Protein AF-A0A418B924-F1 (afdb_monomer_lite)

Sequence (454 aa):
MGVPVVSPGAVRGGGGTPDKQIGIATLANSTTATPIKPTIAPFTRSPDTPTYPATIPAILEDNITSIVINGPGRVFVSNWTKFLQSGLDEEPSEYQVGSVTISGTSLNDFQLLNDTTTVEAASMALLEMYNMTALDGVLTINFERHNAADVIDGQVLIEIFVKFPIVASIVVSGLAETYVDRGVLGGDDLVLSTGDGNMVAFVNQSAATLIDLQSTGDGSLQVRATTALRTVDTLVSRVEGAGNVVSFVSTLAVRNLTSVSVGPGSIHIYSSKLDLKNITSRVTKSGDVVFASGSGVCKYHAVEISGSGSVEAGRILCFDAVVKVAYTGRGDAIVQASNMIMTDVRGPGNVLYYNTTPKFYPTYKKHFFLTQVLKANVTDSKMNVPSPREALEFHLGKPVGNSWLGMLSALNLDRIILYGCIVFVVIAGVVAGSKWYNIYKAQKSSRGEYQPLQ

pLDDT: mean 80.36, std 20.77, range [25.12, 98.69]

Foldseek 3Di:
DDDDDDDDDDDDDDDDDDDDDDDDDDDDDDDDDDPPPPPPPPPPPDPPDDKDKDWDDQDQDPAAQAEEEAEAKEEEEEEQVVVVVVPDVDDDDPRRFKTKMKIKWFPPVVPVPDDPVSRNVLRVVQVVQWDWDQDPNYTYTHRHDPDLADKTWMWMFMYMYGYFQNHQYYEYAYQYAYEYDPGNHDDQHHYYEYANHEYEHEDEDQHHAEHAAEYQYLYEYEYEYPDANAYYAEYEHEYNYQYEYEYHHAHYAYAEYEYEYNYLYEYEYEYQEYEYEEYEYEYQENYEYAPQDHAAEYAEYEAEFQYAYEYHAQRYEYQEYEYEADQRGAYEYEHEYAAEYHYHHNHNYAYEYEDHDHPYYDPDCPRYYYDPDGDHRPDCPPDDDDDPSTTDIDIRHQPPDPPPVSPQDPVNVVVVVVVVVVVVVVVVVVVVVVVVVVVVVVVVVVVDDPDPDD

Secondary structure (DSSP, 8-state):
---------------------------PPPP-------------PPP-PPPEEEEEEEE-SS---EEEEESSSEEEEEEHHHHTTTT-SSPPPTT--EEEEEEEEE--TTTTTT-HHHHHHHHHHHHTTEEEEEETTEEEEEE--S-TT--EEEEEEEEEEESSS-B-EEEE-SS-EEEE-TTTB-SSEEEEEESSS-EEEEE--SEEEEEEEEE-SSPPEEEEESS-EEEEEEEEEEE-SS--EEEEEEEEEEEEEEEEE-SS--EEEEEEEEEEEEEEEEE-SS--EEE-SSEEEEEEEEEEE-SS--EEEEEEEEEEEEEEE-TT--S-EEEEEEEEEEEEE-SS--EEEESSPPSB--S--TTEEEE--PPP---GGG------S--EEEEES------TTTT--HHHHHHHHHHHHHHHHHHHHHHHHHHHHHHHHHHHHHT-------

Structure (mmCIF, N/CA/C/O backbone):
data_AF-A0A418B924-F1
#
_entry.id   AF-A0A418B924-F1
#
loop_
_atom_site.group_PDB
_atom_site.id
_atom_site.type_symbol
_atom_site.label_atom_id
_atom_site.label_alt_id
_atom_site.label_comp_id
_atom_site.label_asym_id
_atom_site.label_entity_id
_atom_site.label_seq_id
_atom_site.pdbx_PDB_ins_code
_atom_site.Cartn_x
_atom_site.Cartn_y
_atom_site.Cartn_z
_atom_site.occupancy
_atom_site.B_iso_or_equiv
_atom_site.auth_seq_id
_atom_site.auth_comp_id
_atom_site.auth_asym_id
_atom_site.auth_atom_id
_atom_site.pdbx_PDB_model_num
ATOM 1 N N . MET A 1 1 ? 66.851 -26.769 -12.418 1.00 36.78 1 MET A N 1
ATOM 2 C CA . MET A 1 1 ? 67.849 -25.679 -12.507 1.00 36.78 1 MET A CA 1
ATOM 3 C C . MET A 1 1 ? 67.048 -24.407 -12.716 1.00 36.78 1 MET A C 1
ATOM 5 O O . MET A 1 1 ? 66.274 -24.392 -13.653 1.00 36.78 1 MET A O 1
ATOM 9 N N . GLY A 1 2 ? 67.016 -23.375 -11.887 1.00 34.62 2 GLY A N 1
ATOM 10 C CA . GLY A 1 2 ? 67.893 -22.887 -10.831 1.00 34.62 2 GLY A CA 1
ATOM 11 C C . GLY A 1 2 ? 67.717 -21.361 -10.869 1.00 34.62 2 GLY A C 1
ATOM 12 O O . GLY A 1 2 ? 68.055 -20.749 -11.873 1.00 34.62 2 GLY A O 1
ATOM 13 N N . VAL A 1 3 ? 67.085 -20.814 -9.828 1.00 38.75 3 VAL A N 1
ATOM 14 C CA . VAL A 1 3 ? 66.895 -19.386 -9.435 1.00 38.75 3 VAL A CA 1
ATOM 15 C C . VAL A 1 3 ? 68.274 -18.642 -9.398 1.00 38.75 3 VAL A C 1
ATOM 17 O O . VAL A 1 3 ? 69.266 -19.348 -9.586 1.00 38.75 3 VAL A O 1
ATOM 20 N N . PRO A 1 4 ? 68.474 -17.341 -9.021 1.00 57.75 4 PRO A N 1
ATOM 21 C CA . PRO A 1 4 ? 67.560 -16.223 -8.679 1.00 57.75 4 PRO A CA 1
ATOM 22 C C . PRO A 1 4 ? 68.002 -14.751 -9.028 1.00 57.75 4 PRO A C 1
ATOM 24 O O . PRO A 1 4 ? 69.139 -14.504 -9.397 1.00 57.75 4 PRO A O 1
ATOM 27 N N . VAL A 1 5 ? 67.075 -13.794 -8.770 1.00 47.88 5 VAL A N 1
ATOM 28 C CA . VAL A 1 5 ? 67.194 -12.461 -8.079 1.00 47.88 5 VAL A CA 1
ATOM 29 C C . VAL A 1 5 ? 68.053 -11.316 -8.676 1.00 47.88 5 VAL A C 1
ATOM 31 O O . VAL A 1 5 ? 69.154 -11.533 -9.156 1.00 47.88 5 VAL A O 1
ATOM 34 N N . VAL A 1 6 ? 67.542 -10.066 -8.591 1.00 41.12 6 VAL A N 1
ATOM 35 C CA . VAL A 1 6 ? 68.089 -8.891 -7.842 1.00 41.12 6 VAL A CA 1
ATOM 36 C C . VAL A 1 6 ? 67.327 -7.594 -8.223 1.00 41.12 6 VAL A C 1
ATOM 38 O O . VAL A 1 6 ? 67.299 -7.199 -9.384 1.00 41.12 6 VAL A O 1
ATOM 41 N N . SER A 1 7 ? 66.775 -6.902 -7.212 1.00 37.12 7 SER A N 1
ATOM 42 C CA . SER A 1 7 ? 66.529 -5.440 -7.184 1.00 37.12 7 SER A CA 1
ATOM 43 C C . SER A 1 7 ? 67.715 -4.743 -6.499 1.00 37.12 7 SER A C 1
ATOM 45 O O . SER A 1 7 ? 68.305 -5.342 -5.599 1.00 37.12 7 SER A O 1
ATOM 47 N N . PRO A 1 8 ? 68.064 -3.492 -6.849 1.00 51.53 8 PRO A N 1
ATOM 48 C CA . PRO A 1 8 ? 67.907 -2.356 -5.908 1.00 51.53 8 PRO A CA 1
ATOM 49 C C . PRO A 1 8 ? 67.625 -1.034 -6.678 1.00 51.53 8 PRO A C 1
ATOM 51 O O . PRO A 1 8 ? 67.648 -1.022 -7.898 1.00 51.53 8 PRO A O 1
ATOM 54 N N . GLY A 1 9 ? 67.340 0.146 -6.129 1.00 32.16 9 GLY A N 1
ATOM 55 C CA . GLY A 1 9 ? 67.396 0.741 -4.799 1.00 32.16 9 GLY A CA 1
ATOM 56 C C . GLY A 1 9 ? 67.214 2.267 -4.971 1.00 32.16 9 GLY A C 1
ATOM 57 O O . GLY A 1 9 ? 67.408 2.805 -6.059 1.00 32.16 9 GLY A O 1
ATOM 58 N N . ALA A 1 10 ? 66.789 2.946 -3.907 1.00 38.59 10 ALA A N 1
ATOM 59 C CA . ALA A 1 10 ? 66.451 4.370 -3.863 1.00 38.59 10 ALA A CA 1
ATOM 60 C C . ALA A 1 10 ? 67.661 5.324 -3.977 1.00 38.59 10 ALA A C 1
ATOM 62 O O . ALA A 1 10 ? 68.756 4.992 -3.526 1.00 38.59 10 ALA A O 1
ATOM 63 N N . VAL A 1 11 ? 67.423 6.558 -4.450 1.00 37.19 11 VAL A N 1
ATOM 64 C CA . VAL A 1 11 ? 68.309 7.724 -4.254 1.00 37.19 11 VAL A CA 1
ATOM 65 C C . VAL A 1 11 ? 67.492 8.948 -3.821 1.00 37.19 11 VAL A C 1
ATOM 67 O O . VAL A 1 11 ? 66.315 9.097 -4.135 1.00 37.19 11 VAL A O 1
ATOM 70 N N . ARG A 1 12 ? 68.163 9.768 -3.016 1.00 34.34 12 ARG A N 1
ATOM 71 C CA . ARG A 1 12 ? 67.734 10.745 -2.016 1.00 34.34 12 ARG A CA 1
ATOM 72 C C . ARG A 1 12 ? 68.370 12.107 -2.347 1.00 34.34 12 ARG A C 1
ATOM 74 O O . ARG A 1 12 ? 69.454 12.126 -2.919 1.00 34.34 12 ARG A O 1
ATOM 81 N N . GLY A 1 13 ? 67.772 13.200 -1.860 1.00 31.33 13 GLY A N 1
ATOM 82 C CA . GLY A 1 13 ? 68.370 14.550 -1.751 1.00 31.33 13 GLY A CA 1
ATOM 83 C C . GLY A 1 13 ? 67.620 15.572 -2.608 1.00 31.33 13 GLY A C 1
ATOM 84 O O . GLY A 1 13 ? 67.505 15.366 -3.805 1.00 31.33 13 GLY A O 1
ATOM 85 N N . GLY A 1 14 ? 66.983 16.621 -2.079 1.00 30.47 14 GLY A N 1
ATOM 86 C CA . GLY A 1 14 ? 67.443 17.639 -1.112 1.00 30.47 14 GLY A CA 1
ATOM 87 C C . GLY A 1 14 ? 67.439 18.979 -1.876 1.00 30.47 14 GLY A C 1
ATOM 88 O O . GLY A 1 14 ? 67.710 18.970 -3.066 1.00 30.47 14 GLY A O 1
ATOM 89 N N . GLY A 1 15 ? 67.113 20.168 -1.384 1.00 30.41 15 GLY A N 1
ATOM 90 C CA . GLY A 1 15 ? 66.712 20.763 -0.113 1.00 30.41 15 GLY A CA 1
ATOM 91 C C . GLY A 1 15 ? 66.549 22.276 -0.395 1.00 30.41 15 GLY A C 1
ATOM 92 O O . GLY A 1 15 ? 67.040 22.751 -1.419 1.00 30.41 15 GLY A O 1
ATOM 93 N N . GLY A 1 16 ? 65.871 23.040 0.468 1.00 31.67 16 GLY A N 1
ATOM 94 C CA . GLY A 1 16 ? 65.850 24.507 0.348 1.00 31.67 16 GLY A CA 1
ATOM 95 C C . GLY A 1 16 ? 64.648 25.201 0.990 1.00 31.67 16 GLY A C 1
ATOM 96 O O . GLY A 1 16 ? 63.657 25.470 0.324 1.00 31.67 16 GLY A O 1
ATOM 97 N N . THR A 1 17 ? 64.765 25.513 2.280 1.00 36.12 17 THR A N 1
ATOM 98 C CA . THR A 1 17 ? 64.016 26.557 3.015 1.00 36.12 17 THR A CA 1
ATOM 99 C C . THR A 1 17 ? 64.777 27.898 2.915 1.00 36.12 17 THR A C 1
ATOM 101 O O . THR A 1 17 ? 65.983 27.855 2.656 1.00 36.12 17 THR A O 1
ATOM 104 N N . PRO A 1 18 ? 64.139 29.078 3.104 1.00 48.62 18 PRO A N 1
ATOM 105 C CA . PRO A 1 18 ? 63.919 29.589 4.467 1.00 48.62 18 PRO A CA 1
ATOM 106 C C . PRO A 1 18 ? 62.596 30.353 4.724 1.00 48.62 18 PRO A C 1
ATOM 108 O O . PRO A 1 18 ? 62.017 30.992 3.852 1.00 48.62 18 PRO A O 1
ATOM 111 N N . ASP A 1 19 ? 62.201 30.280 5.997 1.00 34.19 19 ASP A N 1
ATOM 112 C CA . ASP A 1 19 ? 61.599 31.304 6.861 1.00 34.19 19 ASP A CA 1
ATOM 113 C C . ASP A 1 19 ? 60.274 32.003 6.513 1.00 34.19 19 ASP A C 1
ATOM 115 O O . ASP A 1 19 ? 60.205 32.981 5.769 1.00 34.19 19 ASP A O 1
ATOM 119 N N . LYS A 1 20 ? 59.250 31.652 7.305 1.00 33.41 20 LYS A N 1
ATOM 120 C CA . LYS A 1 20 ? 58.477 32.647 8.066 1.00 33.41 20 LYS A CA 1
ATOM 121 C C . LYS A 1 20 ? 57.886 32.037 9.341 1.00 33.41 20 LYS A C 1
ATOM 123 O O . LYS A 1 20 ? 57.086 31.108 9.297 1.00 33.41 20 LYS A O 1
ATOM 128 N N . GLN A 1 21 ? 58.319 32.591 10.472 1.00 33.66 21 GLN A N 1
ATOM 129 C CA . GLN A 1 21 ? 57.826 32.352 11.827 1.00 33.66 21 GLN A CA 1
ATOM 130 C C . GLN A 1 21 ? 56.368 32.801 11.978 1.00 33.66 21 GLN A C 1
ATOM 132 O O . GLN A 1 21 ? 56.085 33.956 11.671 1.00 33.66 21 GLN A O 1
ATOM 137 N N . ILE A 1 22 ? 55.501 31.961 12.560 1.00 35.22 22 ILE A N 1
ATOM 138 C CA . ILE A 1 22 ? 54.332 32.397 13.347 1.00 35.22 22 ILE A CA 1
ATOM 139 C C . ILE A 1 22 ? 54.086 31.394 14.494 1.00 35.22 22 ILE A C 1
ATOM 141 O O . ILE A 1 22 ? 53.790 30.230 14.255 1.00 35.22 22 ILE A O 1
ATOM 145 N N . GLY A 1 23 ? 54.226 31.895 15.728 1.00 31.22 23 GLY A N 1
ATOM 146 C CA . GLY A 1 23 ? 53.431 31.596 16.932 1.00 31.22 23 GLY A CA 1
ATOM 147 C C . GLY A 1 23 ? 53.148 30.146 17.345 1.00 31.22 23 GLY A C 1
ATOM 148 O O . GLY A 1 23 ? 52.201 29.530 16.869 1.00 31.22 23 GLY A O 1
ATOM 149 N N . ILE A 1 24 ? 53.861 29.675 18.371 1.00 33.66 24 ILE A N 1
ATOM 150 C CA . ILE A 1 24 ? 53.458 28.531 19.202 1.00 33.66 24 ILE A CA 1
ATOM 151 C C . ILE A 1 24 ? 52.407 29.025 20.206 1.00 33.66 24 ILE A C 1
ATOM 153 O O . ILE A 1 24 ? 52.732 29.801 21.103 1.00 33.66 24 ILE A O 1
ATOM 157 N N . ALA A 1 25 ? 51.161 28.571 20.062 1.00 33.31 25 ALA A N 1
ATOM 158 C CA . ALA A 1 25 ? 50.148 28.651 21.108 1.00 33.31 25 ALA A CA 1
ATOM 159 C C . ALA A 1 25 ? 50.078 27.299 21.831 1.00 33.31 25 ALA A C 1
ATOM 161 O O . ALA A 1 25 ? 49.831 26.251 21.236 1.00 33.31 25 ALA A O 1
ATOM 162 N N . THR A 1 26 ? 50.358 27.350 23.124 1.00 30.48 26 THR A N 1
ATOM 163 C CA . THR A 1 26 ? 50.340 26.263 24.098 1.00 30.48 26 THR A CA 1
ATOM 164 C C . THR A 1 26 ? 48.937 25.666 24.250 1.00 30.48 26 THR A C 1
ATOM 166 O O . THR A 1 26 ? 47.989 26.353 24.620 1.00 30.48 26 THR A O 1
ATOM 169 N N . LEU A 1 27 ? 48.812 24.359 23.998 1.00 32.62 27 LEU A N 1
ATOM 170 C CA . LEU A 1 27 ? 47.630 23.562 24.331 1.00 32.62 27 LEU A CA 1
ATOM 171 C C . LEU A 1 27 ? 47.570 23.365 25.851 1.00 32.62 27 LEU A C 1
ATOM 173 O O . LEU A 1 27 ? 48.358 22.612 26.422 1.00 32.62 27 LEU A O 1
ATOM 177 N N . ALA A 1 28 ? 46.638 24.062 26.499 1.00 33.31 28 ALA A N 1
ATOM 178 C CA . ALA A 1 28 ? 46.253 23.797 27.876 1.00 33.31 28 ALA A CA 1
ATOM 179 C C . ALA A 1 28 ? 45.265 22.620 27.929 1.00 33.31 28 ALA A C 1
ATOM 181 O O . ALA A 1 28 ? 44.345 22.517 27.117 1.00 33.31 28 ALA A O 1
ATOM 182 N N . ASN A 1 29 ? 45.493 21.743 28.905 1.00 36.41 29 ASN A N 1
ATOM 183 C CA . ASN A 1 29 ? 44.725 20.542 29.214 1.00 36.41 29 ASN A CA 1
ATOM 184 C C . ASN A 1 29 ? 43.210 20.790 29.254 1.00 36.41 29 ASN A C 1
ATOM 186 O O . ASN A 1 29 ? 42.720 21.585 30.055 1.00 36.41 29 ASN A O 1
ATOM 190 N N . SER A 1 30 ? 42.474 20.032 28.438 1.00 34.44 30 SER A N 1
ATOM 191 C CA . SER A 1 30 ? 41.025 19.885 28.550 1.00 34.44 30 SER A CA 1
ATOM 192 C C . SER A 1 30 ? 40.707 19.063 29.797 1.00 34.44 30 SER A C 1
ATOM 194 O O . SER A 1 30 ? 41.097 17.905 29.933 1.00 34.44 30 SER A O 1
ATOM 196 N N . THR A 1 31 ? 40.013 19.714 30.721 1.00 35.25 31 THR A N 1
ATOM 197 C CA . THR A 1 31 ? 39.396 19.131 31.901 1.00 35.25 31 THR A CA 1
ATOM 198 C C . THR A 1 31 ? 38.272 18.176 31.513 1.00 35.25 31 THR A C 1
ATOM 200 O O . THR A 1 31 ? 37.484 18.420 30.601 1.00 35.25 31 THR A O 1
ATOM 203 N N . THR A 1 32 ? 38.223 17.077 32.255 1.00 36.94 32 THR A N 1
ATOM 204 C CA . THR A 1 32 ? 37.219 16.019 32.264 1.00 36.94 32 THR A CA 1
ATOM 205 C C . THR A 1 32 ? 35.804 16.600 32.309 1.00 36.94 32 THR A C 1
ATOM 207 O O . THR A 1 32 ? 35.354 17.074 33.351 1.00 36.94 32 THR A O 1
ATOM 210 N N . ALA A 1 33 ? 35.090 16.561 31.183 1.00 33.16 33 ALA A N 1
ATOM 211 C CA . ALA A 1 33 ? 33.660 16.828 31.157 1.00 33.16 33 ALA A CA 1
ATOM 212 C C . ALA A 1 33 ? 32.933 15.626 31.772 1.00 33.16 33 ALA A C 1
ATOM 214 O O . ALA A 1 33 ? 32.905 14.531 31.209 1.00 33.16 33 ALA A O 1
ATOM 215 N N . THR A 1 34 ? 32.369 15.825 32.958 1.00 36.38 34 THR A N 1
ATOM 216 C CA . THR A 1 34 ? 31.395 14.918 33.560 1.00 36.38 34 THR A CA 1
ATOM 217 C C . THR A 1 34 ? 30.192 14.783 32.619 1.00 36.38 34 THR A C 1
ATOM 219 O O . THR A 1 34 ? 29.679 15.800 32.146 1.00 36.38 34 THR A O 1
ATOM 222 N N . PRO A 1 35 ? 29.708 13.561 32.330 1.00 31.55 35 PRO A N 1
ATOM 223 C CA . PRO A 1 35 ? 28.512 13.383 31.522 1.00 31.55 35 PRO A CA 1
ATOM 224 C C . PRO A 1 35 ? 27.319 13.982 32.271 1.00 31.55 35 PRO A C 1
ATOM 226 O O . PRO A 1 35 ? 26.895 13.469 33.308 1.00 31.55 35 PRO A O 1
ATOM 229 N N . ILE A 1 36 ? 26.779 15.082 31.747 1.00 31.12 36 ILE A N 1
ATOM 230 C CA . ILE A 1 36 ? 25.487 15.609 32.178 1.00 31.12 36 ILE A CA 1
ATOM 231 C C . ILE A 1 36 ? 24.452 14.576 31.738 1.00 31.12 36 ILE A C 1
ATOM 233 O O . ILE A 1 36 ? 24.110 14.475 30.561 1.00 31.12 36 ILE A O 1
ATOM 237 N N . LYS A 1 37 ? 23.991 13.766 32.691 1.00 29.17 37 LYS A N 1
ATOM 238 C CA . LYS A 1 37 ? 22.805 12.930 32.530 1.00 29.17 37 LYS A CA 1
ATOM 239 C C . LYS A 1 37 ? 21.644 13.896 32.261 1.00 29.17 37 LYS A C 1
ATOM 241 O O . LYS A 1 37 ? 21.383 14.729 33.129 1.00 29.17 37 LYS A O 1
ATOM 246 N N . PRO A 1 38 ? 20.982 13.859 31.091 1.00 29.05 38 PRO A N 1
ATOM 247 C CA . PRO A 1 38 ? 19.816 14.694 30.871 1.00 29.05 38 PRO A CA 1
ATOM 248 C C . PRO A 1 38 ? 18.762 14.274 31.893 1.00 29.05 38 PRO A C 1
ATOM 250 O O . PRO A 1 38 ? 18.201 13.180 31.819 1.00 29.05 38 PRO A O 1
ATOM 253 N N . THR A 1 39 ? 18.530 15.125 32.889 1.00 27.06 39 THR A N 1
ATOM 254 C CA . THR A 1 39 ? 17.329 15.053 33.711 1.00 27.06 39 THR A CA 1
ATOM 255 C C . THR A 1 39 ? 16.190 15.458 32.791 1.00 27.06 39 THR A C 1
ATOM 257 O O . THR A 1 39 ? 15.913 16.640 32.605 1.00 27.06 39 THR A O 1
ATOM 260 N N . ILE A 1 40 ? 15.592 14.461 32.141 1.00 30.41 40 ILE A N 1
ATOM 261 C CA . ILE A 1 40 ? 14.299 14.597 31.483 1.00 30.41 40 ILE A CA 1
ATOM 262 C C . ILE A 1 40 ? 13.351 15.045 32.592 1.00 30.41 40 ILE A C 1
ATOM 264 O O . ILE A 1 40 ? 13.126 14.301 33.549 1.00 30.41 40 ILE A O 1
ATOM 268 N N . ALA A 1 41 ? 12.879 16.290 32.517 1.00 27.09 41 ALA A N 1
ATOM 269 C CA . ALA A 1 41 ? 11.789 16.733 33.369 1.00 27.09 41 ALA A CA 1
ATOM 270 C C . ALA A 1 41 ? 10.644 15.722 33.192 1.00 27.09 41 ALA A C 1
ATOM 272 O O . ALA A 1 41 ? 10.359 15.360 32.046 1.00 27.09 41 ALA A O 1
ATOM 273 N N . PRO A 1 42 ? 10.035 15.209 34.275 1.00 28.05 42 PRO A N 1
ATOM 274 C CA . PRO A 1 42 ? 8.887 14.331 34.139 1.00 28.05 42 PRO A CA 1
ATOM 275 C C . PRO A 1 42 ? 7.869 15.045 33.256 1.00 28.05 42 PRO A C 1
ATOM 277 O O . PRO A 1 42 ? 7.507 16.190 33.530 1.00 28.05 42 PRO A O 1
ATOM 280 N N . PHE A 1 43 ? 7.475 14.385 32.166 1.00 28.25 43 PHE A N 1
ATOM 281 C CA . PHE A 1 43 ? 6.327 14.799 31.379 1.00 28.25 43 PHE A CA 1
ATOM 282 C C . PHE A 1 43 ? 5.183 15.011 32.370 1.00 28.25 43 PHE A C 1
ATOM 284 O O . PHE A 1 43 ? 4.713 14.063 33.000 1.00 28.25 43 PHE A O 1
ATOM 291 N N . THR A 1 44 ? 4.764 16.259 32.548 1.00 25.12 44 THR A N 1
ATOM 292 C CA . THR A 1 44 ? 3.444 16.550 33.085 1.00 25.12 44 THR A CA 1
ATOM 293 C C . THR A 1 44 ? 2.471 15.964 32.079 1.00 25.12 44 THR A C 1
ATOM 295 O O . THR A 1 44 ? 2.260 16.538 31.011 1.00 25.12 44 THR A O 1
ATOM 298 N N . ARG A 1 45 ? 1.974 14.761 32.383 1.00 27.47 45 ARG A N 1
ATOM 299 C CA . ARG A 1 45 ? 0.843 14.141 31.701 1.00 27.47 45 ARG A CA 1
ATOM 300 C C . ARG A 1 45 ? -0.234 15.221 31.609 1.00 27.47 45 ARG A C 1
ATOM 302 O O . ARG A 1 45 ? -0.589 15.804 32.636 1.00 27.47 45 ARG A O 1
ATOM 309 N N . SER A 1 46 ? -0.674 15.543 30.392 1.00 32.81 46 SER A N 1
ATOM 310 C CA . SER A 1 46 ? -1.927 16.282 30.221 1.00 32.81 46 SER A CA 1
ATOM 311 C C . SER A 1 46 ? -2.973 15.572 31.088 1.00 32.81 46 SER A C 1
ATOM 313 O O . SER A 1 46 ? -2.927 14.339 31.115 1.00 32.81 46 SER A O 1
ATOM 315 N N . PRO A 1 47 ? -3.818 16.281 31.860 1.00 37.56 47 PRO A N 1
ATOM 316 C CA . PRO A 1 47 ? -4.822 15.634 32.697 1.00 37.56 47 PRO A CA 1
ATOM 317 C C . PRO A 1 47 ? -5.558 14.591 31.857 1.00 37.56 47 PRO A C 1
ATOM 319 O O . PRO A 1 47 ? -6.100 14.929 30.803 1.00 37.56 47 PRO A O 1
ATOM 322 N N . ASP A 1 48 ? -5.454 13.327 32.285 1.00 49.00 48 ASP A N 1
ATOM 323 C CA . ASP A 1 48 ? -5.984 12.164 31.579 1.00 49.00 48 ASP A CA 1
ATOM 324 C C . ASP A 1 48 ? -7.451 12.461 31.243 1.00 49.00 48 ASP A C 1
ATOM 326 O O . ASP A 1 48 ? -8.295 12.564 32.134 1.00 49.00 48 ASP A O 1
ATOM 330 N N . THR A 1 49 ? -7.740 12.708 29.963 1.00 50.72 49 THR A N 1
ATOM 331 C CA . THR A 1 49 ? -9.113 12.962 29.528 1.00 50.72 49 THR A CA 1
ATOM 332 C C . THR A 1 49 ? -9.882 11.666 29.770 1.00 50.72 49 THR A C 1
ATOM 334 O O . THR A 1 49 ? -9.404 10.610 29.341 1.00 50.72 49 THR A O 1
ATOM 337 N N . PRO A 1 50 ? -11.007 11.691 30.507 1.00 56.25 50 PRO A N 1
ATOM 338 C CA . PRO A 1 50 ? -11.749 10.475 30.798 1.00 56.25 50 PRO A CA 1
ATOM 339 C C . PRO A 1 50 ? -12.159 9.822 29.476 1.00 56.25 50 PRO A C 1
ATOM 341 O O . PRO A 1 50 ? -12.816 10.442 28.637 1.00 56.25 50 PRO A O 1
ATOM 344 N N . THR A 1 51 ? -11.710 8.585 29.281 1.00 57.75 51 THR A N 1
ATOM 345 C CA . THR A 1 51 ? -12.088 7.742 28.147 1.00 57.75 51 THR A CA 1
ATOM 346 C C . THR A 1 51 ? -13.228 6.851 28.603 1.00 57.75 51 THR A C 1
ATOM 348 O O . THR A 1 51 ? -13.117 6.159 29.615 1.00 57.75 51 THR A O 1
ATOM 351 N N . TYR A 1 52 ? -14.342 6.896 27.879 1.00 66.06 52 TYR A N 1
ATOM 352 C CA . TYR A 1 52 ? -15.515 6.097 28.204 1.00 66.06 52 TYR A CA 1
ATOM 353 C C . TYR A 1 52 ? -15.467 4.815 27.368 1.00 66.06 52 TYR A C 1
ATOM 355 O O . TYR A 1 52 ? -15.372 4.902 26.140 1.00 66.06 52 TYR A O 1
ATOM 363 N N . PRO A 1 53 ? -15.442 3.628 27.994 1.00 67.25 53 PRO A N 1
ATOM 364 C CA . PRO A 1 53 ? -15.437 2.374 27.262 1.00 67.25 53 PRO A CA 1
ATOM 365 C C . PRO A 1 53 ? -16.864 1.976 26.870 1.00 67.25 53 PRO A C 1
ATOM 367 O O . PRO A 1 53 ? -17.766 1.953 27.704 1.00 67.25 53 PRO A O 1
ATOM 370 N N . ALA A 1 54 ? -17.046 1.575 25.617 1.00 60.06 54 ALA A N 1
ATOM 371 C CA . ALA A 1 54 ? -18.128 0.698 25.200 1.00 60.06 54 ALA A CA 1
ATOM 372 C C . ALA A 1 54 ? -17.512 -0.677 24.906 1.00 60.06 54 ALA A C 1
ATOM 374 O O . ALA A 1 54 ? -16.870 -0.897 23.875 1.00 60.06 54 ALA A O 1
ATOM 375 N N . THR A 1 55 ? -17.662 -1.604 25.850 1.00 54.22 55 THR A N 1
ATOM 376 C CA . THR A 1 55 ? -17.232 -2.997 25.683 1.00 54.22 55 THR A CA 1
ATOM 377 C C . THR A 1 55 ? -18.388 -3.791 25.082 1.00 54.22 55 THR A C 1
ATOM 379 O O . THR A 1 55 ? -19.485 -3.787 25.637 1.00 54.22 55 THR A O 1
ATOM 382 N N . ILE A 1 56 ? -18.171 -4.464 23.951 1.00 55.53 56 ILE A N 1
ATOM 383 C CA . ILE A 1 56 ? -19.194 -5.288 23.284 1.00 55.53 56 ILE A CA 1
ATOM 384 C C . ILE A 1 56 ? -18.526 -6.575 22.750 1.00 55.53 56 ILE A C 1
ATOM 386 O O . ILE A 1 56 ? -17.319 -6.590 22.522 1.00 55.53 56 ILE A O 1
ATOM 390 N N . PRO A 1 57 ? -19.289 -7.671 22.603 1.00 59.19 57 PRO A N 1
ATOM 391 C CA . PRO A 1 57 ? -19.125 -8.924 23.332 1.00 59.19 57 PRO A CA 1
ATOM 392 C C . PRO A 1 57 ? -17.922 -9.770 22.872 1.00 59.19 57 PRO A C 1
ATOM 394 O O . PRO A 1 57 ? -17.320 -9.554 21.821 1.00 59.19 57 PRO A O 1
ATOM 397 N N . ALA A 1 58 ? -17.627 -10.820 23.640 1.00 62.16 58 ALA A N 1
ATOM 398 C CA . ALA A 1 58 ? -16.795 -11.926 23.183 1.00 62.16 58 ALA A CA 1
ATOM 399 C C . ALA A 1 58 ? -17.229 -12.401 21.786 1.00 62.16 58 ALA A C 1
ATOM 401 O O . ALA A 1 58 ? -18.389 -12.763 21.580 1.00 62.16 58 ALA A O 1
ATOM 402 N N . ILE A 1 59 ? -16.302 -12.415 20.826 1.00 71.69 59 ILE A N 1
ATOM 403 C CA . ILE A 1 59 ? -16.567 -12.981 19.503 1.00 71.69 59 ILE A CA 1
ATOM 404 C C . ILE A 1 59 ? -16.505 -14.500 19.655 1.00 71.69 59 ILE A C 1
ATOM 406 O O . ILE A 1 59 ? -15.450 -15.045 19.989 1.00 71.69 59 ILE A O 1
ATOM 410 N N . LEU A 1 60 ? -17.651 -15.155 19.458 1.00 70.00 60 LEU A N 1
ATOM 411 C CA . LEU A 1 60 ? -17.843 -16.604 19.610 1.00 70.00 60 LEU A CA 1
ATOM 412 C C . LEU A 1 60 ? -17.854 -17.355 18.268 1.00 70.00 60 LEU A C 1
ATOM 414 O O . LEU A 1 60 ? -18.089 -18.559 18.254 1.00 70.00 60 LEU A O 1
ATOM 418 N N . GLU A 1 61 ? -17.658 -16.660 17.144 1.00 67.00 61 GLU A N 1
ATOM 419 C CA . GLU A 1 61 ? -17.568 -17.308 15.830 1.00 67.00 61 GLU A CA 1
ATOM 420 C C . GLU A 1 61 ? -16.341 -18.217 15.727 1.00 67.00 61 GLU A C 1
ATOM 422 O O . GLU A 1 61 ? -15.354 -18.019 16.424 1.00 67.00 61 GLU A O 1
ATOM 427 N N . ASP A 1 62 ? -16.369 -19.194 14.820 1.00 66.19 62 ASP A N 1
ATOM 428 C CA . ASP A 1 62 ? -15.325 -20.217 14.770 1.00 66.19 62 ASP A CA 1
ATOM 429 C C . ASP A 1 62 ? -13.947 -19.668 14.380 1.00 66.19 62 ASP A C 1
ATOM 431 O O . ASP A 1 62 ? -12.966 -20.303 14.751 1.00 66.19 62 ASP A O 1
ATOM 435 N N . ASN A 1 63 ? -13.853 -18.530 13.663 1.00 82.81 63 ASN A N 1
ATOM 436 C CA . ASN A 1 63 ? -12.596 -17.868 13.272 1.00 82.81 63 ASN A CA 1
ATOM 437 C C . ASN A 1 63 ? -12.820 -16.514 12.560 1.00 82.81 63 ASN A C 1
ATOM 439 O O . ASN A 1 63 ? -13.596 -16.444 11.612 1.00 82.81 63 ASN A O 1
ATOM 443 N N . ILE A 1 64 ? -12.066 -15.464 12.916 1.00 89.06 64 ILE A N 1
ATOM 444 C CA . ILE A 1 64 ? -12.071 -14.174 12.192 1.00 89.06 64 ILE A CA 1
ATOM 445 C C . ILE A 1 64 ? -10.982 -14.197 11.115 1.00 89.06 64 ILE A C 1
ATOM 447 O O . ILE A 1 64 ? -9.792 -14.166 11.426 1.00 89.06 64 ILE A O 1
ATOM 451 N N . THR A 1 65 ? -11.381 -14.225 9.846 1.00 93.00 65 THR A N 1
ATOM 452 C CA . THR A 1 65 ? -10.461 -14.262 8.693 1.00 93.00 65 THR A CA 1
ATOM 453 C C . THR A 1 65 ? -10.370 -12.926 7.960 1.00 93.00 65 THR A C 1
ATOM 455 O O . THR A 1 65 ? -9.372 -12.655 7.290 1.00 93.00 65 THR A O 1
ATOM 458 N N . SER A 1 66 ? -11.375 -12.064 8.118 1.00 95.06 66 SER A N 1
ATOM 459 C CA . SER A 1 66 ? -11.434 -10.748 7.488 1.00 95.06 66 SER A CA 1
ATOM 460 C C .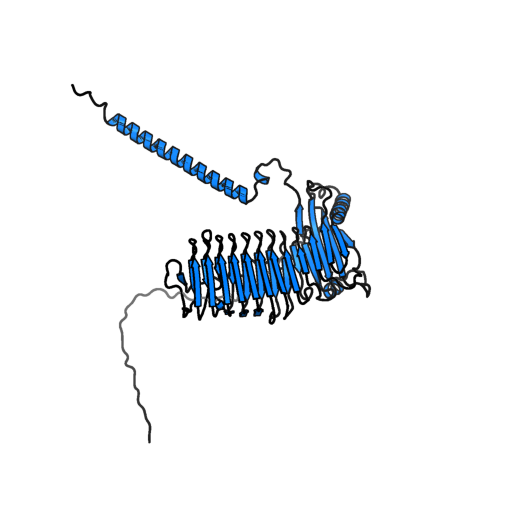 SER A 1 66 ? -11.892 -9.687 8.481 1.00 95.06 66 SER A C 1
ATOM 462 O O . SER A 1 66 ? -12.797 -9.926 9.279 1.00 95.06 66 SER A O 1
ATOM 464 N N . ILE A 1 67 ? -11.285 -8.504 8.420 1.00 96.31 67 ILE A N 1
ATOM 465 C CA . ILE A 1 67 ? -11.661 -7.340 9.223 1.00 96.31 67 ILE A CA 1
ATOM 466 C C . ILE A 1 67 ? -11.956 -6.174 8.280 1.00 96.31 67 ILE A C 1
ATOM 468 O O . ILE A 1 67 ? -11.107 -5.777 7.483 1.00 96.31 67 ILE A O 1
ATOM 472 N N . VAL A 1 68 ? -13.152 -5.605 8.387 1.00 97.38 68 VAL A N 1
ATOM 473 C CA . VAL A 1 68 ? -13.602 -4.451 7.608 1.00 97.38 68 VAL A CA 1
ATOM 474 C C . VAL A 1 68 ? -13.890 -3.300 8.560 1.00 97.38 68 VAL A C 1
ATOM 476 O O . VAL A 1 68 ? -14.684 -3.434 9.487 1.00 97.38 68 VAL A O 1
ATOM 479 N N . ILE A 1 69 ? -13.240 -2.161 8.341 1.00 97.06 69 ILE A N 1
ATOM 480 C CA . ILE A 1 69 ? -13.355 -0.983 9.199 1.00 97.06 69 ILE A CA 1
ATOM 481 C C . ILE A 1 69 ? -13.787 0.199 8.344 1.00 97.06 69 ILE A C 1
ATOM 483 O O . ILE A 1 69 ? -13.064 0.663 7.460 1.00 97.06 69 ILE A O 1
ATOM 487 N N . ASN A 1 70 ? -14.959 0.728 8.654 1.00 95.62 70 ASN A N 1
ATOM 488 C CA . ASN A 1 70 ? -15.513 1.903 8.017 1.00 95.62 70 ASN A CA 1
ATOM 489 C C . ASN A 1 70 ? -15.838 2.955 9.073 1.00 95.62 70 ASN A C 1
ATOM 491 O O . ASN A 1 70 ? -16.980 3.095 9.491 1.00 95.62 70 ASN A O 1
ATOM 495 N N . GLY A 1 71 ? -14.828 3.685 9.533 1.00 92.62 71 GLY A N 1
ATOM 496 C CA . GLY A 1 71 ? -15.018 4.746 10.514 1.00 92.62 71 GLY A CA 1
ATOM 497 C C . GLY A 1 71 ? -13.770 5.599 10.708 1.00 92.62 71 GLY A C 1
ATOM 498 O O . GLY A 1 71 ? -12.736 5.322 10.089 1.00 92.62 71 GLY A O 1
ATOM 499 N N . PRO A 1 72 ? -13.873 6.674 11.501 1.00 93.94 72 PRO A N 1
ATOM 500 C CA . PRO A 1 72 ? -12.728 7.455 11.948 1.00 93.94 72 PRO A CA 1
ATOM 501 C C . PRO A 1 72 ? -12.072 6.835 13.200 1.00 93.94 72 PRO A C 1
ATOM 503 O O . PRO A 1 72 ? -12.467 5.769 13.667 1.00 93.94 72 PRO A O 1
ATOM 506 N N . GLY A 1 73 ? -11.060 7.513 13.745 1.00 92.19 73 GLY A N 1
ATOM 507 C CA . GLY A 1 73 ? -10.373 7.120 14.979 1.00 92.19 73 GLY A CA 1
ATOM 508 C C . GLY A 1 73 ? -9.089 6.327 14.742 1.00 92.19 73 GLY A C 1
ATOM 509 O O . GLY A 1 73 ? -8.516 6.335 13.651 1.00 92.19 73 GLY A O 1
ATOM 510 N N . ARG A 1 74 ? -8.603 5.656 15.787 1.00 93.75 74 ARG A N 1
ATOM 511 C CA . ARG A 1 74 ? -7.410 4.806 15.719 1.00 93.75 74 ARG A CA 1
ATOM 512 C C . ARG A 1 74 ? -7.751 3.364 16.021 1.00 93.75 74 ARG A C 1
ATOM 514 O O . ARG A 1 74 ? -8.438 3.089 16.993 1.00 93.75 74 ARG A O 1
ATOM 521 N N . VAL A 1 75 ? -7.206 2.449 15.233 1.00 95.31 75 VAL A N 1
ATOM 522 C CA . VAL A 1 75 ? -7.446 1.016 15.349 1.00 95.31 75 VAL A CA 1
ATOM 523 C C . VAL A 1 75 ? -6.144 0.278 15.604 1.00 95.31 75 VAL A C 1
ATOM 525 O O . VAL A 1 75 ? -5.173 0.436 14.864 1.00 95.31 75 VAL A O 1
ATOM 528 N N . PHE A 1 76 ? -6.141 -0.595 16.605 1.00 94.56 76 PHE A N 1
ATOM 529 C CA . PHE A 1 76 ? -5.090 -1.582 16.814 1.00 94.56 76 PHE A CA 1
ATOM 530 C C . PHE A 1 76 ? -5.654 -2.981 16.640 1.00 94.56 76 PHE A C 1
ATOM 532 O O . PHE A 1 76 ? -6.473 -3.424 17.436 1.00 94.56 76 PHE A O 1
ATOM 539 N N . VAL A 1 77 ? -5.159 -3.708 15.644 1.00 94.62 77 VAL A N 1
ATOM 540 C CA . VAL A 1 77 ? -5.424 -5.138 15.496 1.00 94.62 77 VAL A CA 1
ATOM 541 C C . VAL A 1 77 ? -4.251 -5.900 16.087 1.00 94.62 77 VAL A C 1
ATOM 543 O O . VAL A 1 77 ? -3.109 -5.754 15.650 1.00 94.62 77 VAL A O 1
ATOM 546 N N . SER A 1 78 ? -4.533 -6.687 17.116 1.00 92.56 78 SER A N 1
ATOM 547 C CA . SER A 1 78 ? -3.552 -7.278 18.019 1.00 92.56 78 SER A CA 1
ATOM 548 C C . SER A 1 78 ? -3.758 -8.780 18.147 1.00 92.56 78 SER A C 1
ATOM 550 O O . SER A 1 78 ? -4.874 -9.287 18.062 1.00 92.56 78 SER A O 1
ATOM 552 N N . ASN A 1 79 ? -2.675 -9.511 18.404 1.00 89.56 79 ASN A N 1
ATOM 553 C CA . ASN A 1 79 ? -2.785 -10.921 18.760 1.00 89.56 79 ASN A CA 1
ATOM 554 C C . ASN A 1 79 ? -3.384 -11.061 20.171 1.00 89.56 79 ASN A C 1
ATOM 556 O O . ASN A 1 79 ? -3.059 -10.283 21.071 1.00 89.56 79 ASN A O 1
ATOM 560 N N . TRP A 1 80 ? -4.198 -12.095 20.366 1.00 86.56 80 TRP A N 1
ATOM 561 C CA . TRP A 1 80 ? -4.797 -12.499 21.637 1.00 86.56 80 TRP A CA 1
ATOM 562 C C . TRP A 1 80 ? -3.840 -12.537 22.833 1.00 86.56 80 TRP A C 1
ATOM 564 O O . TRP A 1 80 ? -4.224 -12.214 23.951 1.00 86.56 80 TRP A O 1
ATOM 574 N N . THR A 1 81 ? -2.567 -12.876 22.631 1.00 83.94 81 THR A N 1
ATOM 575 C CA . THR A 1 81 ? -1.587 -12.885 23.731 1.00 83.94 81 THR A CA 1
ATOM 576 C C . THR A 1 81 ? -1.418 -11.517 24.392 1.00 83.94 81 THR A C 1
ATOM 578 O O . THR A 1 81 ? -1.125 -11.462 25.584 1.00 83.94 81 THR A O 1
ATOM 581 N N . LYS A 1 82 ? -1.645 -10.417 23.660 1.00 80.62 82 LYS A N 1
ATOM 582 C CA . LYS A 1 82 ? -1.649 -9.063 24.230 1.00 80.62 82 LYS A CA 1
ATOM 583 C C . LYS A 1 82 ? -2.901 -8.773 25.055 1.00 80.62 82 LYS A C 1
ATOM 585 O O . LYS A 1 82 ? -2.784 -8.069 26.048 1.00 80.62 82 LYS A O 1
ATOM 590 N N . PHE A 1 83 ? -4.051 -9.336 24.683 1.00 79.56 83 PHE A N 1
ATOM 591 C CA . PHE A 1 83 ? -5.283 -9.242 25.476 1.00 79.56 83 PHE A CA 1
ATOM 592 C C . PHE A 1 83 ? -5.088 -9.875 26.859 1.00 79.56 83 PHE A C 1
ATOM 594 O O . PHE A 1 83 ? -5.382 -9.274 27.882 1.00 79.56 83 PHE A O 1
ATOM 601 N N . LEU A 1 84 ? -4.461 -11.053 26.914 1.00 76.31 84 LEU A N 1
ATOM 602 C CA . LEU A 1 84 ? -4.152 -11.716 28.188 1.00 76.31 84 LEU A CA 1
ATOM 603 C C . LEU A 1 84 ? -3.176 -10.917 29.073 1.00 76.31 84 LEU A C 1
ATOM 605 O O . LEU A 1 84 ? -3.119 -11.128 30.279 1.00 76.31 84 LEU A O 1
ATOM 609 N N . GLN A 1 85 ? -2.389 -10.015 28.483 1.00 76.69 85 GLN A N 1
ATOM 610 C CA . GLN A 1 85 ? -1.440 -9.159 29.199 1.00 76.69 85 GLN A CA 1
ATOM 611 C C . GLN A 1 85 ? -2.034 -7.808 29.600 1.00 76.69 85 GLN A C 1
ATOM 613 O O . GLN A 1 85 ? -1.451 -7.138 30.451 1.00 76.69 85 GLN A O 1
ATOM 618 N N . SER A 1 86 ? -3.153 -7.387 29.001 1.00 67.81 86 SER A N 1
ATOM 619 C CA . SER A 1 86 ? -3.742 -6.071 29.261 1.00 67.81 86 SER A CA 1
ATOM 620 C C . SER A 1 86 ? -4.472 -5.989 30.601 1.00 67.81 86 SER A C 1
ATOM 622 O O . SER A 1 86 ? -4.878 -4.897 30.983 1.00 67.81 86 SER A O 1
ATOM 624 N N . GLY A 1 87 ? -4.607 -7.105 31.329 1.00 61.69 87 GLY A N 1
ATOM 625 C CA . GLY A 1 87 ? -5.184 -7.124 32.675 1.00 61.69 87 GLY A CA 1
ATOM 626 C C . GLY A 1 87 ? -6.644 -6.674 32.712 1.00 61.69 87 GLY A C 1
ATOM 627 O O . GLY A 1 87 ? -7.071 -6.124 33.718 1.00 61.69 87 GLY A O 1
ATOM 628 N N . LEU A 1 88 ? -7.382 -6.856 31.611 1.00 64.75 88 LEU A N 1
ATOM 629 C CA . LEU A 1 88 ? -8.827 -6.641 31.603 1.00 64.75 88 LEU A CA 1
ATOM 630 C C . LEU A 1 88 ? -9.463 -7.667 32.554 1.00 64.75 88 LEU A C 1
ATOM 632 O O . LEU A 1 88 ? -9.132 -8.849 32.484 1.00 64.75 88 LEU A O 1
ATOM 636 N N . ASP A 1 89 ? -10.332 -7.197 33.451 1.00 54.31 89 ASP A N 1
ATOM 637 C CA . ASP A 1 89 ? -10.830 -7.933 34.628 1.00 54.31 89 ASP A CA 1
ATOM 638 C C . ASP A 1 89 ? -11.736 -9.148 34.312 1.00 54.31 89 ASP A C 1
ATOM 640 O O . ASP A 1 89 ? -12.175 -9.848 35.225 1.00 54.31 89 ASP A O 1
ATOM 644 N N . GLU A 1 90 ? -12.013 -9.432 33.038 1.00 61.28 90 GLU A N 1
ATOM 645 C CA . GLU A 1 90 ? -12.793 -10.595 32.606 1.00 61.28 90 GLU A CA 1
ATOM 646 C C . GLU A 1 90 ? -11.878 -11.710 32.088 1.00 61.28 90 GLU A C 1
ATOM 648 O O . GLU A 1 90 ? -11.194 -11.559 31.071 1.00 61.28 90 GLU A O 1
ATOM 653 N N . GLU A 1 91 ? -11.893 -12.865 32.764 1.00 64.31 91 GLU A N 1
ATOM 654 C CA . GLU A 1 91 ? -11.289 -14.076 32.213 1.00 64.31 91 GLU A CA 1
ATOM 655 C C . GLU A 1 91 ? -12.024 -14.460 30.918 1.00 64.31 91 GLU A C 1
ATOM 657 O O . GLU A 1 91 ? -13.240 -14.679 30.940 1.00 64.31 91 GLU A O 1
ATOM 662 N N . PRO A 1 92 ? -11.325 -14.549 29.774 1.00 65.94 92 PRO A N 1
ATOM 663 C CA . PRO A 1 92 ? -11.982 -14.862 28.520 1.00 65.94 92 PRO A CA 1
ATOM 664 C C . PRO A 1 92 ? -12.541 -16.281 28.529 1.00 65.94 92 PRO A C 1
ATOM 666 O O . PRO A 1 92 ? -11.876 -17.227 28.959 1.00 65.94 92 PRO A O 1
ATOM 669 N N . SER A 1 93 ? -13.743 -16.449 27.978 1.00 66.62 93 SER A N 1
ATOM 670 C CA . SER A 1 93 ? -14.311 -17.785 27.789 1.00 66.62 93 SER A CA 1
ATOM 671 C C . SER A 1 93 ? -13.439 -18.623 26.842 1.00 66.62 93 SER A C 1
ATOM 673 O O . SER A 1 93 ? -12.829 -18.100 25.907 1.00 66.62 93 SER A O 1
ATOM 675 N N . GLU A 1 94 ? -13.398 -19.943 27.044 1.00 67.12 94 GLU A N 1
ATOM 676 C CA . GLU A 1 94 ? -12.611 -20.869 26.208 1.00 67.12 94 GLU A CA 1
ATOM 677 C C . GLU A 1 94 ? -12.955 -20.756 24.707 1.00 67.12 94 GLU A C 1
ATOM 679 O O . GLU A 1 94 ? -12.074 -20.862 23.843 1.00 67.12 94 GLU A O 1
ATOM 684 N N . TYR A 1 95 ? -14.224 -20.452 24.418 1.00 68.94 95 TYR A N 1
ATOM 685 C CA . TYR A 1 95 ? -14.804 -20.311 23.080 1.00 68.94 95 TYR A CA 1
ATOM 686 C C . TYR A 1 95 ? -14.613 -18.925 22.458 1.00 68.94 95 TYR A C 1
ATOM 688 O O . TYR A 1 95 ? -14.947 -18.725 21.296 1.00 68.94 95 TYR A O 1
ATOM 696 N N . GLN A 1 96 ? -14.065 -17.962 23.199 1.00 77.88 96 GLN A N 1
ATOM 697 C CA . GLN A 1 96 ? -13.787 -16.644 22.651 1.00 77.88 96 GLN A CA 1
ATOM 698 C C . GLN A 1 96 ? -12.626 -16.736 21.656 1.00 77.88 96 GLN A C 1
ATOM 700 O O . GLN A 1 96 ? -11.523 -17.182 22.000 1.00 77.88 96 GLN A O 1
ATOM 705 N N . VAL A 1 97 ? -12.879 -16.321 20.413 1.00 79.00 97 VAL A N 1
ATOM 706 C CA . VAL A 1 97 ? -11.876 -16.238 19.336 1.00 79.00 97 VAL A CA 1
ATOM 707 C C . VAL A 1 97 ? -11.388 -14.812 19.096 1.00 79.00 97 VAL A C 1
ATOM 709 O O . VAL A 1 97 ? -10.406 -14.595 18.385 1.00 79.00 97 VAL A O 1
ATOM 712 N N . GLY A 1 98 ? -12.057 -13.830 19.694 1.00 84.25 98 GLY A N 1
ATOM 713 C CA . GLY A 1 98 ? -11.679 -12.436 19.588 1.00 84.25 98 GLY A CA 1
ATOM 714 C C . GLY A 1 98 ? -12.424 -11.532 20.560 1.00 84.25 98 GLY A C 1
ATOM 715 O O . GLY A 1 98 ? -13.381 -11.931 21.227 1.00 84.25 98 GLY A O 1
ATOM 716 N N . SER A 1 99 ? -11.941 -10.304 20.665 1.00 87.00 99 SER A N 1
ATOM 717 C CA . SER A 1 99 ? -12.514 -9.256 21.503 1.00 87.00 99 SER A CA 1
ATOM 718 C C . SER A 1 99 ? -12.335 -7.921 20.806 1.00 87.00 99 SER A C 1
ATOM 720 O O . SER A 1 99 ? -11.308 -7.706 20.155 1.00 87.00 99 SER A O 1
ATOM 722 N N . VAL A 1 100 ? -13.318 -7.039 20.933 1.00 89.12 100 VAL A N 1
ATOM 723 C CA . VAL A 1 100 ? -13.233 -5.678 20.418 1.00 89.12 100 VAL A CA 1
ATOM 724 C C . VAL A 1 100 ? -13.623 -4.715 21.523 1.00 89.12 100 VAL A C 1
ATOM 726 O O . VAL A 1 100 ? -14.713 -4.800 22.082 1.00 89.12 100 VAL A O 1
ATOM 729 N N . THR A 1 101 ? -12.741 -3.767 21.801 1.00 88.50 101 THR A N 1
ATOM 730 C CA . THR A 1 101 ? -13.001 -2.672 22.731 1.00 88.50 101 THR A CA 1
ATOM 731 C C . THR A 1 101 ? -13.033 -1.378 21.941 1.00 88.50 101 THR A C 1
ATOM 733 O O . THR A 1 101 ? -12.085 -1.081 21.214 1.00 88.50 101 THR A O 1
ATOM 736 N N . ILE A 1 102 ? -14.108 -0.604 22.079 1.00 89.75 102 ILE A N 1
ATOM 737 C CA . ILE A 1 102 ? -14.192 0.743 21.515 1.00 89.75 102 ILE A CA 1
ATOM 738 C C . ILE A 1 102 ? -14.259 1.714 22.686 1.00 89.75 102 ILE A C 1
ATOM 740 O O . ILE A 1 102 ? -15.115 1.592 23.558 1.00 89.75 102 ILE A O 1
ATOM 744 N N . SER A 1 103 ? -13.348 2.674 22.728 1.00 89.75 103 SER A N 1
ATOM 745 C CA . SER A 1 103 ? -13.370 3.753 23.707 1.00 89.75 103 SER A CA 1
ATOM 746 C C . SER A 1 103 ? -13.250 5.092 23.011 1.00 89.75 103 SER A C 1
ATOM 748 O O . SER A 1 103 ? -12.686 5.210 21.921 1.00 89.75 103 SER A O 1
ATOM 750 N N . GLY A 1 104 ? -13.813 6.121 23.627 1.00 87.19 104 GLY A N 1
ATOM 751 C CA . GLY A 1 104 ? -13.754 7.443 23.044 1.00 87.19 104 GLY A CA 1
ATOM 752 C C . GLY A 1 104 ? -14.329 8.526 23.926 1.00 87.19 104 GLY A C 1
ATOM 753 O O . GLY A 1 104 ? -14.942 8.262 24.963 1.00 87.19 104 GLY A O 1
ATOM 754 N N . THR A 1 105 ? -14.106 9.753 23.480 1.00 86.00 105 THR A N 1
ATOM 755 C CA . THR A 1 105 ? -14.575 10.963 24.144 1.00 86.00 105 THR A CA 1
ATOM 756 C C . THR A 1 105 ? -15.053 11.943 23.081 1.00 86.00 105 THR A C 1
ATOM 758 O O . THR A 1 105 ? -14.361 12.174 22.088 1.00 86.00 105 THR A O 1
ATOM 761 N N . SER A 1 106 ? -16.242 12.512 23.269 1.00 84.06 106 SER A N 1
ATOM 762 C CA . SER A 1 106 ? -16.727 13.608 22.424 1.00 84.06 106 SER A CA 1
ATOM 763 C C . SER A 1 106 ? -15.932 14.885 22.708 1.00 84.06 106 SER A C 1
ATOM 765 O O . SER A 1 106 ? -15.700 15.224 23.869 1.00 84.06 106 SER A O 1
ATOM 767 N N . LEU A 1 107 ? -15.518 15.595 21.657 1.00 73.56 107 LEU A N 1
ATOM 768 C CA . LEU A 1 107 ? -14.689 16.804 21.739 1.00 73.56 107 LEU A CA 1
ATOM 769 C C . LEU A 1 107 ? -15.457 18.093 21.428 1.00 73.56 107 LEU A C 1
ATOM 771 O O . LEU A 1 107 ? -14.867 19.085 21.013 1.00 73.56 107 LEU A O 1
ATOM 775 N N . ASN A 1 108 ? -16.772 18.126 21.638 1.00 67.75 108 ASN A N 1
ATOM 776 C CA . ASN A 1 108 ? -17.517 19.374 21.490 1.00 67.75 108 ASN A CA 1
ATOM 777 C C . ASN A 1 108 ? -16.969 20.445 22.459 1.00 67.75 108 ASN A C 1
ATOM 779 O O . ASN A 1 108 ? -17.293 20.443 23.649 1.00 67.75 108 ASN A O 1
ATOM 783 N N . ASP A 1 109 ? -16.181 21.390 21.927 1.00 54.16 109 ASP A N 1
ATOM 784 C CA . ASP A 1 109 ? -15.479 22.470 22.648 1.00 54.16 109 ASP A CA 1
ATOM 785 C C . ASP A 1 109 ? -16.389 23.266 23.601 1.00 54.16 109 ASP A C 1
ATOM 787 O O . ASP A 1 109 ? -15.944 23.817 24.608 1.00 54.16 109 ASP A O 1
ATOM 791 N N . PHE A 1 110 ? -17.692 23.318 23.312 1.00 48.66 110 PHE A N 1
ATOM 792 C CA . PHE A 1 110 ? -18.670 24.043 24.123 1.00 48.66 110 PHE A CA 1
ATOM 793 C C . PHE A 1 110 ? -19.164 23.263 25.360 1.00 48.66 110 PHE A C 1
ATOM 795 O O . PHE A 1 110 ? -19.714 23.868 26.279 1.00 48.66 110 PHE A O 1
ATOM 802 N N . GLN A 1 111 ? -18.977 21.936 25.406 1.00 50.91 111 GLN A N 1
ATOM 803 C CA . GLN A 1 111 ? -19.450 21.058 26.490 1.00 50.91 111 GLN A CA 1
ATOM 804 C C . GLN A 1 111 ? -18.383 20.792 27.564 1.00 50.91 111 GLN A C 1
ATOM 806 O O . GLN A 1 111 ? -18.725 20.660 28.739 1.00 50.91 111 GLN A O 1
ATOM 811 N N . LEU A 1 112 ? -17.094 20.809 27.201 1.00 52.41 112 LEU A N 1
ATOM 812 C CA . LEU A 1 112 ? -15.972 20.591 28.131 1.00 52.41 112 LEU A CA 1
ATOM 813 C C . LEU A 1 112 ? -15.860 21.651 29.243 1.00 52.41 112 LEU A C 1
ATOM 815 O O . LEU A 1 112 ? -15.199 21.416 30.252 1.00 52.41 112 LEU A O 1
ATOM 819 N N . LEU A 1 113 ? -16.511 22.808 29.088 1.00 53.75 113 LEU A N 1
ATOM 820 C CA . LEU A 1 113 ? -16.399 23.923 30.029 1.00 53.75 113 LEU A CA 1
ATOM 821 C C . LEU A 1 113 ? -17.421 23.903 31.180 1.00 53.75 113 LEU A C 1
ATOM 823 O O . LEU A 1 113 ? -17.207 24.644 32.135 1.00 53.75 113 LEU A O 1
ATOM 827 N N . ASN A 1 114 ? -18.497 23.097 31.133 1.00 53.91 114 ASN A N 1
ATOM 828 C CA . ASN A 1 114 ? -19.639 23.313 32.041 1.00 53.91 114 ASN A CA 1
ATOM 829 C C . ASN A 1 114 ? -20.204 22.100 32.810 1.00 53.91 114 ASN A C 1
ATOM 831 O O . ASN A 1 114 ? -20.832 22.349 33.837 1.00 53.91 114 ASN A O 1
ATOM 835 N N . ASP A 1 115 ? -20.020 20.833 32.402 1.00 65.31 115 ASP A N 1
ATOM 836 C CA . ASP A 1 115 ? -20.605 19.692 33.147 1.00 65.31 115 ASP A CA 1
ATOM 837 C C . ASP A 1 115 ? -20.036 18.315 32.725 1.00 65.31 115 ASP A C 1
ATOM 839 O O . ASP A 1 115 ? -20.175 17.907 31.570 1.00 65.31 115 ASP A O 1
ATOM 843 N N . THR A 1 116 ? -19.456 17.547 33.657 1.00 68.00 116 THR A N 1
ATOM 844 C CA . THR A 1 116 ? -18.907 16.201 33.385 1.00 68.00 116 THR A CA 1
ATOM 845 C C . THR A 1 116 ? -19.973 15.185 32.971 1.00 68.00 116 THR A C 1
ATOM 847 O O . THR A 1 116 ? -19.674 14.274 32.202 1.00 68.00 116 THR A O 1
ATOM 850 N N . THR A 1 117 ? -21.221 15.348 33.421 1.00 68.50 117 THR A N 1
ATOM 851 C CA . THR A 1 117 ? -22.332 14.453 33.044 1.00 68.50 117 THR A CA 1
ATOM 852 C C . THR A 1 117 ? -22.727 14.621 31.575 1.00 68.50 117 THR A C 1
ATOM 854 O O . THR A 1 117 ? -23.141 13.666 30.919 1.00 68.50 117 THR A O 1
ATOM 857 N N . THR A 1 118 ? -22.532 15.822 31.019 1.00 74.06 118 THR A N 1
ATOM 858 C CA . THR A 1 118 ? -22.821 16.103 29.605 1.00 74.06 118 THR A CA 1
ATOM 859 C C . THR A 1 118 ? -21.767 15.518 28.669 1.00 74.06 118 THR A C 1
ATOM 861 O O . THR A 1 118 ? -22.108 15.079 27.572 1.00 74.06 118 THR A O 1
ATOM 864 N N . VAL A 1 119 ? -20.509 15.451 29.119 1.00 75.50 119 VAL A N 1
ATOM 865 C CA . VAL A 1 119 ? -19.399 14.844 28.370 1.00 75.50 119 VAL A CA 1
ATOM 866 C C . VAL A 1 119 ? -19.550 13.325 28.308 1.00 75.50 119 VAL A C 1
ATOM 868 O O . VAL A 1 119 ? -19.363 12.745 27.241 1.00 75.50 119 VAL A O 1
ATOM 871 N N . GLU A 1 120 ? -19.941 12.679 29.409 1.00 81.69 120 GLU A N 1
ATOM 872 C CA . GLU A 1 120 ? -20.220 11.237 29.438 1.00 81.69 120 GLU A CA 1
ATOM 873 C C . GLU A 1 120 ? -21.362 10.869 28.485 1.00 81.69 120 GLU A C 1
ATOM 875 O O . GLU A 1 120 ? -21.183 10.028 27.605 1.00 81.69 120 GLU A O 1
ATOM 880 N N . ALA A 1 121 ? -22.503 11.561 28.579 1.00 82.19 121 ALA A N 1
ATOM 881 C CA . ALA A 1 121 ? -23.642 11.322 27.694 1.00 82.19 121 ALA A CA 1
ATOM 882 C C . ALA A 1 121 ? -23.289 11.545 26.210 1.00 82.19 121 ALA A C 1
ATOM 884 O O . ALA A 1 121 ? -23.670 10.745 25.356 1.00 82.19 121 ALA A O 1
ATOM 885 N N . ALA A 1 122 ? -22.523 12.596 25.893 1.00 82.88 122 ALA A N 1
ATOM 886 C CA . ALA A 1 122 ? -22.072 12.866 24.528 1.00 82.88 122 ALA A CA 1
ATOM 887 C C . ALA A 1 122 ? -21.065 11.821 24.018 1.00 82.88 122 ALA A C 1
ATOM 889 O O . ALA A 1 122 ? -21.087 11.468 22.840 1.00 82.88 122 ALA A O 1
ATOM 890 N N . SER A 1 123 ? -20.193 11.315 24.893 1.00 86.62 123 SER A N 1
ATOM 891 C CA . SER A 1 123 ? -19.229 10.263 24.555 1.00 86.62 123 SER A CA 1
ATOM 892 C C . SER A 1 123 ? -19.931 8.929 24.313 1.00 86.62 123 SER A C 1
ATOM 894 O O . SER A 1 123 ? -19.635 8.266 23.327 1.00 86.62 123 SER A O 1
ATOM 896 N N . MET A 1 124 ? -20.930 8.574 25.125 1.00 86.00 124 MET A N 1
ATOM 897 C CA . MET A 1 124 ? -21.765 7.393 24.882 1.00 86.00 124 MET A CA 1
ATOM 898 C C . MET A 1 124 ? -22.544 7.506 23.568 1.00 86.00 124 MET A C 1
ATOM 900 O O . MET A 1 124 ? -22.517 6.572 22.775 1.00 86.00 124 MET A O 1
ATOM 904 N N . ALA A 1 125 ? -23.138 8.668 23.275 1.00 87.50 125 ALA A N 1
ATOM 905 C CA . ALA A 1 125 ? -23.816 8.905 21.998 1.00 87.50 125 ALA A CA 1
ATOM 906 C C . ALA A 1 125 ? -22.868 8.783 20.790 1.00 87.50 125 ALA A C 1
ATOM 908 O O . ALA A 1 125 ? -23.272 8.302 19.735 1.00 87.50 125 ALA A O 1
ATOM 909 N N . LEU A 1 126 ? -21.600 9.191 20.931 1.00 88.50 126 LEU A N 1
ATOM 910 C CA . LEU A 1 126 ? -20.578 8.977 19.904 1.00 88.50 126 LEU A CA 1
ATOM 911 C C . LEU A 1 126 ? -20.283 7.482 19.702 1.00 88.50 126 LEU A C 1
ATOM 913 O O . LEU A 1 126 ? -20.151 7.029 18.566 1.00 88.50 126 LEU A O 1
ATOM 917 N N . LEU A 1 127 ? -20.170 6.718 20.789 1.00 90.25 127 LEU A N 1
ATOM 918 C CA . LEU A 1 127 ? -19.892 5.282 20.733 1.00 90.25 127 LEU A CA 1
ATOM 919 C C . LEU A 1 127 ? -21.073 4.489 20.159 1.00 90.25 127 LEU A C 1
ATOM 921 O O . LEU A 1 127 ? -20.849 3.537 19.419 1.00 90.25 127 LEU A O 1
ATOM 925 N N . GLU A 1 128 ? -22.312 4.922 20.402 1.00 90.81 128 GLU A N 1
ATOM 926 C CA . GLU A 1 128 ? -23.528 4.343 19.806 1.00 90.81 128 GLU A CA 1
ATOM 927 C C . GLU A 1 128 ? -23.584 4.480 18.275 1.00 90.81 128 GLU A C 1
ATOM 929 O O . GLU A 1 128 ? -24.306 3.736 17.613 1.00 90.81 128 GLU A O 1
ATOM 934 N N . MET A 1 129 ? -22.798 5.388 17.683 1.00 92.06 129 MET A N 1
ATOM 935 C CA . MET A 1 129 ? -22.666 5.488 16.224 1.00 92.06 129 MET A CA 1
ATOM 936 C C . MET A 1 129 ? -21.789 4.381 15.628 1.00 92.06 129 MET A C 1
ATOM 938 O O . MET A 1 129 ? -21.774 4.214 14.409 1.00 92.0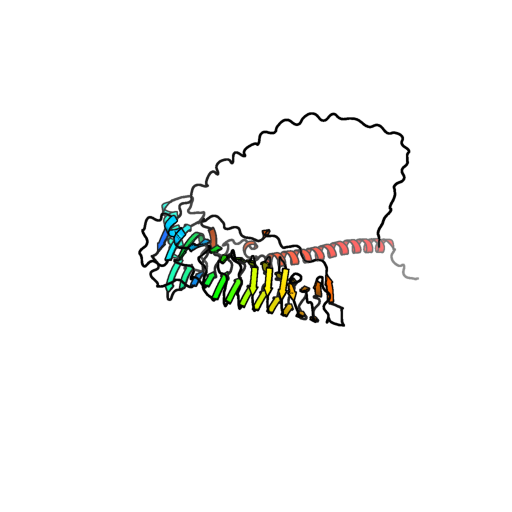6 129 MET A O 1
ATOM 942 N N . TYR A 1 130 ? -21.050 3.626 16.446 1.00 92.88 130 TYR A N 1
ATOM 943 C CA . TYR A 1 130 ? -20.312 2.455 15.989 1.00 92.88 130 TYR A CA 1
ATOM 944 C C . TYR A 1 130 ? -21.185 1.207 16.082 1.00 92.88 130 TYR A C 1
ATOM 946 O O . TYR A 1 130 ? -21.559 0.755 17.160 1.00 92.88 130 TYR A O 1
ATOM 954 N N . ASN A 1 131 ? -21.451 0.606 14.929 1.00 92.00 131 ASN A N 1
ATOM 955 C CA . ASN A 1 131 ? -22.068 -0.703 14.815 1.00 92.00 131 ASN A CA 1
ATOM 956 C C . ASN A 1 131 ? -20.995 -1.754 14.514 1.00 92.00 131 ASN A C 1
ATOM 958 O O . ASN A 1 131 ? -20.099 -1.538 13.694 1.00 92.00 131 ASN A O 1
ATOM 962 N N . MET A 1 132 ? -21.102 -2.907 15.162 1.00 89.88 132 MET A N 1
ATOM 963 C CA . MET A 1 132 ? -20.188 -4.024 15.000 1.00 89.88 132 MET A CA 1
ATOM 964 C C . MET A 1 132 ? -20.966 -5.291 14.682 1.00 89.88 132 MET A C 1
ATOM 966 O O . MET A 1 132 ? -21.931 -5.631 15.362 1.00 89.88 132 MET A O 1
ATOM 970 N N . THR A 1 133 ? -20.507 -6.021 13.673 1.00 91.44 133 THR A N 1
ATOM 971 C CA . THR A 1 133 ? -21.053 -7.331 13.319 1.00 91.44 133 THR A CA 1
ATOM 972 C C . THR A 1 133 ? -19.907 -8.304 13.074 1.00 91.44 133 THR A C 1
ATOM 974 O O . THR A 1 133 ? -18.909 -7.944 12.455 1.00 91.44 133 THR A O 1
ATOM 977 N N . ALA A 1 134 ? -20.032 -9.524 13.585 1.00 89.88 134 ALA A N 1
ATOM 978 C CA . ALA A 1 134 ? -19.174 -10.648 13.230 1.00 89.88 134 ALA A CA 1
ATOM 979 C C . ALA A 1 134 ? -20.094 -11.695 12.608 1.00 89.88 134 ALA A C 1
ATOM 981 O O . ALA A 1 134 ? -20.989 -12.190 13.294 1.00 89.88 134 ALA A O 1
ATOM 982 N N . LEU A 1 135 ? -19.953 -11.900 11.299 1.00 89.06 135 LEU A N 1
ATOM 983 C CA . LEU A 1 135 ? -20.737 -12.871 10.546 1.00 89.06 135 LEU A CA 1
ATOM 984 C C . LEU A 1 135 ? -19.836 -13.577 9.535 1.00 89.06 135 LEU A C 1
ATOM 986 O O . LEU A 1 135 ? -19.104 -12.916 8.794 1.00 89.06 135 LEU A O 1
ATOM 990 N N . ASP A 1 136 ? -19.917 -14.906 9.485 1.00 88.25 136 ASP A N 1
ATOM 991 C CA . ASP A 1 136 ? -19.203 -15.750 8.519 1.00 88.25 136 ASP A CA 1
ATOM 992 C C . ASP A 1 136 ? -17.677 -15.509 8.528 1.00 88.25 136 ASP A C 1
ATOM 994 O O . ASP A 1 136 ? -17.003 -15.552 7.495 1.00 88.25 136 ASP A O 1
ATOM 998 N N . GLY A 1 137 ? -17.110 -15.222 9.707 1.00 89.31 137 GLY A N 1
ATOM 999 C CA . GLY A 1 137 ? -15.682 -14.958 9.880 1.00 89.31 137 GLY A CA 1
ATOM 1000 C C . GLY A 1 137 ? -15.222 -13.584 9.386 1.00 89.31 137 GLY A C 1
ATOM 1001 O O . GLY A 1 137 ? -14.012 -13.354 9.253 1.00 89.31 137 GLY A O 1
ATOM 1002 N N . VAL A 1 138 ? -16.159 -12.668 9.127 1.00 92.81 138 VAL A N 1
ATOM 1003 C CA . VAL A 1 138 ? -15.898 -11.265 8.795 1.00 92.81 138 VAL A CA 1
ATOM 1004 C C . VAL A 1 138 ? -16.312 -10.377 9.965 1.00 92.81 138 VAL A C 1
ATOM 1006 O O . VAL A 1 138 ? -17.495 -10.231 10.262 1.00 92.81 138 VAL A O 1
ATOM 1009 N N . LEU A 1 139 ? -15.336 -9.726 10.598 1.00 93.62 139 LEU A N 1
ATOM 1010 C CA . LEU A 1 139 ? -15.581 -8.674 11.580 1.00 93.62 139 LEU A CA 1
ATOM 1011 C C . LEU A 1 139 ? -15.746 -7.336 10.858 1.00 93.62 139 LEU A C 1
ATOM 1013 O O . LEU A 1 139 ? -14.790 -6.820 10.285 1.00 93.62 139 LEU A O 1
ATOM 1017 N N . THR A 1 140 ? -16.936 -6.751 10.913 1.00 94.94 140 THR A N 1
ATOM 1018 C CA . THR A 1 140 ? -17.228 -5.427 10.359 1.00 94.94 140 THR A CA 1
ATOM 1019 C C . THR A 1 140 ? -17.465 -4.429 11.481 1.00 94.94 140 THR A C 1
ATOM 1021 O O . THR A 1 140 ? -18.333 -4.643 12.324 1.00 94.94 140 THR A O 1
ATOM 1024 N N . ILE A 1 141 ? -16.729 -3.319 11.462 1.00 94.94 141 ILE A N 1
ATOM 1025 C CA . ILE A 1 141 ? -16.926 -2.162 12.338 1.00 94.94 141 ILE A CA 1
ATOM 1026 C C . ILE A 1 141 ? -17.303 -0.978 11.453 1.00 94.94 141 ILE A C 1
ATOM 1028 O O . ILE A 1 141 ? -16.509 -0.545 10.619 1.00 94.94 141 ILE A O 1
ATOM 1032 N N . ASN A 1 142 ? -18.513 -0.461 11.620 1.00 95.38 142 ASN A N 1
ATOM 1033 C CA . ASN A 1 142 ? -19.066 0.614 10.809 1.00 95.38 142 ASN A CA 1
ATOM 1034 C C . ASN A 1 142 ? -19.452 1.802 11.688 1.00 95.38 142 ASN A C 1
ATOM 1036 O O . ASN A 1 142 ? -20.123 1.630 12.697 1.00 95.38 142 ASN A O 1
ATOM 1040 N N . PHE A 1 143 ? -19.065 3.002 11.280 1.00 94.00 143 PHE A N 1
ATOM 1041 C CA . PHE A 1 143 ? -19.468 4.254 11.898 1.00 94.00 143 PHE A CA 1
ATOM 1042 C C . PHE A 1 143 ? -20.617 4.865 11.096 1.00 94.00 143 PHE A C 1
ATOM 1044 O O . PHE A 1 143 ? -20.432 5.319 9.962 1.00 94.00 143 PHE A O 1
ATOM 1051 N N . GLU A 1 144 ? -21.809 4.875 11.679 1.00 92.00 144 GLU A N 1
ATOM 1052 C CA . GLU A 1 144 ? -23.025 5.354 11.040 1.00 92.00 144 GLU A CA 1
ATOM 1053 C C . GLU A 1 144 ? -23.496 6.662 11.673 1.00 92.00 144 GLU A C 1
ATOM 1055 O O . GLU A 1 144 ? -23.969 6.727 12.809 1.00 92.00 144 GLU A O 1
ATOM 1060 N N . ARG A 1 145 ? -23.381 7.742 10.898 1.00 87.88 145 ARG A N 1
ATOM 1061 C CA . ARG A 1 145 ? -23.939 9.035 11.290 1.00 87.88 145 ARG A CA 1
ATOM 1062 C C . ARG A 1 145 ? -25.438 9.031 11.047 1.00 87.88 145 ARG A C 1
ATOM 1064 O O . ARG A 1 145 ? -25.882 8.680 9.958 1.00 87.88 145 ARG A O 1
ATOM 1071 N N . HIS A 1 146 ? -26.194 9.525 12.022 1.00 83.69 146 HIS A N 1
ATOM 1072 C CA . HIS A 1 146 ? -27.643 9.681 11.896 1.00 83.69 146 HIS A CA 1
ATOM 1073 C C . HIS A 1 146 ? -27.999 10.677 10.780 1.00 83.69 146 HIS A C 1
ATOM 1075 O O . HIS A 1 146 ? -28.965 10.480 10.043 1.00 83.69 146 HIS A O 1
ATOM 1081 N N . ASN A 1 147 ? -27.187 11.727 10.613 1.00 81.94 147 ASN A N 1
ATOM 1082 C CA . ASN A 1 147 ? -27.289 12.669 9.508 1.00 81.94 147 ASN A CA 1
ATOM 1083 C C . ASN A 1 147 ? -25.893 13.043 8.980 1.00 81.94 147 ASN A C 1
ATOM 1085 O O . ASN A 1 147 ? -24.982 13.400 9.723 1.00 81.94 147 ASN A O 1
ATOM 1089 N N . ALA A 1 148 ? -25.714 12.991 7.658 1.00 80.12 148 ALA A N 1
ATOM 1090 C CA . ALA A 1 148 ? -24.436 13.291 7.011 1.00 80.12 148 ALA A CA 1
ATOM 1091 C C . ALA A 1 148 ? -23.992 14.762 7.160 1.00 80.12 148 ALA A C 1
ATOM 1093 O O . ALA A 1 148 ? -22.812 15.066 6.947 1.00 80.12 148 ALA A O 1
ATOM 1094 N N . ALA A 1 149 ? -24.923 15.664 7.485 1.00 79.69 149 ALA A N 1
ATOM 1095 C CA . ALA A 1 149 ? -24.651 17.078 7.731 1.00 79.69 149 ALA A CA 1
ATOM 1096 C C . ALA A 1 149 ? -24.114 17.365 9.142 1.00 79.69 149 ALA A C 1
ATOM 1098 O O . ALA A 1 149 ? -23.570 18.449 9.351 1.00 79.69 149 ALA A O 1
ATOM 1099 N N . ASP A 1 150 ? -24.250 16.421 10.075 1.00 82.69 150 ASP A N 1
ATOM 1100 C CA . ASP A 1 150 ? -23.836 16.626 11.458 1.00 82.69 150 ASP A CA 1
ATOM 1101 C C . ASP A 1 150 ? -22.315 16.761 11.542 1.00 82.69 150 ASP A C 1
ATOM 1103 O O . ASP A 1 150 ? -21.567 16.000 10.909 1.00 82.69 150 ASP A O 1
ATOM 1107 N N . VAL A 1 151 ? -21.889 17.757 12.321 1.00 84.19 151 VAL A N 1
ATOM 1108 C CA . VAL A 1 151 ? -20.498 17.931 12.724 1.00 84.19 151 VAL A CA 1
ATOM 1109 C C . VAL A 1 151 ? -20.262 17.084 13.960 1.00 84.19 151 VAL A C 1
ATOM 1111 O O . VAL A 1 151 ? -20.993 17.206 14.941 1.00 84.19 151 VAL A O 1
ATOM 1114 N N . ILE A 1 152 ? -19.263 16.217 13.891 1.00 86.56 152 ILE A N 1
ATOM 1115 C CA . ILE A 1 152 ? -18.903 15.303 14.963 1.00 86.56 152 ILE A CA 1
ATOM 1116 C C . ILE A 1 152 ? -17.416 15.457 15.216 1.00 86.56 152 ILE A C 1
ATOM 1118 O O . ILE A 1 152 ? -16.598 15.154 14.344 1.00 86.56 152 ILE A O 1
ATOM 1122 N N . ASP A 1 153 ? -17.111 15.896 16.427 1.00 87.50 153 ASP A N 1
ATOM 1123 C CA . ASP A 1 153 ? -15.768 16.000 16.965 1.00 87.50 153 ASP A CA 1
ATOM 1124 C C . ASP A 1 153 ? -15.596 14.972 18.071 1.00 87.50 153 ASP A C 1
ATOM 1126 O O . ASP A 1 153 ? -16.424 14.857 18.980 1.00 87.50 153 ASP A O 1
ATOM 1130 N N . GLY A 1 154 ? -14.518 14.205 18.004 1.00 87.88 154 GLY A N 1
ATOM 1131 C CA . GLY A 1 154 ? -14.260 13.195 19.011 1.00 87.88 154 GLY A CA 1
ATOM 1132 C C . GLY A 1 154 ? -12.892 12.563 18.889 1.00 87.88 154 GLY A C 1
ATOM 1133 O O . GLY A 1 154 ? -12.184 12.721 17.899 1.00 87.88 154 GLY A O 1
ATOM 1134 N N . GLN A 1 155 ? -12.539 11.815 19.922 1.00 90.38 155 GLN A N 1
ATOM 1135 C CA . GLN A 1 155 ? -11.400 10.915 19.942 1.00 90.38 155 GLN A CA 1
ATOM 1136 C C . GLN A 1 155 ? -11.918 9.497 20.077 1.00 90.38 155 GLN A C 1
ATOM 1138 O O . GLN A 1 155 ? -12.718 9.235 20.971 1.00 90.38 155 GLN A O 1
ATOM 1143 N N . VAL A 1 156 ? -11.469 8.584 19.217 1.00 91.56 156 VAL A N 1
ATOM 1144 C CA . VAL A 1 156 ? -11.846 7.165 19.311 1.00 91.56 156 VAL A CA 1
ATOM 1145 C C . VAL A 1 156 ? -10.618 6.268 19.196 1.00 91.56 156 VAL A C 1
ATOM 1147 O O . VAL A 1 156 ? -9.738 6.488 18.355 1.00 91.56 156 VAL A O 1
ATOM 1150 N N . LEU A 1 157 ? -10.585 5.246 20.047 1.00 92.62 157 LEU A N 1
ATOM 1151 C CA . LEU A 1 157 ? -9.666 4.120 20.032 1.00 92.62 157 LEU A CA 1
ATOM 1152 C C . LEU A 1 157 ? -10.472 2.823 19.876 1.00 92.62 157 LEU A C 1
ATOM 1154 O O . LEU A 1 157 ? -11.411 2.566 20.622 1.00 92.62 157 LEU A O 1
ATOM 1158 N N . ILE A 1 158 ? -10.077 1.998 18.916 1.00 93.12 158 ILE A N 1
ATOM 1159 C CA . ILE A 1 158 ? -10.644 0.679 18.645 1.00 93.12 158 ILE A CA 1
ATOM 1160 C C . ILE A 1 158 ? -9.521 -0.337 18.829 1.00 93.12 158 ILE A C 1
ATOM 1162 O O . ILE A 1 158 ? -8.514 -0.310 18.121 1.00 93.12 158 ILE A O 1
ATOM 1166 N N . GLU A 1 159 ? -9.685 -1.261 19.760 1.00 92.38 159 GLU A N 1
ATOM 1167 C CA . GLU A 1 159 ? -8.739 -2.345 19.994 1.00 92.38 159 GLU A CA 1
ATOM 1168 C C . GLU A 1 159 ? -9.387 -3.676 19.644 1.00 92.38 159 GLU A C 1
ATOM 1170 O O . GLU A 1 159 ? -10.338 -4.106 20.284 1.00 92.38 159 GLU A O 1
ATOM 1175 N N . ILE A 1 160 ? -8.861 -4.326 18.610 1.00 92.75 160 ILE A N 1
ATOM 1176 C CA . ILE A 1 160 ? -9.310 -5.626 18.123 1.00 92.75 160 ILE A CA 1
ATOM 1177 C C . ILE A 1 160 ? -8.260 -6.655 18.521 1.00 92.75 160 ILE A C 1
ATOM 1179 O O . ILE A 1 160 ? -7.086 -6.535 18.162 1.00 92.75 160 ILE A O 1
ATOM 1183 N N . PHE A 1 161 ? -8.678 -7.700 19.219 1.00 90.94 161 PHE A N 1
ATOM 1184 C CA . PHE A 1 161 ? -7.841 -8.830 19.591 1.00 90.94 161 PHE A CA 1
ATOM 1185 C C . PHE A 1 161 ? -8.344 -10.080 18.886 1.00 90.94 161 PHE A C 1
ATOM 1187 O O . PHE A 1 161 ? -9.518 -10.419 19.003 1.00 90.94 161 PHE A O 1
ATOM 1194 N N . VAL A 1 162 ? -7.457 -10.776 18.176 1.00 90.31 162 VAL A N 1
ATOM 1195 C CA . VAL A 1 162 ? -7.794 -12.002 17.436 1.00 90.31 162 VAL A CA 1
ATOM 1196 C C . VAL A 1 162 ? -6.949 -13.183 17.896 1.00 90.31 162 VAL A C 1
ATOM 1198 O O . VAL A 1 162 ? -5.743 -13.056 18.149 1.00 90.31 162 VAL A O 1
ATOM 1201 N N . LYS A 1 163 ? -7.585 -14.348 18.017 1.00 82.00 163 LYS A N 1
ATOM 1202 C CA . LYS A 1 163 ? -6.956 -15.617 18.383 1.00 82.00 163 LYS A CA 1
ATOM 1203 C C . LYS A 1 163 ? -6.374 -16.260 17.120 1.00 82.00 163 LYS A C 1
ATOM 1205 O O . LYS A 1 163 ? -7.109 -16.634 16.219 1.00 82.00 163 LYS A O 1
ATOM 1210 N N . PHE A 1 164 ? -5.042 -16.393 17.100 1.00 74.00 164 PHE A N 1
ATOM 1211 C CA . PHE A 1 164 ? -4.209 -16.944 16.011 1.00 74.00 164 PHE A CA 1
ATOM 1212 C C . PHE A 1 164 ? -4.043 -16.060 14.752 1.00 74.00 164 PHE A C 1
ATOM 1214 O O . PHE A 1 164 ? -4.904 -15.239 14.443 1.00 74.00 164 PHE A O 1
ATOM 1221 N N . PRO A 1 165 ? -2.920 -16.207 14.010 1.00 68.62 165 PRO A N 1
ATOM 1222 C CA . PRO A 1 165 ? -2.696 -15.498 12.753 1.00 68.62 165 PRO A CA 1
ATOM 1223 C C . PRO A 1 165 ? -3.487 -16.140 11.606 1.00 68.62 165 PRO A C 1
ATOM 1225 O O . PRO A 1 165 ? -2.937 -16.908 10.818 1.00 68.62 165 PRO A O 1
ATOM 1228 N N . ILE A 1 166 ? -4.782 -15.858 11.532 1.00 81.56 166 ILE A N 1
ATOM 1229 C CA . ILE A 1 166 ? -5.663 -16.327 10.448 1.00 81.56 166 ILE A CA 1
ATOM 1230 C C . ILE A 1 166 ? -6.321 -15.177 9.682 1.00 81.56 166 ILE A C 1
ATOM 1232 O O . ILE A 1 166 ? -7.085 -15.421 8.750 1.00 81.56 166 ILE A O 1
ATOM 1236 N N . VAL A 1 167 ? -6.032 -13.927 10.063 1.00 91.31 167 VAL A N 1
ATOM 1237 C CA . VAL A 1 167 ? -6.591 -12.764 9.377 1.00 91.31 167 VAL A CA 1
ATOM 1238 C C . VAL A 1 167 ? -5.882 -12.615 8.035 1.00 91.31 167 VAL A C 1
ATOM 1240 O O . VAL A 1 167 ? -4.732 -12.176 7.957 1.00 91.31 167 VAL A O 1
ATOM 1243 N N . ALA A 1 168 ? -6.598 -13.002 6.991 1.00 94.81 168 ALA A N 1
ATOM 1244 C CA . ALA A 1 168 ? -6.187 -12.952 5.602 1.00 94.81 168 ALA A CA 1
ATOM 1245 C C . ALA A 1 168 ? -6.527 -11.599 4.966 1.00 94.81 168 ALA A C 1
ATOM 1247 O O . ALA A 1 168 ? -5.867 -11.176 4.022 1.00 94.81 168 ALA A O 1
ATOM 1248 N N . SER A 1 169 ? -7.529 -10.880 5.483 1.00 96.69 169 SER A N 1
ATOM 1249 C CA . SER A 1 169 ? -7.949 -9.598 4.917 1.00 96.69 169 SER A CA 1
ATOM 1250 C C . SER A 1 169 ? -8.163 -8.518 5.972 1.00 96.69 169 SER A C 1
ATOM 1252 O O . SER A 1 169 ? -8.811 -8.752 6.989 1.00 96.69 169 SER A O 1
ATOM 1254 N N . ILE A 1 170 ? -7.626 -7.320 5.724 1.00 97.69 170 ILE A N 1
ATOM 1255 C CA . ILE A 1 170 ? -7.954 -6.107 6.479 1.00 97.69 170 ILE A CA 1
ATOM 1256 C C . ILE A 1 170 ? -8.237 -4.983 5.487 1.00 97.69 170 ILE A C 1
ATOM 1258 O O . ILE A 1 170 ? -7.354 -4.560 4.736 1.00 97.69 170 ILE A O 1
ATOM 1262 N N . VAL A 1 171 ? -9.470 -4.487 5.501 1.00 98.00 171 VAL A N 1
ATOM 1263 C CA . VAL A 1 171 ? -9.943 -3.424 4.614 1.00 98.00 171 VAL A CA 1
ATOM 1264 C C . VAL A 1 171 ? -10.425 -2.253 5.453 1.00 98.00 171 VAL A C 1
ATOM 1266 O O . VAL A 1 171 ? -11.359 -2.382 6.237 1.00 98.00 171 VAL A O 1
ATOM 1269 N N . VAL A 1 172 ? -9.802 -1.096 5.267 1.00 97.06 172 VAL A N 1
ATOM 1270 C CA . VAL A 1 172 ? -10.174 0.155 5.930 1.00 97.06 172 VAL A CA 1
ATOM 1271 C C . VAL A 1 172 ? -10.666 1.121 4.862 1.00 97.06 172 VAL A C 1
ATOM 1273 O O . VAL A 1 172 ? -9.886 1.524 4.008 1.00 97.06 172 VAL A O 1
ATOM 1276 N N . SER A 1 173 ? -11.944 1.491 4.877 1.00 91.94 173 SER A N 1
ATOM 1277 C CA . SER A 1 173 ? -12.522 2.442 3.910 1.00 91.94 173 SER A CA 1
ATOM 1278 C C . SER A 1 173 ? -12.681 3.859 4.466 1.00 91.94 173 SER A C 1
ATOM 1280 O O . SER A 1 173 ? -12.941 4.782 3.699 1.00 91.94 173 SER A O 1
ATOM 1282 N N . GLY A 1 174 ? -12.534 4.034 5.782 1.00 85.62 174 GLY A N 1
ATOM 1283 C CA . GLY A 1 174 ? -12.700 5.315 6.472 1.00 85.62 174 GLY A CA 1
ATOM 1284 C C . GLY A 1 174 ? -11.405 6.110 6.674 1.00 85.62 174 GLY A C 1
ATOM 1285 O O . GLY A 1 174 ? -10.384 5.881 6.023 1.00 85.62 174 GLY A O 1
ATOM 1286 N N . LEU A 1 175 ? -11.464 7.039 7.631 1.00 90.44 175 LEU A N 1
ATOM 1287 C CA . LEU A 1 175 ? -10.350 7.897 8.060 1.00 90.44 175 LEU A CA 1
ATOM 1288 C C . LEU A 1 175 ? -9.470 7.243 9.137 1.00 90.44 175 LEU A C 1
ATOM 1290 O O . LEU A 1 175 ? -8.542 7.872 9.638 1.00 90.44 175 LEU A O 1
ATOM 1294 N N . ALA A 1 176 ? -9.779 6.005 9.525 1.00 93.19 176 ALA A N 1
ATOM 1295 C CA . ALA A 1 176 ? -9.126 5.342 10.639 1.00 93.19 176 ALA A CA 1
ATOM 1296 C C . ALA A 1 176 ? -7.621 5.123 10.420 1.00 93.19 176 ALA A C 1
ATOM 1298 O O . ALA A 1 176 ? -7.199 4.500 9.443 1.00 93.19 176 ALA A O 1
ATOM 1299 N N . GLU A 1 177 ? -6.807 5.538 11.390 1.00 94.00 177 GLU A N 1
ATOM 1300 C CA . GLU A 1 177 ? -5.409 5.116 11.463 1.00 94.00 177 GLU A CA 1
ATOM 1301 C C . GLU A 1 177 ? -5.325 3.696 12.013 1.00 94.00 177 GLU A C 1
ATOM 1303 O O . GLU A 1 177 ? -5.686 3.454 13.160 1.00 94.00 177 GLU A O 1
ATOM 1308 N N . THR A 1 178 ? -4.823 2.755 11.223 1.00 95.44 178 THR A N 1
ATOM 1309 C CA . THR A 1 178 ? -4.846 1.332 11.569 1.00 95.44 178 THR A CA 1
ATOM 1310 C C . THR A 1 178 ? -3.443 0.770 11.762 1.00 95.44 178 THR A C 1
ATOM 1312 O O . THR A 1 178 ? -2.569 0.909 10.909 1.00 95.44 178 THR A O 1
ATOM 1315 N N . TYR A 1 179 ? -3.236 0.066 12.868 1.00 95.19 179 TYR A N 1
ATOM 1316 C CA . TYR A 1 179 ? -1.990 -0.611 13.203 1.00 95.19 179 TYR A CA 1
ATOM 1317 C C . TYR A 1 179 ? -2.254 -2.102 13.381 1.00 95.19 179 TYR A C 1
ATOM 1319 O O . TYR A 1 179 ? -3.019 -2.506 14.252 1.00 95.19 179 TYR A O 1
ATOM 1327 N N . VAL A 1 180 ? -1.607 -2.929 12.565 1.00 94.50 180 VAL A N 1
ATOM 1328 C CA . VAL A 1 180 ? -1.779 -4.386 12.581 1.00 94.50 180 VAL A CA 1
ATOM 1329 C C . VAL A 1 180 ? -0.507 -5.025 13.108 1.00 94.50 180 VAL A C 1
ATOM 1331 O O . VAL A 1 180 ? 0.532 -5.002 12.444 1.00 94.50 180 VAL A O 1
ATOM 1334 N N . ASP A 1 181 ? -0.581 -5.581 14.313 1.00 91.62 181 ASP A N 1
ATOM 1335 C CA . ASP A 1 181 ? 0.552 -6.180 15.007 1.00 91.62 181 ASP A CA 1
ATOM 1336 C C . ASP A 1 181 ? 1.072 -7.461 14.339 1.00 91.62 181 ASP A C 1
ATOM 1338 O O . ASP A 1 181 ? 0.409 -8.145 13.557 1.00 91.62 181 ASP A O 1
ATOM 1342 N N . ARG A 1 182 ? 2.296 -7.837 14.722 1.00 89.25 182 ARG A N 1
ATOM 1343 C CA . ARG A 1 182 ? 2.891 -9.123 14.340 1.00 89.25 182 ARG A CA 1
ATOM 1344 C C . ARG A 1 182 ? 2.037 -10.282 14.849 1.00 89.25 182 ARG A C 1
ATOM 1346 O O . ARG A 1 182 ? 1.588 -10.273 15.991 1.00 89.25 182 ARG A O 1
ATOM 1353 N N . GLY A 1 183 ? 1.917 -11.322 14.028 1.00 88.56 183 GLY A N 1
ATOM 1354 C CA . GLY A 1 183 ? 1.201 -12.543 14.404 1.00 88.56 183 GLY A CA 1
ATOM 1355 C C . GLY A 1 183 ? -0.322 -12.398 14.405 1.00 88.56 183 GLY A C 1
ATOM 1356 O O . GLY A 1 183 ? -0.986 -13.235 15.007 1.00 88.56 183 GLY A O 1
ATOM 1357 N N . VAL A 1 184 ? -0.849 -11.350 13.767 1.00 92.56 184 VAL A N 1
ATOM 1358 C CA . VAL A 1 184 ? -2.274 -11.193 13.426 1.00 92.56 184 VAL A CA 1
ATOM 1359 C C . VAL A 1 184 ? -2.550 -11.708 12.016 1.00 92.56 184 VAL A C 1
ATOM 1361 O O . VAL A 1 184 ? -3.496 -12.456 11.797 1.00 92.56 184 VAL A O 1
ATOM 1364 N N . LEU A 1 185 ? -1.710 -11.305 11.061 1.00 93.94 185 LEU A N 1
ATOM 1365 C CA . LEU A 1 185 ? -1.874 -11.662 9.657 1.00 93.94 185 LEU A CA 1
ATOM 1366 C C . LEU A 1 185 ? -1.381 -13.082 9.384 1.00 93.94 185 LEU A C 1
ATOM 1368 O O . LEU A 1 185 ? -0.298 -13.460 9.847 1.00 93.94 185 LEU A O 1
ATOM 1372 N N . GLY A 1 186 ? -2.152 -13.822 8.594 1.00 89.50 186 GLY A N 1
ATOM 1373 C CA . GLY A 1 186 ? -1.802 -15.148 8.097 1.00 89.50 186 GLY A CA 1
ATOM 1374 C C . GLY A 1 186 ? -2.785 -15.633 7.032 1.00 89.50 186 GLY A C 1
ATOM 1375 O O . GLY A 1 186 ? -3.771 -14.965 6.740 1.00 89.50 186 GLY A O 1
ATOM 1376 N N . GLY A 1 187 ? -2.496 -16.794 6.448 1.00 89.06 187 GLY A N 1
ATOM 1377 C CA . GLY A 1 187 ? -3.235 -17.341 5.307 1.00 89.06 187 GLY A CA 1
ATOM 1378 C C . GLY A 1 187 ? -2.452 -17.254 3.995 1.00 89.06 187 GLY A C 1
ATOM 1379 O O . GLY A 1 187 ? -1.411 -16.599 3.910 1.00 89.06 187 GLY A O 1
ATOM 1380 N N . ASP A 1 188 ? -2.949 -17.958 2.979 1.00 91.75 188 ASP A N 1
ATOM 1381 C CA . ASP A 1 188 ? -2.299 -18.027 1.666 1.00 91.75 188 ASP A CA 1
ATOM 1382 C C . ASP A 1 188 ? -2.534 -16.759 0.836 1.00 91.75 188 ASP A C 1
ATOM 1384 O O . ASP A 1 188 ? -1.635 -16.331 0.110 1.00 91.75 188 ASP A O 1
ATOM 1388 N N . ASP A 1 189 ? -3.707 -16.141 0.973 1.00 95.31 189 ASP A N 1
ATOM 1389 C CA . ASP A 1 189 ? -4.096 -14.934 0.248 1.00 95.31 189 ASP A CA 1
ATOM 1390 C C . ASP A 1 189 ? -4.239 -13.767 1.226 1.00 95.31 189 ASP A C 1
ATOM 1392 O O . ASP A 1 189 ? -5.187 -13.707 2.001 1.00 95.31 189 ASP A O 1
ATOM 1396 N N . LEU A 1 190 ? -3.286 -12.838 1.199 1.00 96.25 190 LEU A N 1
ATOM 1397 C CA . LEU A 1 190 ? -3.266 -11.665 2.066 1.00 96.25 190 LEU A CA 1
ATOM 1398 C C . LEU A 1 190 ? -3.782 -10.435 1.315 1.00 96.25 190 LEU A C 1
ATOM 1400 O O . LEU A 1 190 ? -3.200 -10.051 0.304 1.00 96.25 190 LEU A O 1
ATOM 1404 N N . VAL A 1 191 ? -4.805 -9.767 1.840 1.00 97.75 191 VAL A N 1
ATOM 1405 C CA . VAL A 1 191 ? -5.374 -8.540 1.267 1.00 97.75 191 VAL A CA 1
ATOM 1406 C C . VAL A 1 191 ? -5.347 -7.422 2.303 1.00 97.75 191 VAL A C 1
ATOM 1408 O O . VAL A 1 191 ? -6.006 -7.506 3.333 1.00 97.75 191 VAL A O 1
ATOM 1411 N N . LEU A 1 192 ? -4.607 -6.351 2.026 1.00 98.19 192 LEU A N 1
ATOM 1412 C CA . LEU A 1 192 ? -4.545 -5.160 2.870 1.00 98.19 192 LEU A CA 1
ATOM 1413 C C . LEU A 1 192 ? -4.952 -3.944 2.046 1.00 98.19 192 LEU A C 1
ATOM 1415 O O . LEU A 1 192 ? -4.304 -3.631 1.048 1.00 98.19 192 LEU A O 1
ATOM 1419 N N . SER A 1 193 ? -6.000 -3.248 2.472 1.00 97.94 193 SER A N 1
ATOM 1420 C CA . SER A 1 193 ? -6.508 -2.066 1.777 1.00 97.94 193 SER A CA 1
ATOM 1421 C C . SER A 1 193 ? -6.773 -0.929 2.749 1.00 97.94 193 SER A C 1
ATOM 1423 O O . SER A 1 193 ? -7.361 -1.147 3.806 1.00 97.94 193 SER A O 1
ATOM 1425 N N . THR A 1 194 ? -6.381 0.288 2.374 1.00 96.88 194 THR A N 1
ATOM 1426 C CA . THR A 1 194 ? -6.675 1.503 3.140 1.00 96.88 194 THR A CA 1
ATOM 1427 C C . THR A 1 194 ? -7.258 2.605 2.256 1.00 96.88 194 THR A C 1
ATOM 1429 O O . THR A 1 194 ? -6.851 2.769 1.104 1.00 96.88 194 THR A O 1
ATOM 1432 N N . GLY A 1 195 ? -8.225 3.341 2.796 1.00 95.00 195 GLY A N 1
ATOM 1433 C CA . GLY A 1 195 ? -8.887 4.481 2.173 1.00 95.00 195 GLY A CA 1
ATOM 1434 C C . GLY A 1 195 ? -8.135 5.772 2.464 1.00 95.00 195 GLY A C 1
ATOM 1435 O O . GLY A 1 195 ? -7.017 5.961 1.987 1.00 95.00 195 GLY A O 1
ATOM 1436 N N . ASP A 1 196 ? -8.751 6.654 3.247 1.00 92.50 196 ASP A N 1
ATOM 1437 C CA . ASP A 1 196 ? -8.188 7.963 3.604 1.00 92.50 196 ASP A CA 1
ATOM 1438 C C . ASP A 1 196 ? -7.336 7.917 4.884 1.00 92.50 196 ASP A C 1
ATOM 1440 O O . ASP A 1 196 ? -6.464 8.760 5.089 1.00 92.50 196 ASP A O 1
ATOM 1444 N N . GLY A 1 197 ? -7.541 6.904 5.728 1.00 91.56 197 GLY A N 1
ATOM 1445 C CA . GLY A 1 197 ? -6.700 6.624 6.889 1.00 91.56 197 GLY A CA 1
ATOM 1446 C C . GLY A 1 197 ? -5.376 5.935 6.538 1.00 91.56 197 GLY A C 1
ATOM 1447 O O . GLY A 1 197 ? -5.256 5.219 5.540 1.00 91.56 197 GLY A O 1
ATOM 1448 N N . ASN A 1 198 ? -4.354 6.127 7.373 1.00 93.75 198 ASN A N 1
ATOM 1449 C CA . ASN A 1 198 ? -3.075 5.428 7.223 1.00 93.75 198 ASN A CA 1
ATOM 1450 C C . ASN A 1 198 ? -3.142 4.021 7.825 1.00 93.75 198 ASN A C 1
ATOM 1452 O O . ASN A 1 198 ? -3.713 3.834 8.894 1.00 93.75 198 ASN A O 1
ATOM 1456 N N . MET A 1 199 ? -2.469 3.049 7.210 1.00 95.44 199 MET A N 1
ATOM 1457 C CA . MET A 1 199 ? -2.325 1.702 7.758 1.00 95.44 199 MET A CA 1
ATOM 1458 C C . MET A 1 199 ? -0.851 1.322 7.889 1.00 95.44 199 MET A C 1
ATOM 1460 O O . MET A 1 199 ? -0.089 1.450 6.935 1.00 95.44 199 MET A O 1
ATOM 1464 N N . VAL A 1 200 ? -0.449 0.788 9.043 1.00 94.81 200 VAL A N 1
ATOM 1465 C CA . VAL A 1 200 ? 0.851 0.134 9.240 1.00 94.81 200 VAL A CA 1
ATOM 1466 C C . VAL A 1 200 ? 0.619 -1.319 9.628 1.00 94.81 200 VAL A C 1
ATOM 1468 O O . VAL A 1 200 ? 0.060 -1.600 10.684 1.00 94.81 200 VAL A O 1
ATOM 1471 N N . ALA A 1 201 ? 1.086 -2.251 8.803 1.00 94.69 201 ALA A N 1
ATOM 1472 C CA . ALA A 1 201 ? 0.885 -3.677 9.011 1.00 94.69 201 ALA A CA 1
ATOM 1473 C C . ALA A 1 201 ? 2.201 -4.452 9.095 1.00 94.69 201 ALA A C 1
ATOM 1475 O O . ALA A 1 201 ? 3.109 -4.271 8.277 1.00 94.69 201 ALA A O 1
ATOM 1476 N N . PHE A 1 202 ? 2.295 -5.355 10.071 1.00 92.81 202 PHE A N 1
ATOM 1477 C CA . PHE A 1 202 ? 3.421 -6.271 10.207 1.00 92.81 202 PHE A CA 1
ATOM 1478 C C . PHE A 1 202 ? 3.068 -7.661 9.675 1.00 92.81 202 PHE A C 1
ATOM 1480 O O . PHE A 1 202 ? 2.237 -8.369 10.237 1.00 92.81 202 PHE A O 1
ATOM 1487 N N . VAL A 1 203 ? 3.767 -8.084 8.625 1.00 92.12 203 VAL A N 1
ATOM 1488 C CA . VAL A 1 203 ? 3.586 -9.397 7.997 1.00 92.12 203 VAL A CA 1
ATOM 1489 C C . VAL A 1 203 ? 4.673 -10.345 8.498 1.00 92.12 203 VAL A C 1
ATOM 1491 O O . VAL A 1 203 ? 5.863 -10.034 8.441 1.00 92.12 203 VAL A O 1
ATOM 1494 N N . ASN A 1 204 ? 4.272 -11.512 9.001 1.00 88.56 204 ASN A N 1
ATOM 1495 C CA . ASN A 1 204 ? 5.189 -12.511 9.555 1.00 88.56 204 ASN A CA 1
ATOM 1496 C C . ASN A 1 204 ? 4.984 -13.889 8.914 1.00 88.56 204 ASN A C 1
ATOM 1498 O O . ASN A 1 204 ? 4.870 -14.898 9.605 1.00 88.56 204 ASN A O 1
ATOM 1502 N N . GLN A 1 205 ? 4.916 -13.916 7.585 1.00 87.69 205 GLN A N 1
ATOM 1503 C CA . GLN A 1 205 ? 4.852 -15.146 6.800 1.00 87.69 205 GLN A CA 1
ATOM 1504 C C . GLN A 1 205 ? 6.062 -15.261 5.874 1.00 87.69 205 GLN A C 1
ATOM 1506 O O . GLN A 1 205 ? 6.774 -14.284 5.627 1.00 87.69 205 GLN A O 1
ATOM 1511 N N . SER A 1 206 ? 6.334 -16.479 5.409 1.00 90.88 206 SER A N 1
ATOM 1512 C CA . SER A 1 206 ? 7.425 -16.761 4.463 1.00 90.88 206 SER A CA 1
ATOM 1513 C C . SER A 1 206 ? 6.929 -17.155 3.073 1.00 90.88 206 SER A C 1
ATOM 1515 O O . SER A 1 206 ? 7.692 -17.068 2.109 1.00 90.88 206 SER A O 1
ATOM 1517 N N . ALA A 1 207 ? 5.652 -17.524 2.975 1.00 93.00 207 ALA A N 1
ATOM 1518 C CA . ALA A 1 207 ? 4.976 -17.962 1.769 1.00 93.00 207 ALA A CA 1
ATOM 1519 C C . ALA A 1 207 ? 3.595 -17.305 1.670 1.00 93.00 207 ALA A C 1
ATOM 1521 O O . ALA A 1 207 ? 3.012 -16.977 2.702 1.00 93.00 207 ALA A O 1
ATOM 1522 N N . ALA A 1 208 ? 3.120 -17.102 0.443 1.00 94.69 208 ALA A N 1
ATOM 1523 C CA . ALA A 1 208 ? 1.760 -16.678 0.124 1.00 94.69 208 ALA A CA 1
ATOM 1524 C C . ALA A 1 208 ? 1.448 -17.016 -1.341 1.00 94.69 208 ALA A C 1
ATOM 1526 O O . ALA A 1 208 ? 2.326 -16.935 -2.204 1.00 94.69 208 ALA A O 1
ATOM 1527 N N . THR A 1 209 ? 0.203 -17.340 -1.651 1.00 97.44 209 THR A N 1
ATOM 1528 C CA . THR A 1 209 ? -0.269 -17.428 -3.035 1.00 97.44 209 THR A CA 1
ATOM 1529 C C . THR A 1 209 ? -0.484 -16.023 -3.596 1.00 97.44 209 THR A C 1
ATOM 1531 O O . THR A 1 209 ? 0.067 -15.675 -4.647 1.00 97.44 209 THR A O 1
ATOM 1534 N N . LEU A 1 210 ? -1.200 -15.179 -2.853 1.00 97.38 210 LEU A N 1
ATOM 1535 C CA . LEU A 1 210 ? -1.468 -13.792 -3.206 1.00 97.38 210 LEU A CA 1
ATOM 1536 C C . LEU A 1 210 ? -1.113 -12.859 -2.048 1.00 97.38 210 LEU A C 1
ATOM 1538 O O . LEU A 1 210 ? -1.417 -13.121 -0.891 1.00 97.38 210 LEU A O 1
ATOM 1542 N N . ILE A 1 211 ? -0.496 -11.730 -2.371 1.00 97.81 211 ILE A N 1
ATOM 1543 C CA . ILE A 1 211 ? -0.453 -10.559 -1.502 1.00 97.81 211 ILE A CA 1
ATOM 1544 C C . ILE A 1 211 ? -0.989 -9.391 -2.323 1.00 97.81 211 ILE A C 1
ATOM 1546 O O . ILE A 1 211 ? -0.410 -9.053 -3.353 1.00 97.81 211 ILE A O 1
ATOM 1550 N N . ASP A 1 212 ? -2.080 -8.779 -1.888 1.00 98.25 212 ASP A N 1
ATOM 1551 C CA . ASP A 1 212 ? -2.702 -7.627 -2.530 1.00 98.25 212 ASP A CA 1
ATOM 1552 C C . ASP A 1 212 ? -2.695 -6.433 -1.574 1.00 98.25 212 ASP A C 1
ATOM 1554 O O . ASP A 1 212 ? -3.264 -6.479 -0.485 1.00 98.25 212 ASP A O 1
ATOM 1558 N N . LEU A 1 213 ? -1.986 -5.379 -1.970 1.00 98.38 213 LEU A N 1
ATOM 1559 C CA . LEU A 1 213 ? -1.764 -4.172 -1.183 1.00 98.38 213 LEU A CA 1
ATOM 1560 C C . LEU A 1 213 ? -2.389 -2.984 -1.905 1.00 98.38 213 LEU A C 1
ATOM 1562 O O . LEU A 1 213 ? -1.957 -2.639 -3.008 1.00 98.38 213 LEU A O 1
ATOM 1566 N N . GLN A 1 214 ? -3.357 -2.325 -1.277 1.00 97.69 214 GLN A N 1
ATOM 1567 C CA . GLN A 1 214 ? -4.130 -1.265 -1.912 1.00 97.69 214 GLN A CA 1
ATOM 1568 C C . GLN A 1 214 ? -4.204 0.002 -1.051 1.00 97.69 214 GLN A C 1
ATOM 1570 O O . GLN A 1 214 ? -4.406 -0.040 0.161 1.00 97.69 214 GLN A O 1
ATOM 1575 N N . SER A 1 215 ? -4.050 1.149 -1.705 1.00 96.56 215 SER A N 1
ATOM 1576 C CA . SER A 1 215 ? -4.393 2.469 -1.173 1.00 96.56 215 SER A CA 1
ATOM 1577 C C . SER A 1 215 ? -5.370 3.120 -2.151 1.00 96.56 215 SER A C 1
ATOM 1579 O O . SER A 1 215 ? -5.013 3.414 -3.297 1.00 96.56 215 SER A O 1
ATOM 1581 N N . THR A 1 216 ? -6.630 3.265 -1.742 1.00 96.12 216 THR A N 1
ATOM 1582 C CA . THR A 1 216 ? -7.720 3.736 -2.612 1.00 96.12 216 THR A CA 1
ATOM 1583 C C . THR A 1 216 ? -8.043 5.216 -2.420 1.00 96.12 216 THR A C 1
ATOM 1585 O O . THR A 1 216 ? -8.592 5.832 -3.331 1.00 96.12 216 THR A O 1
ATOM 1588 N N . GLY A 1 217 ? -7.683 5.790 -1.270 1.00 93.50 217 GLY A N 1
ATOM 1589 C CA . GLY A 1 217 ? -7.893 7.197 -0.930 1.00 93.50 217 GLY A CA 1
ATOM 1590 C C . GLY A 1 217 ? -6.586 7.961 -0.718 1.00 93.50 217 GLY A C 1
ATOM 1591 O O . GLY A 1 217 ? -5.567 7.697 -1.367 1.00 93.50 217 GLY A O 1
ATOM 1592 N N . ASP A 1 218 ? -6.614 8.925 0.194 1.00 92.19 218 ASP A N 1
ATOM 1593 C CA . ASP A 1 218 ? -5.448 9.756 0.526 1.00 92.19 218 ASP A CA 1
ATOM 1594 C C . ASP A 1 218 ? -4.518 9.110 1.575 1.00 92.19 218 ASP A C 1
ATOM 1596 O O . ASP A 1 218 ? -3.383 9.551 1.784 1.00 92.19 218 ASP A O 1
ATOM 1600 N N . GLY A 1 219 ? -4.966 8.018 2.191 1.00 91.81 219 GLY A N 1
ATOM 1601 C CA . GLY A 1 219 ? -4.263 7.290 3.234 1.00 91.81 219 GLY A CA 1
ATOM 1602 C C . GLY A 1 219 ? -3.156 6.387 2.702 1.00 91.81 219 GLY A C 1
ATOM 1603 O O . GLY A 1 219 ? -3.275 5.756 1.651 1.00 91.81 219 GLY A O 1
ATOM 1604 N N . SER A 1 220 ? -2.043 6.299 3.430 1.00 93.81 220 SER A N 1
ATOM 1605 C CA . SER A 1 220 ? -0.894 5.477 3.039 1.00 93.81 220 SER A CA 1
ATOM 1606 C C . SER A 1 220 ? -0.888 4.116 3.735 1.00 93.81 220 SER A C 1
ATOM 1608 O O . SER A 1 220 ? -1.053 4.024 4.949 1.00 93.81 220 SER A O 1
ATOM 1610 N N . LEU A 1 221 ? -0.630 3.058 2.967 1.00 96.00 221 LEU A N 1
ATOM 1611 C CA . LEU A 1 221 ? -0.417 1.697 3.444 1.00 96.00 221 LEU A CA 1
ATOM 1612 C C . LEU A 1 221 ? 1.082 1.410 3.548 1.00 96.00 221 LEU A C 1
ATOM 1614 O O . LEU A 1 221 ? 1.808 1.412 2.555 1.00 96.00 221 LEU A O 1
ATOM 1618 N N . GLN A 1 222 ? 1.542 1.091 4.748 1.00 95.19 222 GLN A N 1
ATOM 1619 C CA . GLN A 1 222 ? 2.895 0.652 5.028 1.00 95.19 222 GLN A CA 1
ATOM 1620 C C . GLN A 1 222 ? 2.900 -0.804 5.493 1.00 95.19 222 GLN A C 1
ATOM 1622 O O . GLN A 1 222 ? 2.339 -1.143 6.530 1.00 95.19 222 GLN A O 1
ATOM 1627 N N . VAL A 1 223 ? 3.622 -1.660 4.779 1.00 94.62 223 VAL A N 1
ATOM 1628 C CA . VAL A 1 223 ? 3.801 -3.071 5.127 1.00 94.62 223 VAL A CA 1
ATOM 1629 C C . VAL A 1 223 ? 5.239 -3.323 5.550 1.00 94.62 223 VAL A C 1
ATOM 1631 O O . VAL A 1 223 ? 6.184 -2.926 4.868 1.00 94.62 223 VAL A O 1
ATOM 1634 N N . ARG A 1 224 ? 5.420 -4.009 6.678 1.00 92.50 224 ARG A N 1
ATOM 1635 C CA . ARG A 1 224 ? 6.724 -4.426 7.199 1.00 92.50 224 ARG A CA 1
ATOM 1636 C C . ARG A 1 224 ? 6.758 -5.937 7.359 1.00 92.50 224 ARG A C 1
ATOM 1638 O O . ARG A 1 224 ? 6.160 -6.480 8.283 1.00 92.50 224 ARG A O 1
ATOM 1645 N N . ALA A 1 225 ? 7.502 -6.607 6.491 1.00 91.00 225 ALA A N 1
ATOM 1646 C CA . ALA A 1 225 ? 7.762 -8.031 6.608 1.00 91.00 225 ALA A CA 1
ATOM 1647 C C . ALA A 1 225 ? 9.049 -8.266 7.406 1.00 91.00 225 ALA A C 1
ATOM 1649 O O . ALA A 1 225 ? 10.155 -7.970 6.945 1.00 91.00 225 ALA A O 1
ATOM 1650 N N . THR A 1 226 ? 8.906 -8.781 8.629 1.00 78.75 226 THR A N 1
ATOM 1651 C CA . THR A 1 226 ? 10.054 -9.104 9.495 1.00 78.75 226 THR A CA 1
ATOM 1652 C C . THR A 1 226 ? 10.783 -10.358 9.032 1.00 78.75 226 THR A C 1
ATOM 1654 O O . THR A 1 226 ? 12.003 -10.454 9.159 1.00 78.75 226 THR A O 1
ATOM 1657 N N . THR A 1 227 ? 10.044 -11.307 8.466 1.00 84.12 227 THR A N 1
ATOM 1658 C CA . THR A 1 227 ? 10.570 -12.521 7.844 1.00 84.12 227 THR A CA 1
ATOM 1659 C C . THR A 1 227 ? 10.798 -12.320 6.352 1.00 84.12 227 THR A C 1
ATOM 1661 O O . THR A 1 227 ? 10.194 -11.463 5.710 1.00 84.12 227 THR A O 1
ATOM 1664 N N . ALA A 1 228 ? 11.692 -13.126 5.781 1.00 84.38 228 ALA A N 1
ATOM 1665 C CA . ALA A 1 228 ? 11.856 -13.184 4.334 1.00 84.38 228 ALA A CA 1
ATOM 1666 C C . ALA A 1 228 ? 10.592 -13.776 3.685 1.00 84.38 228 ALA A C 1
ATOM 1668 O O . ALA A 1 228 ? 10.202 -14.891 4.032 1.00 84.38 228 ALA A O 1
ATOM 1669 N N . LEU A 1 229 ? 10.014 -13.065 2.715 1.00 90.50 229 LEU A N 1
ATOM 1670 C CA . LEU A 1 229 ? 8.932 -13.547 1.855 1.00 90.50 229 LEU A CA 1
ATOM 1671 C C . LEU A 1 229 ? 9.564 -14.324 0.695 1.00 90.50 229 LEU A C 1
ATOM 1673 O O . LEU A 1 229 ? 9.961 -13.741 -0.311 1.00 90.50 229 LEU A O 1
ATOM 1677 N N . ARG A 1 230 ? 9.765 -15.632 0.878 1.00 91.19 230 ARG A N 1
ATOM 1678 C CA . ARG A 1 230 ? 10.587 -16.487 0.001 1.00 91.19 230 ARG A CA 1
ATOM 1679 C C . ARG A 1 230 ? 9.811 -17.161 -1.124 1.00 91.19 230 ARG A C 1
ATOM 1681 O O . ARG A 1 230 ? 10.420 -17.554 -2.114 1.00 91.19 230 ARG A O 1
ATOM 1688 N N . THR A 1 231 ? 8.511 -17.349 -0.958 1.00 92.62 231 THR A N 1
ATOM 1689 C CA . THR A 1 231 ? 7.681 -18.045 -1.943 1.00 92.62 231 THR A CA 1
ATOM 1690 C C . THR A 1 231 ? 6.345 -17.336 -2.065 1.00 92.62 231 THR A C 1
ATOM 1692 O O . THR A 1 231 ? 5.371 -17.729 -1.428 1.00 92.62 231 THR A O 1
ATOM 1695 N N . VAL A 1 232 ? 6.326 -16.260 -2.850 1.00 96.88 232 VAL A N 1
ATOM 1696 C CA . VAL A 1 232 ? 5.098 -15.533 -3.177 1.00 96.88 232 VAL A CA 1
ATOM 1697 C C . VAL A 1 232 ? 4.758 -15.748 -4.647 1.00 96.88 232 VAL A C 1
ATOM 1699 O O . VAL A 1 232 ? 5.565 -15.446 -5.529 1.00 96.88 232 VAL A O 1
ATOM 1702 N N . ASP A 1 233 ? 3.573 -16.268 -4.944 1.00 97.94 233 ASP A N 1
ATOM 1703 C CA . ASP A 1 233 ? 3.175 -16.480 -6.337 1.00 97.94 233 ASP A CA 1
ATOM 1704 C C . ASP A 1 233 ? 2.798 -15.155 -7.012 1.00 97.94 233 ASP A C 1
ATOM 1706 O O . ASP A 1 233 ? 3.310 -14.838 -8.093 1.00 97.94 233 ASP A O 1
ATOM 1710 N N . THR A 1 234 ? 1.979 -14.339 -6.356 1.00 98.25 234 THR A N 1
ATOM 1711 C CA . THR A 1 234 ? 1.567 -13.032 -6.873 1.00 98.25 234 THR A CA 1
ATOM 1712 C C . THR A 1 234 ? 1.634 -11.965 -5.787 1.00 98.25 234 THR A C 1
ATOM 1714 O O . THR A 1 234 ? 1.071 -12.133 -4.713 1.00 98.25 234 THR A O 1
ATOM 1717 N N . LEU A 1 235 ? 2.299 -10.845 -6.078 1.00 98.19 235 LEU A N 1
ATOM 1718 C CA . LEU A 1 235 ? 2.240 -9.623 -5.276 1.00 98.19 235 LEU A CA 1
ATOM 1719 C C . LEU A 1 235 ? 1.668 -8.502 -6.144 1.00 98.19 235 LEU A C 1
ATOM 1721 O O . LEU A 1 235 ? 2.238 -8.160 -7.183 1.00 98.19 235 LEU A O 1
ATOM 1725 N N . VAL A 1 236 ? 0.554 -7.928 -5.710 1.00 98.50 236 VAL A N 1
ATOM 1726 C CA . VAL A 1 236 ? -0.080 -6.760 -6.315 1.00 98.50 236 VAL A CA 1
ATOM 1727 C C . VAL A 1 236 ? 0.071 -5.586 -5.357 1.00 98.50 236 VAL A C 1
ATOM 1729 O O . VAL A 1 236 ? -0.166 -5.695 -4.160 1.00 98.50 236 VAL A O 1
ATOM 1732 N N . SER A 1 237 ? 0.509 -4.449 -5.880 1.00 98.19 237 SER A N 1
ATOM 1733 C CA . SER A 1 237 ? 0.518 -3.179 -5.162 1.00 98.19 237 SER A CA 1
ATOM 1734 C C . SER A 1 237 ? -0.181 -2.140 -6.016 1.00 98.19 237 SER A C 1
ATOM 1736 O O . SER A 1 237 ? 0.198 -1.928 -7.172 1.00 98.19 237 SER A O 1
ATOM 1738 N N . ARG A 1 238 ? -1.208 -1.504 -5.464 1.00 98.06 238 ARG A N 1
ATOM 1739 C CA . ARG A 1 238 ? -2.066 -0.575 -6.186 1.00 98.06 238 ARG A CA 1
ATOM 1740 C C . ARG A 1 238 ? -2.281 0.704 -5.397 1.00 98.06 238 ARG A C 1
ATOM 1742 O O . ARG A 1 238 ? -2.572 0.672 -4.208 1.00 98.06 238 ARG A O 1
ATOM 1749 N N . VAL A 1 239 ? -2.174 1.823 -6.097 1.00 97.62 239 VAL A N 1
ATOM 1750 C CA . VAL A 1 239 ? -2.520 3.144 -5.576 1.00 97.62 239 VAL A CA 1
ATOM 1751 C C . VAL A 1 239 ? -3.508 3.799 -6.531 1.00 97.62 239 VAL A C 1
ATOM 1753 O O . VAL A 1 239 ? -3.178 4.040 -7.696 1.00 97.62 239 VAL A O 1
ATOM 1756 N N . GLU A 1 240 ? -4.715 4.085 -6.056 1.00 95.75 240 GLU A N 1
ATOM 1757 C CA . GLU A 1 240 ? -5.764 4.755 -6.836 1.00 95.75 240 GLU A CA 1
ATOM 1758 C C . GLU A 1 240 ? -5.953 6.225 -6.435 1.00 95.75 240 GLU A C 1
ATOM 1760 O O . GLU A 1 240 ? -6.238 7.057 -7.305 1.00 95.75 240 GLU A O 1
ATOM 1765 N N . GLY A 1 241 ? -5.716 6.554 -5.160 1.00 92.50 241 GLY A N 1
ATOM 1766 C CA . GLY A 1 241 ? -5.786 7.910 -4.609 1.00 92.50 241 GLY A CA 1
ATOM 1767 C C . GLY A 1 241 ? -4.423 8.604 -4.467 1.00 92.50 241 GLY A C 1
ATOM 1768 O O . GLY A 1 241 ? -3.477 8.312 -5.210 1.00 92.50 241 GLY A O 1
ATOM 1769 N N . ALA A 1 242 ? -4.328 9.584 -3.561 1.00 92.75 242 ALA A N 1
ATOM 1770 C CA . ALA A 1 242 ? -3.086 10.318 -3.292 1.00 92.75 242 ALA A CA 1
ATOM 1771 C C . ALA A 1 242 ? -2.181 9.662 -2.238 1.00 92.75 242 ALA A C 1
ATOM 1773 O O . ALA A 1 242 ? -1.028 10.078 -2.083 1.00 92.75 242 ALA A O 1
ATOM 1774 N N . GLY A 1 243 ? -2.679 8.631 -1.554 1.00 91.69 243 GLY A N 1
ATOM 1775 C CA . GLY A 1 243 ? -1.919 7.841 -0.595 1.00 91.69 243 GLY A CA 1
ATOM 1776 C C . GLY A 1 243 ? -0.780 7.041 -1.225 1.00 91.69 243 GLY A C 1
ATOM 1777 O O . GLY A 1 243 ? -0.610 6.994 -2.437 1.00 91.69 243 GLY A O 1
ATOM 1778 N N . ASN A 1 244 ? 0.057 6.405 -0.410 1.00 94.38 244 ASN A N 1
ATOM 1779 C CA . ASN A 1 244 ? 1.197 5.625 -0.900 1.00 94.38 244 ASN A CA 1
ATOM 1780 C C . ASN A 1 244 ? 1.108 4.174 -0.442 1.00 94.38 244 ASN A C 1
ATOM 1782 O O . ASN A 1 244 ? 0.614 3.901 0.646 1.00 94.38 244 ASN A O 1
ATOM 1786 N N . VAL A 1 245 ? 1.671 3.251 -1.222 1.00 96.06 245 VAL A N 1
ATOM 1787 C CA . VAL A 1 245 ? 1.945 1.883 -0.755 1.00 96.06 245 VAL A CA 1
ATOM 1788 C C . VAL A 1 245 ? 3.446 1.733 -0.564 1.00 96.06 245 VAL A C 1
ATOM 1790 O O . VAL A 1 245 ? 4.222 1.872 -1.511 1.00 96.06 245 VAL A O 1
ATOM 1793 N N . VAL A 1 246 ? 3.870 1.438 0.661 1.00 94.50 246 VAL A N 1
ATOM 1794 C CA . VAL A 1 246 ? 5.279 1.308 1.031 1.00 94.50 246 VAL A CA 1
ATOM 1795 C C . VAL A 1 246 ? 5.531 -0.064 1.637 1.00 94.50 246 VAL A C 1
ATOM 1797 O O . VAL A 1 246 ? 4.974 -0.405 2.674 1.00 94.50 246 VAL A O 1
ATOM 1800 N N . SER A 1 247 ? 6.395 -0.857 1.012 1.00 93.94 247 SER A N 1
ATOM 1801 C CA . SER A 1 247 ? 6.741 -2.204 1.475 1.00 93.94 247 SER A CA 1
ATOM 1802 C C . SER A 1 247 ? 8.188 -2.272 1.942 1.00 93.94 247 SER A C 1
ATOM 1804 O O . SER A 1 247 ? 9.096 -1.966 1.175 1.00 93.94 247 SER A O 1
ATOM 1806 N N . PHE A 1 248 ? 8.407 -2.730 3.171 1.00 92.25 248 PHE A N 1
ATOM 1807 C CA . PHE A 1 248 ? 9.721 -3.003 3.748 1.00 92.25 248 PHE A CA 1
ATOM 1808 C C . PHE A 1 248 ? 9.883 -4.502 3.957 1.00 92.25 248 PHE A C 1
ATOM 1810 O O . PHE A 1 248 ? 9.249 -5.083 4.838 1.00 92.25 248 PHE A O 1
ATOM 1817 N N . VAL A 1 249 ? 10.733 -5.133 3.150 1.00 92.00 249 VAL A N 1
ATOM 1818 C CA . VAL A 1 249 ? 10.913 -6.589 3.151 1.00 92.00 249 VAL A CA 1
ATOM 1819 C C . VAL A 1 249 ? 12.394 -6.915 3.062 1.00 92.00 249 VAL A C 1
ATOM 1821 O O . VAL A 1 249 ? 13.054 -6.492 2.126 1.00 92.00 249 VAL A O 1
ATOM 1824 N N . SER A 1 250 ? 12.949 -7.713 3.972 1.00 90.94 250 SER A N 1
ATOM 1825 C CA . SER A 1 250 ? 14.373 -8.085 3.889 1.00 90.94 250 SER A CA 1
ATOM 1826 C C . SER A 1 250 ? 14.709 -8.799 2.570 1.00 90.94 250 SER A C 1
ATOM 1828 O O . SER A 1 250 ? 15.509 -8.314 1.779 1.00 90.94 250 SER A O 1
ATOM 1830 N N . THR A 1 251 ? 14.052 -9.920 2.287 1.00 92.38 251 THR A N 1
ATOM 1831 C CA . THR A 1 251 ? 14.150 -10.655 1.021 1.00 92.38 251 THR A CA 1
ATOM 1832 C C . THR A 1 251 ? 12.756 -10.908 0.480 1.00 92.38 251 THR A C 1
ATOM 1834 O O . THR A 1 251 ? 11.901 -11.393 1.221 1.00 92.38 251 THR A O 1
ATOM 1837 N N . LEU A 1 252 ? 12.554 -10.609 -0.800 1.00 94.81 252 LEU A N 1
ATOM 1838 C CA . LEU A 1 252 ? 11.287 -10.791 -1.495 1.00 94.81 252 LEU A CA 1
ATOM 1839 C C . LEU A 1 252 ? 11.513 -11.624 -2.759 1.00 94.81 252 LEU A C 1
ATOM 1841 O O . LEU A 1 252 ? 12.170 -11.172 -3.698 1.00 94.81 252 LEU A O 1
ATOM 1845 N N . ALA A 1 253 ? 10.970 -12.837 -2.768 1.00 96.44 253 ALA A N 1
ATOM 1846 C CA . ALA A 1 253 ? 10.999 -13.746 -3.900 1.00 96.44 253 ALA A CA 1
ATOM 1847 C C . ALA A 1 253 ? 9.573 -13.986 -4.414 1.00 96.44 253 ALA A C 1
ATOM 1849 O O . ALA A 1 253 ? 8.748 -14.602 -3.734 1.00 96.44 253 ALA A O 1
ATOM 1850 N N . VAL A 1 254 ? 9.283 -13.439 -5.598 1.00 97.12 254 VAL A N 1
ATOM 1851 C CA . VAL A 1 254 ? 7.924 -13.338 -6.151 1.00 97.12 254 VAL A CA 1
ATOM 1852 C C . VAL A 1 254 ? 7.895 -13.819 -7.600 1.00 97.12 254 VAL A C 1
ATOM 1854 O O . VAL A 1 254 ? 8.698 -13.387 -8.432 1.00 97.12 254 VAL A O 1
ATOM 1857 N N . ARG A 1 255 ? 6.924 -14.665 -7.959 1.00 98.06 255 ARG A N 1
ATOM 1858 C CA . ARG A 1 255 ? 6.754 -15.096 -9.354 1.00 98.06 255 ARG A CA 1
ATOM 1859 C C . ARG A 1 255 ? 6.169 -13.977 -10.224 1.00 98.06 255 ARG A C 1
ATOM 1861 O O . ARG A 1 255 ? 6.712 -13.705 -11.291 1.00 98.06 255 ARG A O 1
ATOM 1868 N N . ASN A 1 256 ? 5.104 -13.313 -9.790 1.00 98.44 256 ASN A N 1
ATOM 1869 C CA . ASN A 1 256 ? 4.511 -12.192 -10.518 1.00 98.44 256 ASN A CA 1
ATOM 1870 C C . ASN A 1 256 ? 4.346 -10.972 -9.607 1.00 98.44 256 ASN A C 1
ATOM 1872 O O . ASN A 1 256 ? 3.533 -10.988 -8.689 1.00 98.44 256 ASN A O 1
ATOM 1876 N N . LEU A 1 257 ? 5.101 -9.909 -9.876 1.00 98.31 257 LEU A N 1
ATOM 1877 C CA . LEU A 1 257 ? 4.976 -8.628 -9.190 1.00 98.31 257 LEU A CA 1
ATOM 1878 C C . LEU A 1 257 ? 4.274 -7.620 -10.097 1.00 98.31 257 LEU A C 1
ATOM 1880 O O . LEU A 1 257 ? 4.760 -7.327 -11.188 1.00 98.31 257 LEU A O 1
ATOM 1884 N N . THR A 1 258 ? 3.158 -7.068 -9.637 1.00 98.62 258 THR A N 1
ATOM 1885 C CA . THR A 1 258 ? 2.400 -6.038 -10.349 1.00 98.62 258 THR A CA 1
ATOM 1886 C C . THR A 1 258 ? 2.289 -4.788 -9.488 1.00 98.62 258 THR A C 1
ATOM 1888 O O . THR A 1 258 ? 1.716 -4.826 -8.406 1.00 98.62 258 THR A O 1
ATOM 1891 N N . SER A 1 259 ? 2.814 -3.666 -9.972 1.00 98.38 259 SER A N 1
ATOM 1892 C CA . SER A 1 259 ? 2.746 -2.366 -9.302 1.00 98.38 259 SER A CA 1
ATOM 1893 C C . SER A 1 259 ? 2.011 -1.371 -10.193 1.00 98.38 259 SER A C 1
ATOM 1895 O O . SER A 1 259 ? 2.460 -1.089 -11.306 1.00 98.38 259 SER A O 1
ATOM 1897 N N . VAL A 1 260 ? 0.877 -0.852 -9.723 1.00 98.25 260 VAL A N 1
ATOM 1898 C CA . VA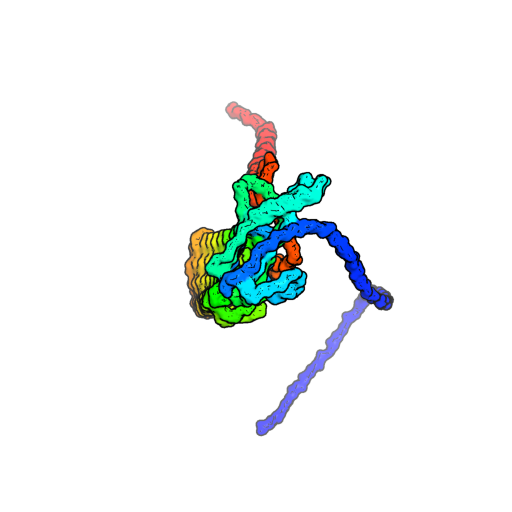L A 1 260 ? -0.004 0.026 -10.501 1.00 98.25 260 VAL A CA 1
ATOM 1899 C C . VAL A 1 260 ? -0.301 1.303 -9.725 1.00 98.25 260 VAL A C 1
ATOM 1901 O O . VAL A 1 260 ? -1.043 1.282 -8.749 1.00 98.25 260 VAL A O 1
ATOM 1904 N N . SER A 1 261 ? 0.224 2.428 -10.203 1.00 97.31 261 SER A N 1
ATOM 1905 C CA . SER A 1 261 ? -0.184 3.756 -9.745 1.00 97.31 261 SER A CA 1
ATOM 1906 C C . SER A 1 261 ? -1.166 4.365 -10.753 1.00 97.31 261 SER A C 1
ATOM 1908 O O . SER A 1 261 ? -0.813 4.720 -11.886 1.00 97.31 261 SER A O 1
ATOM 1910 N N . VAL A 1 262 ? -2.439 4.423 -10.361 1.00 95.69 262 VAL A N 1
ATOM 1911 C CA . VAL A 1 262 ? -3.525 5.081 -11.104 1.00 95.69 262 VAL A CA 1
ATOM 1912 C C . VAL A 1 262 ? -3.745 6.506 -10.594 1.00 95.69 262 VAL A C 1
ATOM 1914 O O . VAL A 1 262 ? -4.147 7.374 -11.370 1.00 95.69 262 VAL A O 1
ATOM 1917 N N . GLY A 1 263 ? -3.477 6.753 -9.311 1.00 92.31 263 GLY A N 1
ATOM 1918 C CA . GLY A 1 263 ? -3.586 8.054 -8.655 1.00 92.31 263 GLY A CA 1
ATOM 1919 C C . GLY A 1 263 ? -2.312 8.907 -8.716 1.00 92.31 263 GLY A C 1
ATOM 1920 O O . GLY A 1 263 ? -1.354 8.574 -9.421 1.00 92.31 263 GLY A O 1
ATOM 1921 N N . PRO A 1 264 ? -2.294 10.056 -8.017 1.00 92.38 264 PRO A N 1
ATOM 1922 C CA . PRO A 1 264 ? -1.077 10.837 -7.817 1.00 92.38 264 PRO A CA 1
ATOM 1923 C C . PRO A 1 264 ? -0.116 10.234 -6.780 1.00 92.38 264 PRO A C 1
ATOM 1925 O O . PRO A 1 264 ? 1.018 10.697 -6.688 1.00 92.38 264 PRO A O 1
ATOM 1928 N N . GLY A 1 265 ? -0.547 9.226 -6.024 1.00 93.31 265 GLY A N 1
ATOM 1929 C CA . GLY A 1 265 ? 0.268 8.562 -5.018 1.00 93.31 265 GLY A CA 1
ATOM 1930 C C . GLY A 1 265 ? 1.231 7.498 -5.561 1.00 93.31 265 GLY A C 1
ATOM 1931 O O . GLY A 1 265 ? 1.064 6.979 -6.670 1.00 93.31 265 GLY A O 1
ATOM 1932 N N . SER A 1 266 ? 2.250 7.152 -4.773 1.00 94.88 266 SER A N 1
ATOM 1933 C CA . SER A 1 266 ? 3.395 6.351 -5.226 1.00 94.88 266 SER A CA 1
ATOM 1934 C C . SER A 1 266 ? 3.503 4.986 -4.546 1.00 94.88 266 SER A C 1
ATOM 1936 O O . SER A 1 266 ? 3.060 4.774 -3.417 1.00 94.88 266 SER A O 1
ATOM 1938 N N . ILE A 1 267 ? 4.159 4.053 -5.236 1.00 96.25 267 ILE A N 1
ATOM 1939 C CA . ILE A 1 267 ? 4.495 2.721 -4.736 1.00 96.25 267 ILE A CA 1
ATOM 1940 C C . ILE A 1 267 ? 6.003 2.644 -4.514 1.00 96.25 267 ILE A C 1
ATOM 1942 O O . ILE A 1 267 ? 6.791 2.865 -5.436 1.00 96.25 267 ILE A O 1
ATOM 1946 N N . HIS A 1 268 ? 6.407 2.278 -3.302 1.00 94.38 268 HIS A N 1
ATOM 1947 C CA . HIS A 1 268 ? 7.804 2.116 -2.923 1.00 94.38 268 HIS A CA 1
ATOM 1948 C C . HIS A 1 268 ? 8.047 0.714 -2.361 1.00 94.38 268 HIS A C 1
ATOM 1950 O O . HIS A 1 268 ? 7.429 0.314 -1.376 1.00 94.38 268 HIS A O 1
ATOM 1956 N N . ILE A 1 269 ? 8.978 -0.027 -2.962 1.00 94.00 269 ILE A N 1
ATOM 1957 C CA . ILE A 1 269 ? 9.372 -1.361 -2.495 1.00 94.00 269 ILE A CA 1
ATOM 1958 C C . ILE A 1 269 ? 10.829 -1.312 -2.051 1.00 94.00 269 ILE A C 1
ATOM 1960 O O . ILE A 1 269 ? 11.737 -1.126 -2.863 1.00 94.00 269 ILE A O 1
ATOM 1964 N N . TYR A 1 270 ? 11.046 -1.496 -0.753 1.00 91.94 270 TYR A N 1
ATOM 1965 C CA . TYR A 1 270 ? 12.351 -1.579 -0.119 1.00 91.94 270 TYR A CA 1
ATOM 1966 C C . TYR A 1 270 ? 12.676 -3.033 0.172 1.00 91.94 270 TYR A C 1
ATOM 1968 O O . TYR A 1 270 ? 11.986 -3.695 0.952 1.00 91.94 270 TYR A O 1
ATOM 1976 N N . SER A 1 271 ? 13.760 -3.517 -0.426 1.00 91.19 271 SER A N 1
ATOM 1977 C CA . SER A 1 271 ? 14.278 -4.836 -0.112 1.00 91.19 271 SER A CA 1
ATOM 1978 C C . SER A 1 271 ? 15.777 -4.925 -0.279 1.00 91.19 271 SER A C 1
ATOM 1980 O O . SER A 1 271 ? 16.331 -4.290 -1.166 1.00 91.19 271 SER A O 1
ATOM 1982 N N . SER A 1 272 ? 16.458 -5.704 0.566 1.00 89.81 272 SER A N 1
ATOM 1983 C CA . SER A 1 272 ? 17.894 -5.927 0.378 1.00 89.81 272 SER A CA 1
ATOM 1984 C C . SER A 1 272 ? 18.161 -6.901 -0.771 1.00 89.81 272 SER A C 1
ATOM 1986 O O . SER A 1 272 ? 19.169 -6.755 -1.469 1.00 89.81 272 SER A O 1
ATOM 1988 N N . LYS A 1 273 ? 17.239 -7.844 -1.011 1.00 92.38 273 LYS A N 1
ATOM 1989 C CA . LYS A 1 273 ? 17.323 -8.831 -2.090 1.00 92.38 273 LYS A CA 1
ATOM 1990 C C . LYS A 1 273 ? 15.959 -9.093 -2.730 1.00 92.38 273 LYS A C 1
ATOM 1992 O O . LYS A 1 273 ? 15.050 -9.595 -2.071 1.00 92.38 273 LYS A O 1
ATOM 1997 N N . LEU A 1 274 ? 15.875 -8.850 -4.036 1.00 94.56 274 LEU A N 1
ATOM 1998 C CA . LEU A 1 274 ? 14.710 -9.162 -4.865 1.00 94.56 274 LEU A CA 1
ATOM 1999 C C . LEU A 1 274 ? 15.013 -10.349 -5.794 1.00 94.56 274 LEU A C 1
ATOM 2001 O O . LEU A 1 274 ? 15.991 -10.326 -6.539 1.00 94.56 274 LEU A O 1
ATOM 2005 N N . ASP A 1 275 ? 14.170 -11.376 -5.772 1.00 95.88 275 ASP A N 1
ATOM 2006 C CA . ASP A 1 275 ? 14.222 -12.505 -6.709 1.00 95.88 275 ASP A CA 1
ATOM 2007 C C . ASP A 1 275 ? 12.873 -12.625 -7.420 1.00 95.88 275 ASP A C 1
ATOM 2009 O O . ASP A 1 275 ? 11.899 -13.154 -6.889 1.00 95.88 275 ASP A O 1
ATOM 2013 N N . LEU A 1 276 ? 12.774 -12.010 -8.593 1.00 96.56 276 LEU A N 1
ATOM 2014 C CA . LEU A 1 276 ? 11.500 -11.781 -9.262 1.00 96.56 276 LEU A CA 1
ATOM 2015 C C . LEU A 1 276 ? 11.471 -12.582 -10.560 1.00 96.56 276 LEU A C 1
ATOM 2017 O O . LEU A 1 276 ? 12.455 -12.623 -11.284 1.00 96.56 276 LEU A O 1
ATOM 2021 N N . LYS A 1 277 ? 10.353 -13.206 -10.931 1.00 97.50 277 LYS A N 1
ATOM 2022 C CA . LYS A 1 277 ? 10.258 -13.810 -12.274 1.00 97.50 277 LYS A CA 1
ATOM 2023 C C . LYS A 1 277 ? 9.731 -12.789 -13.276 1.00 97.50 277 LYS A C 1
ATOM 2025 O O . LYS A 1 277 ? 10.456 -12.417 -14.197 1.00 97.50 277 LYS A O 1
ATOM 2030 N N . ASN A 1 278 ? 8.513 -12.304 -13.069 1.00 98.38 278 ASN A N 1
ATOM 2031 C CA . ASN A 1 278 ? 7.865 -11.330 -13.939 1.00 98.38 278 ASN A CA 1
ATOM 2032 C C . ASN A 1 278 ? 7.498 -10.073 -13.150 1.00 98.38 278 ASN A C 1
ATOM 2034 O O . ASN A 1 278 ? 6.903 -10.169 -12.078 1.00 98.38 278 ASN A O 1
ATOM 2038 N N . ILE A 1 279 ? 7.807 -8.906 -13.705 1.00 98.38 279 ILE A N 1
ATOM 2039 C CA . ILE A 1 279 ? 7.486 -7.603 -13.124 1.00 98.38 279 ILE A CA 1
ATOM 2040 C C . ILE A 1 279 ? 6.624 -6.830 -14.115 1.00 98.38 279 ILE A C 1
ATOM 2042 O O . ILE A 1 279 ? 6.947 -6.754 -15.299 1.00 98.38 279 ILE A O 1
ATOM 2046 N N . THR A 1 280 ? 5.550 -6.227 -13.625 1.00 98.69 280 THR A N 1
ATOM 2047 C CA . THR A 1 280 ? 4.734 -5.264 -14.362 1.00 98.69 280 THR A CA 1
ATOM 2048 C C . THR A 1 280 ? 4.649 -3.977 -13.558 1.00 98.69 280 THR A C 1
ATOM 2050 O O . THR A 1 280 ? 4.214 -3.992 -12.410 1.00 98.69 280 THR A O 1
ATOM 2053 N N . SER A 1 281 ? 5.048 -2.860 -14.155 1.00 98.56 281 SER A N 1
ATOM 2054 C CA . SER A 1 281 ? 4.960 -1.532 -13.548 1.00 98.56 281 SER A CA 1
ATOM 2055 C C . SER A 1 281 ? 4.128 -0.627 -14.445 1.00 98.56 281 SER A C 1
ATOM 2057 O O . SER A 1 281 ? 4.486 -0.408 -15.603 1.00 98.56 281 SER A O 1
ATOM 2059 N N . ARG A 1 282 ? 3.020 -0.101 -13.924 1.00 98.31 282 ARG A N 1
ATOM 2060 C CA . ARG A 1 282 ? 2.126 0.792 -14.663 1.00 98.31 282 ARG A CA 1
ATOM 2061 C C . ARG A 1 282 ? 1.923 2.099 -13.911 1.00 98.31 282 ARG A C 1
ATOM 2063 O O . ARG A 1 282 ? 1.538 2.090 -12.745 1.00 98.31 282 ARG A O 1
ATOM 2070 N N . VAL A 1 283 ? 2.118 3.207 -14.615 1.00 97.94 283 VAL A N 1
ATOM 2071 C CA . VAL A 1 283 ? 1.866 4.562 -14.120 1.00 97.94 283 VAL A CA 1
ATOM 2072 C C . VAL A 1 283 ? 0.906 5.273 -15.064 1.00 97.94 283 VAL A C 1
ATOM 2074 O O . VAL A 1 283 ? 1.204 5.473 -16.244 1.00 97.94 283 VAL A O 1
ATOM 2077 N N . THR A 1 284 ? -0.257 5.661 -14.543 1.00 95.88 284 THR A N 1
ATOM 2078 C CA . THR A 1 284 ? -1.330 6.278 -15.345 1.00 95.88 284 THR A CA 1
ATOM 2079 C C . THR A 1 284 ? -1.454 7.783 -15.119 1.00 95.88 284 THR A C 1
ATOM 2081 O O . THR A 1 284 ? -1.791 8.515 -16.047 1.00 95.88 284 THR A O 1
ATOM 2084 N N . LYS A 1 285 ? -1.145 8.269 -13.911 1.00 93.31 285 LYS A N 1
ATOM 2085 C CA . LYS A 1 285 ? -1.160 9.700 -13.565 1.00 93.31 285 LYS A CA 1
ATOM 2086 C C . LYS A 1 285 ? 0.226 10.162 -13.104 1.00 93.31 285 LYS A C 1
ATOM 2088 O O . LYS A 1 285 ? 1.194 9.976 -13.836 1.00 93.31 285 LYS A O 1
ATOM 2093 N N . SER A 1 286 ? 0.330 10.826 -11.956 1.00 93.25 286 SER A N 1
ATOM 2094 C CA . SER A 1 286 ? 1.559 11.480 -11.494 1.00 93.25 286 SER A CA 1
ATOM 2095 C C . SER A 1 286 ? 2.331 10.699 -10.434 1.00 93.25 286 SER A C 1
ATOM 2097 O O . SER A 1 286 ? 3.383 11.172 -10.023 1.00 93.25 286 SER A O 1
ATOM 2099 N N . GLY A 1 287 ? 1.829 9.545 -9.991 1.00 93.25 287 GLY A N 1
ATOM 2100 C CA . GLY A 1 287 ? 2.508 8.716 -9.003 1.00 93.25 287 GLY A CA 1
ATOM 2101 C C . GLY A 1 287 ? 3.688 7.928 -9.565 1.00 93.25 287 GLY A C 1
ATOM 2102 O O . GLY A 1 287 ? 3.729 7.604 -10.749 1.00 93.25 287 GLY A O 1
ATOM 2103 N N . ASP A 1 288 ? 4.641 7.589 -8.703 1.00 94.94 288 ASP A N 1
ATOM 2104 C CA . ASP A 1 288 ? 5.860 6.872 -9.079 1.00 94.94 288 ASP A CA 1
ATOM 2105 C C . ASP A 1 288 ? 5.805 5.395 -8.652 1.00 94.94 288 ASP A C 1
ATOM 2107 O O . ASP A 1 288 ? 5.170 5.043 -7.658 1.00 94.94 288 ASP A O 1
ATOM 2111 N N . VAL A 1 289 ? 6.529 4.526 -9.360 1.00 96.50 289 VAL A N 1
ATOM 2112 C CA . VAL A 1 289 ? 6.833 3.155 -8.913 1.00 96.50 289 VAL A CA 1
ATOM 2113 C C . VAL A 1 289 ? 8.339 3.029 -8.728 1.00 96.50 289 VAL A C 1
ATOM 2115 O O . VAL A 1 289 ? 9.088 3.109 -9.701 1.00 96.50 289 VAL A O 1
ATOM 2118 N N . VAL A 1 290 ? 8.792 2.820 -7.492 1.00 94.75 290 VAL A N 1
ATOM 2119 C CA . VAL A 1 290 ? 10.218 2.869 -7.137 1.00 94.75 290 VAL A CA 1
ATOM 2120 C C . VAL A 1 290 ? 10.663 1.599 -6.417 1.00 94.75 290 VAL A C 1
ATOM 2122 O O . VAL A 1 290 ? 10.154 1.250 -5.349 1.00 94.75 290 VAL A O 1
ATOM 2125 N N . PHE A 1 291 ? 11.696 0.956 -6.959 1.00 93.12 291 PHE A N 1
ATOM 2126 C CA . PHE A 1 291 ? 12.425 -0.137 -6.317 1.00 93.12 291 PHE A CA 1
ATOM 2127 C C . PHE A 1 291 ? 13.594 0.440 -5.519 1.00 93.12 291 PHE A C 1
ATOM 2129 O O . PHE A 1 291 ? 14.716 0.640 -5.993 1.00 93.12 291 PHE A O 1
ATOM 2136 N N . ALA A 1 292 ? 13.265 0.801 -4.286 1.00 82.31 292 ALA A N 1
ATOM 2137 C CA . ALA A 1 292 ? 13.934 1.840 -3.533 1.00 82.31 292 ALA A CA 1
ATOM 2138 C C . ALA A 1 292 ? 15.142 1.369 -2.722 1.00 82.31 292 ALA A C 1
ATOM 2140 O O . ALA A 1 292 ? 15.785 2.221 -2.123 1.00 82.31 292 ALA A O 1
ATOM 2141 N N . SER A 1 293 ? 15.533 0.091 -2.736 1.00 80.06 293 SER A N 1
ATOM 2142 C CA . SER A 1 293 ? 16.809 -0.363 -2.158 1.00 80.06 293 S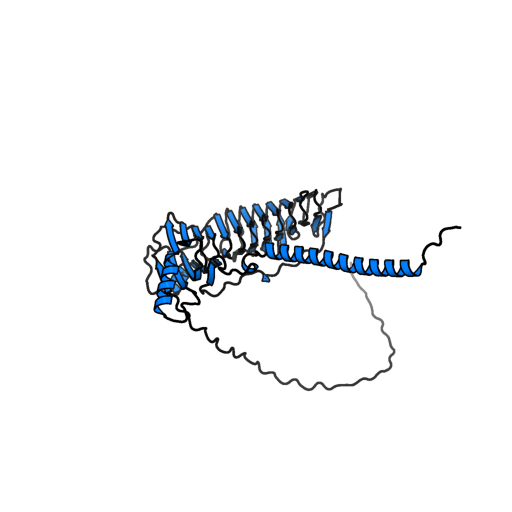ER A CA 1
ATOM 2143 C C . SER A 1 293 ? 17.257 -1.728 -2.698 1.00 80.06 293 SER A C 1
ATOM 2145 O O . SER A 1 293 ? 16.525 -2.384 -3.435 1.00 80.06 293 SER A O 1
ATOM 2147 N N . GLY A 1 294 ? 18.491 -2.111 -2.348 1.00 83.56 294 GLY A N 1
ATOM 2148 C CA . GLY A 1 294 ? 19.065 -3.432 -2.609 1.00 83.56 294 GLY A CA 1
ATOM 2149 C C . GLY A 1 294 ? 19.419 -3.711 -4.064 1.00 83.56 294 GLY A C 1
ATOM 2150 O O . GLY A 1 294 ? 19.675 -2.802 -4.852 1.00 83.56 294 GLY A O 1
ATOM 2151 N N . SER A 1 295 ? 19.481 -5.002 -4.383 1.00 88.50 295 SER A N 1
ATOM 2152 C CA . SER A 1 295 ? 19.702 -5.508 -5.737 1.00 88.50 295 SER A CA 1
ATOM 2153 C C . SER A 1 295 ? 18.697 -6.608 -6.044 1.00 88.50 295 SER A C 1
ATOM 2155 O O . SER A 1 295 ? 18.277 -7.352 -5.149 1.00 88.50 295 SER A O 1
ATOM 2157 N N . GLY A 1 296 ? 18.301 -6.694 -7.308 1.00 93.56 296 GLY A N 1
ATOM 2158 C CA . GLY A 1 296 ? 17.344 -7.683 -7.767 1.00 93.56 296 GLY A CA 1
ATOM 2159 C C . GLY A 1 296 ? 17.745 -8.342 -9.067 1.00 93.56 296 GLY A C 1
ATOM 2160 O O . GLY A 1 296 ? 18.483 -7.763 -9.862 1.00 93.56 296 GLY A O 1
ATOM 2161 N N . VAL A 1 297 ? 17.205 -9.533 -9.298 1.00 96.19 297 VAL A N 1
ATOM 2162 C CA . VAL A 1 297 ? 17.208 -10.165 -10.618 1.00 96.19 297 VAL A CA 1
ATOM 2163 C C . VAL A 1 297 ? 15.783 -10.397 -11.081 1.00 96.19 297 VAL A C 1
ATOM 2165 O O . VAL A 1 297 ? 14.895 -10.643 -10.260 1.00 96.19 297 VAL A O 1
ATOM 2168 N N . CYS A 1 298 ? 15.564 -10.305 -12.392 1.00 97.56 298 CYS A N 1
ATOM 2169 C CA . CYS A 1 298 ? 14.299 -10.723 -12.967 1.00 97.56 298 CYS A CA 1
ATOM 2170 C C . CYS A 1 298 ? 14.400 -11.429 -14.316 1.00 97.56 298 CYS A C 1
ATOM 2172 O O . CYS A 1 298 ? 15.397 -11.305 -15.025 1.00 97.56 298 CYS A O 1
ATOM 2174 N N . LYS A 1 299 ? 13.369 -12.190 -14.700 1.00 98.00 299 LYS A N 1
ATOM 2175 C CA . LYS A 1 299 ? 13.292 -12.735 -16.063 1.00 98.00 299 LYS A CA 1
ATOM 2176 C C . LYS A 1 299 ? 12.746 -11.685 -17.027 1.00 98.00 299 LYS A C 1
ATOM 2178 O O . LYS A 1 299 ? 13.337 -11.461 -18.077 1.00 98.00 299 LYS A O 1
ATOM 2183 N N . TYR A 1 300 ? 11.634 -11.052 -16.676 1.00 98.44 300 TYR A N 1
ATOM 2184 C CA . TYR A 1 300 ? 10.932 -10.139 -17.571 1.00 98.44 300 TYR A CA 1
ATOM 2185 C C . TYR A 1 300 ? 10.359 -8.933 -16.828 1.00 98.44 300 TYR A C 1
ATOM 2187 O O . TYR A 1 300 ? 9.702 -9.106 -15.800 1.00 98.44 300 TYR A O 1
ATOM 2195 N N . HIS A 1 301 ? 10.548 -7.731 -17.377 1.00 98.56 301 HIS A N 1
ATOM 2196 C CA . HIS A 1 301 ? 9.948 -6.498 -16.859 1.00 98.56 301 HIS A CA 1
ATOM 2197 C C . HIS A 1 301 ? 9.159 -5.756 -17.937 1.00 98.56 301 HIS A C 1
ATOM 2199 O O . HIS A 1 301 ? 9.723 -5.303 -18.929 1.00 98.56 301 HIS A O 1
ATOM 2205 N N . ALA A 1 302 ? 7.852 -5.605 -17.733 1.00 98.69 302 ALA A N 1
ATOM 2206 C CA . ALA A 1 302 ? 7.003 -4.719 -18.519 1.00 98.69 302 ALA A CA 1
ATOM 2207 C C . ALA A 1 302 ? 6.782 -3.392 -17.788 1.00 98.69 302 ALA A C 1
ATOM 2209 O O . ALA A 1 302 ? 6.340 -3.374 -16.639 1.00 98.69 302 ALA A O 1
ATOM 2210 N N . VAL A 1 303 ? 7.033 -2.284 -18.480 1.00 98.56 303 VAL A N 1
ATOM 2211 C CA . VAL A 1 303 ? 6.799 -0.923 -17.994 1.00 98.56 303 VAL A CA 1
ATOM 2212 C C . VAL A 1 303 ? 5.823 -0.213 -18.924 1.00 98.56 303 VAL A C 1
ATOM 2214 O O . VAL A 1 303 ? 6.013 -0.207 -20.140 1.00 98.56 303 VAL A O 1
ATOM 2217 N N . GLU A 1 304 ? 4.797 0.411 -18.354 1.00 98.38 304 GLU A N 1
ATOM 2218 C CA . GLU A 1 304 ? 3.817 1.214 -19.081 1.00 98.38 304 GLU A CA 1
ATOM 2219 C C . GLU A 1 304 ? 3.594 2.559 -18.384 1.00 98.38 304 GLU A C 1
ATOM 2221 O O . GLU A 1 304 ? 3.145 2.610 -17.240 1.00 98.38 304 GLU A O 1
ATOM 2226 N N . ILE A 1 305 ? 3.886 3.653 -19.087 1.00 98.12 305 ILE A N 1
ATOM 2227 C CA . ILE A 1 305 ? 3.720 5.020 -18.585 1.00 98.12 305 ILE A CA 1
ATOM 2228 C C . ILE A 1 305 ? 2.772 5.773 -19.514 1.00 98.12 305 ILE A C 1
ATOM 2230 O O . ILE A 1 305 ? 3.060 5.971 -20.695 1.00 98.12 305 ILE A O 1
ATOM 2234 N N . SER A 1 306 ? 1.639 6.220 -18.978 1.00 96.62 306 SER A N 1
ATOM 2235 C CA . SER A 1 306 ? 0.684 7.085 -19.685 1.00 96.62 306 SER A CA 1
ATOM 2236 C C . SER A 1 306 ? 0.468 8.447 -19.019 1.00 96.62 306 SER A C 1
ATOM 2238 O O . SER A 1 306 ? -0.131 9.326 -19.641 1.00 96.62 306 SER A O 1
ATOM 2240 N N . GLY A 1 307 ? 1.021 8.653 -17.820 1.00 94.25 307 GLY A N 1
ATOM 2241 C CA . GLY A 1 307 ? 0.969 9.915 -17.080 1.00 94.25 307 GLY A CA 1
ATOM 2242 C C . GLY A 1 307 ? 2.328 10.608 -16.915 1.00 94.25 307 GLY A C 1
ATOM 2243 O O . GLY A 1 307 ? 3.261 10.391 -17.689 1.00 94.25 307 GLY A O 1
ATOM 2244 N N . SER A 1 308 ? 2.437 11.489 -15.921 1.00 95.06 308 SER A N 1
ATOM 2245 C CA . SER A 1 308 ? 3.658 12.251 -15.620 1.00 95.06 308 SER A CA 1
ATOM 2246 C C . SER A 1 308 ? 4.572 11.599 -14.580 1.00 95.06 308 SER A C 1
ATOM 2248 O O . SER A 1 308 ? 5.683 12.084 -14.388 1.00 95.06 308 SER A O 1
ATOM 2250 N N . GLY A 1 309 ? 4.113 10.552 -13.896 1.00 95.31 309 GLY A N 1
ATOM 2251 C CA . GLY A 1 309 ? 4.918 9.810 -12.929 1.00 95.31 309 GLY A CA 1
ATOM 2252 C C . GLY A 1 309 ? 5.886 8.831 -13.595 1.00 95.31 309 GLY A C 1
ATOM 2253 O O . GLY A 1 309 ? 5.743 8.502 -14.774 1.00 95.31 309 GLY A O 1
ATOM 2254 N N . SER A 1 310 ? 6.876 8.372 -12.840 1.00 95.62 310 SER A N 1
ATOM 2255 C CA . SER A 1 310 ? 8.036 7.632 -13.344 1.00 95.62 310 SER A CA 1
ATOM 2256 C C . SER A 1 310 ? 8.130 6.215 -12.777 1.00 95.62 310 SER A C 1
ATOM 2258 O O . SER A 1 310 ? 7.573 5.894 -11.726 1.00 95.62 310 SER A O 1
ATOM 2260 N N . VAL A 1 311 ? 8.875 5.352 -13.468 1.00 97.31 311 VAL A N 1
ATOM 2261 C CA . VAL A 1 311 ? 9.215 4.007 -12.987 1.00 97.31 311 VAL A CA 1
ATOM 2262 C C . VAL A 1 311 ? 10.720 3.912 -12.789 1.00 97.31 311 VAL A C 1
ATOM 2264 O O . VAL A 1 311 ? 11.488 4.060 -13.735 1.00 97.31 311 VAL A O 1
ATOM 2267 N N . GLU A 1 312 ? 11.148 3.617 -11.567 1.00 95.56 312 GLU A N 1
ATOM 2268 C CA . GLU A 1 312 ? 12.554 3.482 -11.201 1.00 95.56 312 GLU A CA 1
ATOM 2269 C C . GLU A 1 312 ? 12.864 2.052 -10.750 1.00 95.56 312 GLU A C 1
ATOM 2271 O O . GLU A 1 312 ? 12.693 1.685 -9.588 1.00 95.56 312 GLU A O 1
ATOM 2276 N N . ALA A 1 313 ? 13.346 1.243 -11.692 1.00 95.56 313 ALA A N 1
ATOM 2277 C CA . ALA A 1 313 ? 13.716 -0.160 -11.512 1.00 95.56 313 ALA A CA 1
ATOM 2278 C C . ALA A 1 313 ? 15.180 -0.443 -11.878 1.00 95.56 313 ALA A C 1
ATOM 2280 O O . ALA A 1 313 ? 15.562 -1.589 -12.101 1.00 95.56 313 ALA A O 1
ATOM 2281 N N . GLY A 1 314 ? 16.030 0.588 -11.913 1.00 93.44 314 GLY A N 1
ATOM 2282 C CA . GLY A 1 314 ? 17.440 0.447 -12.285 1.00 93.44 314 GLY A CA 1
ATOM 2283 C C . GLY A 1 314 ? 18.253 -0.478 -11.371 1.00 93.44 314 GLY A C 1
ATOM 2284 O O . GLY A 1 314 ? 19.338 -0.882 -11.749 1.00 93.44 314 GLY A O 1
ATOM 2285 N N . ARG A 1 315 ? 17.745 -0.853 -10.190 1.00 92.50 315 ARG A N 1
ATOM 2286 C CA . ARG A 1 315 ? 18.406 -1.794 -9.261 1.00 92.50 315 ARG A CA 1
ATOM 2287 C C . ARG A 1 315 ? 18.078 -3.266 -9.520 1.00 92.50 315 ARG A C 1
ATOM 2289 O O . ARG A 1 315 ? 18.586 -4.137 -8.812 1.00 92.50 315 ARG A O 1
ATOM 2296 N N . ILE A 1 316 ? 17.212 -3.545 -10.491 1.00 95.38 316 ILE A N 1
ATOM 2297 C CA . ILE A 1 316 ? 16.764 -4.894 -10.826 1.00 95.38 316 ILE A CA 1
ATOM 2298 C C . ILE A 1 316 ? 17.320 -5.256 -12.196 1.00 95.38 316 ILE A C 1
ATOM 2300 O O . ILE A 1 316 ? 16.890 -4.720 -13.213 1.00 95.38 316 ILE A O 1
ATOM 2304 N N . LEU A 1 317 ? 18.260 -6.198 -12.222 1.00 96.75 317 LEU A N 1
ATOM 2305 C CA . LEU A 1 317 ? 18.818 -6.728 -13.455 1.00 96.75 317 LEU A CA 1
ATOM 2306 C C . LEU A 1 317 ? 17.877 -7.781 -14.040 1.00 96.75 317 LEU A C 1
ATOM 2308 O O . LEU A 1 317 ? 17.860 -8.935 -13.610 1.00 96.75 317 LEU A O 1
ATOM 2312 N N . CYS A 1 318 ? 17.116 -7.392 -15.053 1.00 97.75 318 CYS A N 1
ATOM 2313 C CA . CYS A 1 318 ? 16.249 -8.307 -15.774 1.00 97.75 318 CYS A CA 1
ATOM 2314 C C . CYS A 1 318 ? 16.969 -9.001 -16.943 1.00 97.75 318 CYS A C 1
ATOM 2316 O O . CYS A 1 318 ? 18.002 -8.540 -17.440 1.00 97.75 318 CYS A O 1
ATOM 2318 N N . PHE A 1 319 ? 16.440 -10.131 -17.409 1.00 97.94 319 PHE A N 1
ATOM 2319 C CA . PHE A 1 319 ? 16.891 -10.711 -18.672 1.00 97.94 319 PHE A CA 1
ATOM 2320 C C . PHE A 1 319 ? 16.373 -9.861 -19.838 1.00 97.94 319 PHE A C 1
ATOM 2322 O O . PHE A 1 319 ? 17.181 -9.282 -20.565 1.00 97.94 319 PHE A O 1
ATOM 2329 N N . ASP A 1 320 ? 15.053 -9.677 -19.915 1.00 98.25 320 ASP A N 1
ATOM 2330 C CA . ASP A 1 320 ? 14.394 -8.824 -20.906 1.00 98.25 320 ASP A CA 1
ATOM 2331 C C . ASP A 1 320 ? 13.550 -7.724 -20.244 1.00 98.25 320 ASP A C 1
ATOM 2333 O O . ASP A 1 320 ? 12.911 -7.944 -19.212 1.00 98.25 320 ASP A O 1
ATOM 2337 N N . ALA A 1 321 ? 13.503 -6.548 -20.872 1.00 98.06 321 ALA A N 1
ATOM 2338 C CA . ALA A 1 321 ? 12.626 -5.449 -20.483 1.00 98.06 321 ALA A CA 1
ATOM 2339 C C . ALA A 1 321 ? 11.877 -4.867 -21.691 1.00 98.06 321 ALA A C 1
ATOM 2341 O O . ALA A 1 321 ? 12.441 -4.684 -22.773 1.00 98.06 321 ALA A O 1
ATOM 2342 N N . VAL A 1 322 ? 10.601 -4.543 -21.497 1.00 98.25 322 VAL A N 1
ATOM 2343 C CA . VAL A 1 322 ? 9.736 -3.902 -22.491 1.00 98.25 322 VAL A CA 1
ATOM 2344 C C . VAL A 1 322 ? 9.155 -2.640 -21.885 1.00 98.25 322 VAL A C 1
ATOM 2346 O O . VAL A 1 322 ? 8.438 -2.702 -20.890 1.00 98.25 322 VAL A O 1
ATOM 2349 N N . VAL A 1 323 ? 9.436 -1.497 -22.501 1.00 98.00 323 VAL A N 1
ATOM 2350 C CA . VAL A 1 323 ? 9.026 -0.187 -21.999 1.00 98.00 323 VAL A CA 1
ATOM 2351 C C . VAL A 1 323 ? 8.119 0.501 -23.009 1.00 98.00 323 VAL A C 1
ATOM 2353 O O . VAL A 1 323 ? 8.497 0.709 -24.161 1.00 98.00 323 VAL A O 1
ATOM 2356 N N . LYS A 1 324 ? 6.919 0.875 -22.574 1.00 97.69 324 LYS A N 1
ATOM 2357 C CA . LYS A 1 324 ? 5.938 1.613 -23.370 1.00 97.69 324 LYS A CA 1
ATOM 2358 C C . LYS A 1 324 ? 5.649 2.954 -22.714 1.00 97.69 324 LYS A C 1
ATOM 2360 O O . LYS A 1 324 ? 5.259 3.002 -21.550 1.00 97.69 324 LYS A O 1
ATOM 2365 N N . VAL A 1 325 ? 5.799 4.034 -23.473 1.00 97.00 325 VAL A N 1
ATOM 2366 C CA . VAL A 1 325 ? 5.452 5.392 -23.040 1.00 97.00 325 VAL A CA 1
ATOM 2367 C C . VAL A 1 325 ? 4.427 5.950 -24.021 1.00 97.00 325 VAL A C 1
ATOM 2369 O O . VAL A 1 325 ? 4.734 6.190 -25.191 1.00 97.00 325 VAL A O 1
ATOM 2372 N N . ALA A 1 326 ? 3.189 6.126 -23.559 1.00 95.94 326 ALA A N 1
ATOM 2373 C CA . ALA A 1 326 ? 2.083 6.616 -24.379 1.00 95.94 326 ALA A CA 1
ATOM 2374 C C . ALA A 1 326 ? 2.274 8.092 -24.776 1.00 95.94 326 ALA A C 1
ATOM 2376 O O . ALA A 1 326 ? 3.098 8.793 -24.199 1.00 95.94 326 ALA A O 1
ATOM 2377 N N . TYR A 1 327 ? 1.471 8.599 -25.720 1.00 94.69 327 TYR A N 1
ATOM 2378 C CA . TYR A 1 327 ? 1.536 9.999 -26.181 1.00 94.69 327 TYR A CA 1
ATOM 2379 C C . TYR A 1 327 ? 1.395 11.033 -25.055 1.00 94.69 327 TYR A C 1
ATOM 2381 O O . TYR A 1 327 ? 2.009 12.097 -25.100 1.00 94.69 327 TYR A O 1
ATOM 2389 N N . THR A 1 328 ? 0.590 10.717 -24.041 1.00 91.94 328 THR A N 1
ATOM 2390 C CA . THR A 1 328 ? 0.380 11.550 -22.850 1.00 91.94 328 THR A CA 1
ATOM 2391 C C . THR A 1 328 ? 1.439 11.324 -21.767 1.00 91.94 328 THR A C 1
ATOM 2393 O O . THR A 1 328 ? 1.519 12.114 -20.829 1.00 91.94 328 THR A O 1
ATOM 2396 N N . GLY A 1 329 ? 2.255 10.274 -21.905 1.00 92.75 329 GLY A N 1
ATOM 2397 C CA . GLY A 1 329 ? 3.277 9.868 -20.950 1.00 92.75 329 GLY A CA 1
ATOM 2398 C C . GLY A 1 329 ? 4.480 10.806 -20.970 1.00 92.75 329 GLY A C 1
ATOM 2399 O O . GLY A 1 329 ? 5.187 10.901 -21.973 1.00 92.75 329 GLY A O 1
ATOM 2400 N N . ARG A 1 330 ? 4.712 11.503 -19.856 1.00 94.38 330 ARG A N 1
ATOM 2401 C CA . ARG A 1 330 ? 5.838 12.436 -19.672 1.00 94.38 330 ARG A CA 1
ATOM 2402 C C . ARG A 1 330 ? 6.887 11.941 -18.685 1.00 94.38 330 ARG A C 1
ATOM 2404 O O . ARG A 1 330 ? 7.942 12.557 -18.606 1.00 94.38 330 ARG A O 1
ATOM 2411 N N . GLY A 1 331 ? 6.578 10.897 -17.924 1.00 93.38 331 GLY A N 1
ATOM 2412 C CA . GLY A 1 331 ? 7.506 10.334 -16.955 1.00 93.38 331 GLY A CA 1
ATOM 2413 C C . GLY A 1 331 ? 8.605 9.499 -17.593 1.00 93.38 331 GLY A C 1
ATOM 2414 O O . GLY A 1 331 ? 8.499 9.065 -18.744 1.00 93.38 331 GLY A O 1
ATOM 2415 N N . ASP A 1 332 ? 9.646 9.260 -16.806 1.00 95.69 332 ASP A N 1
ATOM 2416 C CA . ASP A 1 332 ? 10.811 8.501 -17.229 1.00 95.69 332 ASP A CA 1
ATOM 2417 C C . ASP A 1 332 ? 10.743 7.059 -16.711 1.00 95.69 332 ASP A C 1
ATOM 2419 O O . ASP A 1 332 ? 10.204 6.770 -15.640 1.00 95.69 332 ASP A O 1
ATOM 2423 N N . ALA A 1 333 ? 11.315 6.137 -17.478 1.00 97.19 333 ALA A N 1
ATOM 2424 C CA . ALA A 1 333 ? 11.484 4.744 -17.092 1.00 97.19 333 ALA A CA 1
ATOM 2425 C C . ALA A 1 333 ? 12.973 4.424 -16.970 1.00 97.19 333 ALA A C 1
ATOM 2427 O O . ALA A 1 333 ? 13.686 4.420 -17.972 1.00 97.19 333 ALA A O 1
ATOM 2428 N N . ILE A 1 334 ? 13.439 4.113 -15.763 1.00 96.62 334 ILE A N 1
ATOM 2429 C CA . ILE A 1 334 ? 14.799 3.631 -15.512 1.00 96.62 334 ILE A CA 1
ATOM 2430 C C . ILE A 1 334 ? 14.740 2.118 -15.313 1.00 96.62 334 ILE A C 1
ATOM 2432 O O . ILE A 1 334 ? 14.146 1.644 -14.346 1.00 96.62 334 ILE A O 1
ATOM 2436 N N . VAL A 1 335 ? 15.369 1.357 -16.204 1.00 96.75 335 VAL A N 1
ATOM 2437 C CA . VAL A 1 335 ? 15.380 -0.116 -16.176 1.00 96.75 335 VAL A CA 1
ATOM 2438 C C . VAL A 1 335 ? 16.799 -0.660 -16.328 1.00 96.75 335 VAL A C 1
ATOM 2440 O O . VAL A 1 335 ? 17.711 0.045 -16.756 1.00 96.75 335 VAL A O 1
ATOM 2443 N N . GLN A 1 336 ? 17.011 -1.931 -16.004 1.00 95.81 336 GLN A N 1
ATOM 2444 C CA . GLN A 1 336 ? 18.265 -2.621 -16.295 1.00 95.81 336 GLN A CA 1
ATOM 2445 C C . GLN A 1 336 ? 17.963 -3.997 -16.893 1.00 95.81 336 GLN A C 1
ATOM 2447 O O . GLN A 1 336 ? 17.198 -4.775 -16.327 1.00 95.81 336 GLN A O 1
ATOM 2452 N N . ALA A 1 337 ? 18.566 -4.310 -18.044 1.00 96.94 337 ALA A N 1
ATOM 2453 C CA . ALA A 1 337 ? 18.422 -5.616 -18.681 1.00 96.94 337 ALA A CA 1
ATOM 2454 C C . ALA A 1 337 ? 19.742 -6.107 -19.286 1.00 96.94 337 ALA A C 1
ATOM 2456 O O . ALA A 1 337 ? 20.548 -5.315 -19.773 1.00 96.94 337 ALA A O 1
ATOM 2457 N N . SER A 1 338 ? 19.956 -7.423 -19.262 1.00 97.38 338 SER A N 1
ATOM 2458 C CA . SER A 1 338 ? 21.174 -8.062 -19.785 1.00 97.38 338 SER A CA 1
ATOM 2459 C C . SER A 1 338 ? 21.051 -8.507 -21.243 1.00 97.38 338 SER A C 1
ATOM 2461 O O . SER A 1 338 ? 22.036 -8.455 -21.983 1.00 97.38 338 SER A O 1
ATOM 2463 N N . ASN A 1 339 ? 19.865 -8.941 -21.675 1.00 97.88 339 ASN A N 1
ATOM 2464 C CA . ASN A 1 339 ? 19.638 -9.438 -23.026 1.00 97.88 339 ASN A CA 1
ATOM 2465 C C . ASN A 1 339 ? 19.000 -8.370 -23.913 1.00 97.88 339 ASN A C 1
ATOM 2467 O O . ASN A 1 339 ? 19.661 -7.892 -24.834 1.00 97.88 339 ASN A O 1
ATOM 2471 N N . MET A 1 340 ? 17.761 -7.965 -23.630 1.00 97.44 340 MET A N 1
ATOM 2472 C CA . MET A 1 340 ? 17.012 -7.062 -24.506 1.00 97.44 340 MET A CA 1
ATOM 2473 C C . MET A 1 340 ? 16.307 -5.939 -23.745 1.00 97.44 340 MET A C 1
ATOM 2475 O O . MET A 1 340 ? 15.664 -6.178 -22.726 1.00 97.44 340 MET A O 1
ATOM 2479 N N . ILE A 1 341 ? 16.356 -4.726 -24.302 1.00 97.38 341 ILE A N 1
ATOM 2480 C CA . ILE A 1 341 ? 15.412 -3.649 -23.983 1.00 97.38 341 ILE A CA 1
ATOM 2481 C C . ILE A 1 341 ? 14.648 -3.287 -25.256 1.00 97.38 341 ILE A C 1
ATOM 2483 O O . ILE A 1 341 ? 15.239 -2.817 -26.227 1.00 97.38 341 ILE A O 1
ATOM 2487 N N . MET A 1 342 ? 13.332 -3.489 -25.251 1.00 96.69 342 MET A N 1
ATOM 2488 C CA . MET A 1 342 ? 12.436 -3.043 -26.319 1.00 96.69 342 MET A CA 1
ATOM 2489 C C . MET A 1 342 ? 11.682 -1.795 -25.867 1.00 96.69 342 MET A C 1
ATOM 2491 O O . MET A 1 342 ? 11.175 -1.757 -24.746 1.00 96.69 342 MET A O 1
ATOM 2495 N N . THR A 1 343 ? 11.580 -0.787 -26.733 1.00 96.44 343 THR A N 1
ATOM 2496 C CA . THR A 1 343 ? 10.885 0.465 -26.413 1.00 96.44 343 THR A CA 1
ATOM 2497 C C . THR A 1 343 ? 9.822 0.817 -27.456 1.00 96.44 343 THR A C 1
ATOM 2499 O O . THR A 1 343 ? 10.031 0.647 -28.655 1.00 96.44 343 THR A O 1
ATOM 2502 N N . ASP A 1 344 ? 8.678 1.322 -26.993 1.00 95.69 344 ASP A N 1
ATOM 2503 C CA . ASP A 1 344 ? 7.648 2.000 -27.795 1.00 95.69 344 ASP A CA 1
ATOM 2504 C C . ASP A 1 344 ? 7.347 3.338 -27.107 1.00 95.69 344 ASP A C 1
ATOM 2506 O O . ASP A 1 344 ? 6.527 3.416 -26.190 1.00 95.69 344 ASP A O 1
ATOM 2510 N N . VAL A 1 345 ? 8.108 4.373 -27.475 1.00 94.94 345 VAL A N 1
ATOM 2511 C CA . VAL A 1 345 ? 8.025 5.715 -26.880 1.00 94.94 345 VAL A CA 1
ATOM 2512 C C . VAL A 1 345 ? 7.352 6.650 -27.871 1.00 94.94 345 VAL A C 1
ATOM 2514 O O . VAL A 1 345 ? 7.922 6.986 -28.909 1.00 94.94 345 VAL A O 1
ATOM 2517 N N . ARG A 1 346 ? 6.130 7.067 -27.540 1.00 94.31 346 ARG A N 1
ATOM 2518 C CA . ARG A 1 346 ? 5.314 7.979 -28.355 1.00 94.31 346 ARG A CA 1
ATOM 2519 C C . ARG A 1 346 ? 5.158 9.361 -27.723 1.00 94.31 346 ARG A C 1
ATOM 2521 O O . ARG A 1 346 ? 4.867 10.321 -28.431 1.00 94.31 346 ARG A O 1
ATOM 2528 N N . GLY A 1 347 ? 5.312 9.446 -26.402 1.00 92.06 347 GLY A N 1
ATOM 2529 C CA . GLY A 1 347 ? 5.280 10.687 -25.629 1.00 92.06 347 GLY A CA 1
ATOM 2530 C C . GLY A 1 347 ? 6.662 11.322 -25.431 1.00 92.06 347 GLY A C 1
ATOM 2531 O O . GLY A 1 347 ? 7.657 10.827 -25.957 1.00 92.06 347 GLY A O 1
ATOM 2532 N N . PRO A 1 348 ? 6.736 12.433 -24.676 1.00 93.31 348 PRO A N 1
ATOM 2533 C CA . PRO A 1 348 ? 7.993 13.122 -24.376 1.00 93.31 348 PRO A CA 1
ATOM 2534 C C . PRO A 1 348 ? 8.849 12.462 -23.278 1.00 93.31 348 PRO A C 1
ATOM 2536 O O . PRO A 1 348 ? 9.957 12.939 -23.049 1.00 93.31 348 PRO A O 1
ATOM 2539 N N . GLY A 1 349 ? 8.354 11.428 -22.587 1.00 94.00 349 GLY A N 1
ATOM 2540 C CA . GLY A 1 349 ? 9.119 10.704 -21.563 1.00 94.00 349 GLY A CA 1
ATOM 2541 C C . GLY A 1 349 ? 10.347 9.972 -22.117 1.00 94.00 349 GLY A C 1
ATOM 2542 O O . GLY A 1 349 ? 10.448 9.714 -23.321 1.00 94.00 349 GLY A O 1
ATOM 2543 N N . ASN A 1 350 ? 11.286 9.623 -21.239 1.00 95.69 350 ASN A N 1
ATOM 2544 C CA . ASN A 1 350 ? 12.539 8.975 -21.617 1.00 95.69 350 ASN A CA 1
ATOM 2545 C C . ASN A 1 350 ? 12.651 7.560 -21.051 1.00 95.69 350 ASN A C 1
ATOM 2547 O O . ASN A 1 350 ? 12.111 7.230 -19.998 1.00 95.69 350 ASN A O 1
ATOM 2551 N N . VAL A 1 351 ? 13.416 6.722 -21.745 1.00 96.69 351 VAL A N 1
ATOM 2552 C CA . VAL A 1 351 ? 13.819 5.401 -21.269 1.00 96.69 351 VAL A CA 1
ATOM 2553 C C . VAL A 1 351 ? 15.313 5.429 -20.996 1.00 96.69 351 VAL A C 1
ATOM 2555 O O . VAL A 1 351 ? 16.122 5.684 -21.888 1.00 96.69 351 VAL A O 1
ATOM 2558 N N . LEU A 1 352 ? 15.688 5.164 -19.754 1.00 96.06 352 LEU A N 1
ATOM 2559 C CA . LEU A 1 352 ? 17.068 5.130 -19.314 1.00 96.06 352 LEU A CA 1
ATOM 2560 C C . LEU A 1 352 ? 17.442 3.701 -18.932 1.00 96.06 352 LEU A C 1
ATOM 2562 O O . LEU A 1 352 ? 16.702 3.030 -18.212 1.00 96.06 352 LEU A O 1
ATOM 2566 N N . TYR A 1 353 ? 18.599 3.236 -19.393 1.00 94.94 353 TYR A N 1
ATOM 2567 C CA . TYR A 1 353 ? 19.167 1.973 -18.934 1.00 94.94 353 TYR A CA 1
ATOM 2568 C C . TYR A 1 353 ? 20.290 2.225 -17.929 1.00 94.94 353 TYR A C 1
ATOM 2570 O O . TYR A 1 353 ? 21.086 3.151 -18.096 1.00 94.94 353 TYR A O 1
ATOM 2578 N N . TYR A 1 354 ? 20.344 1.415 -16.874 1.00 94.12 354 TYR A N 1
ATOM 2579 C CA . TYR A 1 354 ? 21.317 1.562 -15.793 1.00 94.12 354 TYR A CA 1
ATOM 2580 C C . TYR A 1 354 ? 22.457 0.542 -15.889 1.00 94.12 354 TYR A C 1
ATOM 2582 O O . TYR A 1 354 ? 22.206 -0.652 -16.032 1.00 94.12 354 TYR A O 1
ATOM 2590 N N . ASN A 1 355 ? 23.700 1.015 -15.731 1.00 88.88 355 ASN A N 1
ATOM 2591 C CA . ASN A 1 355 ? 24.947 0.249 -15.536 1.00 88.88 355 ASN A CA 1
ATOM 2592 C C . ASN A 1 355 ? 25.374 -0.715 -16.670 1.00 88.88 355 ASN A C 1
ATOM 2594 O O . ASN A 1 355 ? 26.482 -0.612 -17.190 1.00 88.88 355 ASN A O 1
ATOM 2598 N N . THR A 1 356 ? 24.521 -1.652 -17.079 1.00 85.19 356 THR A N 1
ATOM 2599 C CA . THR A 1 356 ? 24.827 -2.675 -18.088 1.00 85.19 356 THR A CA 1
ATOM 2600 C C . THR A 1 356 ? 24.178 -2.330 -19.422 1.00 85.19 356 THR A C 1
ATOM 2602 O O . THR A 1 356 ? 22.974 -2.101 -19.491 1.00 85.19 356 THR A O 1
ATOM 2605 N N . THR A 1 357 ? 24.967 -2.330 -20.501 1.00 91.25 357 THR A N 1
ATOM 2606 C CA . THR A 1 357 ? 24.419 -2.204 -21.860 1.00 91.25 357 THR A CA 1
ATOM 2607 C C . THR A 1 357 ? 23.807 -3.548 -22.278 1.00 91.25 357 THR A C 1
ATOM 2609 O O . THR A 1 357 ? 24.527 -4.549 -22.263 1.00 91.25 357 THR A O 1
ATOM 2612 N N . PRO A 1 358 ? 22.515 -3.609 -22.646 1.00 94.50 358 PRO A N 1
ATOM 2613 C CA . PRO A 1 358 ? 21.891 -4.843 -23.126 1.00 94.50 358 PRO A CA 1
ATOM 2614 C C . PRO A 1 358 ? 22.478 -5.275 -24.480 1.00 94.50 358 PRO A C 1
ATOM 2616 O O . PRO A 1 358 ? 22.956 -4.445 -25.255 1.00 94.50 358 PRO A O 1
ATOM 2619 N N . LYS A 1 359 ? 22.398 -6.571 -24.803 1.00 95.94 359 LYS A N 1
ATOM 2620 C CA . LYS A 1 359 ? 22.834 -7.099 -26.113 1.00 95.94 359 LYS A CA 1
ATOM 2621 C C . LYS A 1 359 ? 21.999 -6.544 -27.267 1.00 95.94 359 LYS A C 1
ATOM 2623 O O . LYS A 1 359 ? 22.539 -6.231 -28.324 1.00 95.94 359 LYS A O 1
ATOM 2628 N N . PHE A 1 360 ? 20.693 -6.414 -27.045 1.00 95.50 360 PHE A N 1
ATOM 2629 C CA . PHE A 1 360 ? 19.729 -5.895 -28.005 1.00 95.50 360 PHE A CA 1
ATOM 2630 C C . PHE A 1 360 ? 19.045 -4.656 -27.426 1.00 95.50 360 PHE A C 1
ATOM 2632 O O . PHE A 1 360 ? 18.443 -4.699 -26.354 1.00 95.50 360 PHE A O 1
ATOM 2639 N N . TYR A 1 361 ? 19.136 -3.539 -28.138 1.00 91.56 361 TYR A N 1
ATOM 2640 C CA . TYR A 1 361 ? 18.470 -2.289 -27.783 1.00 91.56 361 TYR A CA 1
ATOM 2641 C C . TYR A 1 361 ? 18.043 -1.541 -29.048 1.00 91.56 361 TYR A C 1
ATOM 2643 O O . TYR A 1 361 ? 18.526 -1.857 -30.141 1.00 91.56 361 TYR A O 1
ATOM 2651 N N . PRO A 1 362 ? 17.137 -0.556 -28.936 1.00 89.00 362 PRO A N 1
ATOM 2652 C CA . PRO A 1 362 ? 16.584 0.128 -30.094 1.00 89.00 362 PRO A CA 1
ATOM 2653 C C . PRO A 1 362 ? 17.674 0.835 -30.905 1.00 89.00 362 PRO A C 1
ATOM 2655 O O . PRO A 1 362 ? 18.507 1.562 -30.360 1.00 89.00 362 PRO A O 1
ATOM 2658 N N . THR A 1 363 ? 17.640 0.676 -32.230 1.00 81.62 363 THR A N 1
ATOM 2659 C CA . THR A 1 363 ? 18.534 1.407 -33.145 1.00 81.62 363 THR A CA 1
ATOM 2660 C C . THR A 1 363 ? 18.282 2.916 -33.075 1.00 81.62 363 THR A C 1
ATOM 2662 O O . THR A 1 363 ? 19.206 3.716 -33.214 1.00 81.62 363 THR A O 1
ATOM 2665 N N . TYR A 1 364 ? 17.032 3.314 -32.815 1.00 81.00 364 TYR A N 1
ATOM 2666 C CA . TYR A 1 364 ? 16.633 4.707 -32.657 1.00 81.00 364 TYR A CA 1
ATOM 2667 C C . TYR A 1 364 ? 16.784 5.175 -31.203 1.00 81.00 364 TYR A C 1
ATOM 2669 O O . TYR A 1 364 ? 16.059 4.727 -30.318 1.00 81.00 364 TYR A O 1
ATOM 2677 N N . LYS A 1 365 ? 17.719 6.103 -30.958 1.00 82.00 365 LYS A N 1
ATOM 2678 C CA . LYS A 1 365 ? 18.149 6.508 -29.605 1.00 82.00 365 LYS A CA 1
ATOM 2679 C C . LYS A 1 365 ? 17.531 7.805 -29.066 1.00 82.00 365 LYS A C 1
ATOM 2681 O O . LYS A 1 365 ? 17.927 8.253 -27.998 1.00 82.00 365 LYS A O 1
ATOM 2686 N N . LYS A 1 366 ? 16.579 8.437 -29.767 1.00 83.62 366 LYS A N 1
ATOM 2687 C CA . LYS A 1 366 ? 16.098 9.796 -29.421 1.00 83.62 366 LYS A CA 1
ATOM 2688 C C . LYS A 1 366 ? 15.545 9.930 -27.991 1.00 83.62 366 LYS A C 1
ATOM 2690 O O . LYS A 1 366 ? 15.634 11.009 -27.423 1.00 83.62 366 LYS A O 1
ATOM 2695 N N . HIS A 1 367 ? 15.020 8.845 -27.424 1.00 88.00 367 HIS A N 1
ATOM 2696 C CA . HIS A 1 367 ? 14.481 8.783 -26.060 1.00 88.00 367 HIS A CA 1
ATOM 2697 C C . HIS A 1 367 ? 15.129 7.661 -25.237 1.00 88.00 367 HIS A C 1
ATOM 2699 O O . HIS A 1 367 ? 14.505 7.128 -24.325 1.00 88.00 367 HIS A O 1
ATOM 2705 N N . PHE A 1 368 ? 16.342 7.240 -25.610 1.00 93.00 368 PHE A N 1
ATOM 2706 C CA . PHE A 1 368 ? 17.012 6.090 -25.012 1.00 93.00 368 PHE A CA 1
ATOM 2707 C C . PHE A 1 368 ? 18.434 6.446 -24.577 1.00 93.00 368 PHE A C 1
ATOM 2709 O O . PHE A 1 368 ? 19.310 6.663 -25.419 1.00 93.00 368 PHE A O 1
ATOM 2716 N N . PHE A 1 369 ? 18.669 6.486 -23.263 1.00 93.00 369 PHE A N 1
ATOM 2717 C CA . PHE A 1 369 ? 19.901 7.026 -22.678 1.00 93.00 369 PHE A CA 1
ATOM 2718 C C . PHE A 1 369 ? 20.520 6.089 -21.637 1.00 93.00 369 PHE A C 1
ATOM 2720 O O . PHE A 1 369 ? 19.822 5.337 -20.964 1.00 93.00 369 PHE A O 1
ATOM 2727 N N . LEU A 1 370 ? 21.843 6.150 -21.479 1.00 92.38 370 LEU A N 1
ATOM 2728 C CA . LEU A 1 370 ? 22.533 5.535 -20.342 1.00 92.38 370 LEU A CA 1
ATOM 2729 C C . LEU A 1 370 ? 22.396 6.449 -19.123 1.00 92.38 370 LEU A C 1
ATOM 2731 O O . LEU A 1 370 ? 22.638 7.650 -19.238 1.00 92.38 370 LEU A O 1
ATOM 2735 N N . THR A 1 371 ? 22.116 5.879 -17.954 1.00 92.88 371 THR A N 1
ATOM 2736 C CA . THR A 1 371 ? 22.312 6.560 -16.670 1.00 92.88 371 THR A CA 1
ATOM 2737 C C . THR A 1 371 ? 23.222 5.755 -15.747 1.00 92.88 371 THR A C 1
ATOM 2739 O O . THR A 1 371 ? 23.180 4.525 -15.701 1.00 92.88 371 THR A O 1
ATOM 2742 N N . GLN A 1 372 ? 24.057 6.466 -14.992 1.00 87.44 372 GLN A N 1
ATOM 2743 C CA . GLN A 1 372 ? 24.838 5.922 -13.875 1.00 87.44 372 GLN A CA 1
ATOM 2744 C C . GLN A 1 372 ? 24.322 6.424 -12.523 1.00 87.44 372 GLN A C 1
ATOM 2746 O O . GLN A 1 372 ? 24.803 6.002 -11.474 1.00 87.44 372 GLN A O 1
ATOM 2751 N N . VAL A 1 373 ? 23.327 7.311 -12.548 1.00 85.56 373 VAL A N 1
ATOM 2752 C CA . VAL A 1 373 ? 22.733 7.920 -11.366 1.00 85.56 373 VAL A CA 1
ATOM 2753 C C . VAL A 1 373 ? 21.327 7.364 -11.216 1.00 85.56 373 VAL A C 1
ATOM 2755 O O . VAL A 1 373 ? 20.502 7.463 -12.124 1.00 85.56 373 VAL A O 1
ATOM 2758 N N . LEU A 1 374 ? 21.074 6.763 -10.061 1.00 83.25 374 LEU A N 1
ATOM 2759 C CA . LEU A 1 374 ? 19.728 6.452 -9.602 1.00 83.25 374 LEU A CA 1
ATOM 2760 C C . LEU A 1 374 ? 19.285 7.569 -8.668 1.00 83.25 37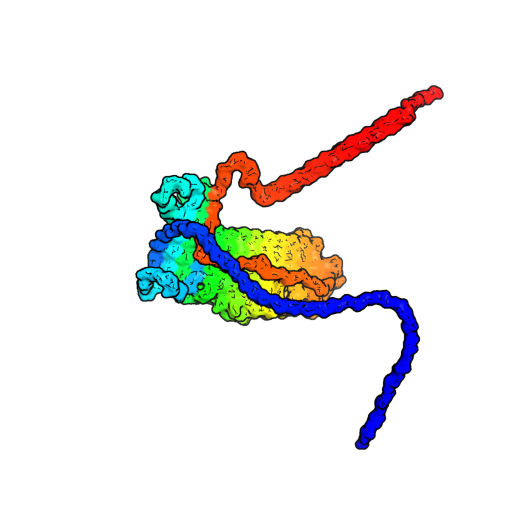4 LEU A C 1
ATOM 2762 O O . LEU A 1 374 ? 20.128 8.195 -8.012 1.00 83.25 374 LEU A O 1
ATOM 2766 N N . LYS A 1 375 ? 17.979 7.817 -8.588 1.00 73.00 375 LYS A N 1
ATOM 2767 C CA . LYS A 1 375 ? 17.442 8.711 -7.567 1.00 73.00 375 LYS A CA 1
ATOM 2768 C C . LYS A 1 375 ? 17.891 8.137 -6.220 1.00 73.00 375 LYS A C 1
ATOM 2770 O O . LYS A 1 375 ? 17.926 6.917 -6.013 1.00 73.00 375 LYS A O 1
ATOM 2775 N N . ALA A 1 376 ? 18.360 9.014 -5.332 1.00 55.66 376 ALA A N 1
ATOM 2776 C CA . ALA A 1 376 ? 18.835 8.596 -4.017 1.00 55.66 376 ALA A CA 1
ATOM 2777 C C . ALA A 1 376 ? 17.771 7.714 -3.342 1.00 55.66 376 ALA A C 1
ATOM 2779 O O . ALA A 1 376 ? 16.581 7.916 -3.589 1.00 55.66 376 ALA A O 1
ATOM 2780 N N . ASN A 1 377 ? 18.192 6.745 -2.511 1.00 55.03 377 ASN A N 1
ATOM 2781 C CA . ASN A 1 377 ? 17.266 6.006 -1.645 1.00 55.03 377 ASN A CA 1
ATOM 2782 C C . ASN A 1 377 ? 16.306 7.021 -1.031 1.00 55.03 377 ASN A C 1
ATOM 2784 O O . ASN A 1 377 ? 16.748 7.872 -0.261 1.00 55.03 377 ASN A O 1
ATOM 2788 N N . VAL A 1 378 ? 15.023 6.956 -1.393 1.00 51.84 378 VAL A N 1
ATOM 2789 C CA . VAL A 1 378 ? 13.996 7.697 -0.667 1.00 51.84 378 VAL A CA 1
ATOM 2790 C C . VAL A 1 378 ? 14.106 7.168 0.755 1.00 51.84 378 VAL A C 1
ATOM 2792 O O . VAL A 1 378 ? 13.883 5.982 0.989 1.00 51.84 378 VAL A O 1
ATOM 2795 N N . THR A 1 379 ? 14.630 7.984 1.660 1.00 47.75 379 THR A N 1
ATOM 2796 C CA . THR A 1 379 ? 14.926 7.558 3.021 1.00 47.75 379 THR A CA 1
ATOM 2797 C C . THR A 1 379 ? 13.621 7.295 3.763 1.00 47.75 379 THR A C 1
ATOM 2799 O O . THR A 1 379 ? 12.559 7.788 3.387 1.00 47.75 379 THR A O 1
ATOM 2802 N N . ASP A 1 380 ? 13.720 6.512 4.832 1.00 50.38 380 ASP A N 1
ATOM 2803 C CA . ASP A 1 380 ? 12.656 6.097 5.757 1.00 50.38 380 ASP A CA 1
ATOM 2804 C C . ASP A 1 380 ? 11.811 7.234 6.373 1.00 50.38 380 ASP A C 1
ATOM 2806 O O . ASP A 1 380 ? 10.948 6.984 7.208 1.00 50.38 380 ASP A O 1
ATOM 2810 N N . SER A 1 381 ? 12.022 8.493 5.983 1.00 44.00 381 SER A N 1
ATOM 2811 C CA . SER A 1 381 ? 11.318 9.665 6.509 1.00 44.00 381 SER A CA 1
ATOM 2812 C C . SER A 1 381 ? 9.825 9.708 6.169 1.00 44.00 381 SER A C 1
ATOM 2814 O O . SER A 1 381 ? 9.107 10.516 6.747 1.00 44.00 381 SER A O 1
ATOM 2816 N N . LYS A 1 382 ? 9.345 8.841 5.267 1.00 51.00 382 LYS A N 1
ATOM 2817 C CA . LYS A 1 382 ? 7.911 8.624 5.006 1.00 51.00 382 LYS A CA 1
ATOM 2818 C C . LYS A 1 382 ? 7.293 7.507 5.859 1.00 51.00 382 LYS A C 1
ATOM 2820 O O . LYS A 1 382 ? 6.146 7.141 5.625 1.00 51.00 382 LYS A O 1
ATOM 2825 N N . MET A 1 383 ? 8.042 6.913 6.791 1.00 54.72 383 MET A N 1
ATOM 2826 C CA . MET A 1 383 ? 7.509 5.871 7.664 1.00 54.72 383 MET A CA 1
ATOM 2827 C C . MET A 1 383 ? 6.675 6.473 8.788 1.00 54.72 383 MET A C 1
ATOM 2829 O O . MET A 1 383 ? 7.197 7.230 9.606 1.00 54.72 383 MET A O 1
ATOM 2833 N N . ASN A 1 384 ? 5.427 6.025 8.909 1.00 61.69 384 ASN A N 1
ATOM 2834 C CA . ASN A 1 384 ? 4.689 6.221 10.145 1.00 61.69 384 ASN A CA 1
ATOM 2835 C C . ASN A 1 384 ? 5.275 5.267 11.191 1.00 61.69 384 ASN A C 1
ATOM 2837 O O . ASN A 1 384 ? 5.269 4.040 11.044 1.00 61.69 384 ASN A O 1
ATOM 2841 N N . VAL A 1 385 ? 5.863 5.837 12.241 1.00 60.62 385 VAL A N 1
ATOM 2842 C CA . VAL A 1 385 ? 6.197 5.076 13.446 1.00 60.62 385 VAL A CA 1
ATOM 2843 C C . VAL A 1 385 ? 4.875 4.778 14.153 1.00 60.62 385 VAL A C 1
ATOM 2845 O O . VAL A 1 385 ? 4.042 5.681 14.224 1.00 60.62 385 VAL A O 1
ATOM 2848 N N . PRO A 1 386 ? 4.658 3.551 14.662 1.00 58.59 386 PRO A N 1
ATOM 2849 C CA . PRO A 1 386 ? 3.492 3.264 15.481 1.00 58.59 386 PRO A CA 1
ATOM 2850 C C . PRO A 1 386 ? 3.366 4.305 16.593 1.00 58.59 386 PRO A C 1
ATOM 2852 O O . PRO A 1 386 ? 4.268 4.438 17.423 1.00 58.59 386 PRO A O 1
ATOM 2855 N N . SER A 1 387 ? 2.284 5.080 16.547 1.00 65.50 387 SER A N 1
ATOM 2856 C CA . SER A 1 387 ? 1.937 6.044 17.587 1.00 65.50 387 SER A CA 1
ATOM 2857 C C . SER A 1 387 ? 1.608 5.289 18.888 1.00 65.50 387 SER A C 1
ATOM 2859 O O . SER A 1 387 ? 1.285 4.094 18.826 1.00 65.50 387 SER A O 1
ATOM 2861 N N . PRO A 1 388 ? 1.700 5.926 20.070 1.00 73.81 388 PRO A N 1
ATOM 2862 C CA . PRO A 1 388 ? 1.162 5.357 21.301 1.00 73.81 388 PRO A CA 1
ATOM 2863 C C . PRO A 1 388 ? -0.271 4.832 21.114 1.00 73.81 388 PRO A C 1
ATOM 2865 O O . PRO A 1 388 ? -1.023 5.330 20.270 1.00 73.81 388 PRO A O 1
ATOM 2868 N N . ARG A 1 389 ? -0.645 3.806 21.892 1.00 78.88 389 ARG A N 1
ATOM 2869 C CA . ARG A 1 389 ? -2.010 3.250 21.929 1.00 78.88 389 ARG A CA 1
ATOM 2870 C C . ARG A 1 389 ? -2.963 4.223 22.616 1.00 78.88 389 ARG A C 1
ATOM 2872 O O . ARG A 1 389 ? -3.379 4.014 23.746 1.00 78.88 389 ARG A O 1
ATOM 2879 N N . GLU A 1 390 ? -3.234 5.315 21.927 1.00 85.06 390 GLU A N 1
ATOM 2880 C CA . GLU A 1 390 ? -4.044 6.436 22.381 1.00 85.06 390 GLU A CA 1
ATOM 2881 C C . GLU A 1 390 ? -5.109 6.732 21.330 1.00 85.06 390 GLU A C 1
ATOM 2883 O O . GLU A 1 390 ? -4.898 6.483 20.137 1.00 85.06 390 GLU A O 1
ATOM 2888 N N . ALA A 1 391 ? -6.250 7.244 21.781 1.00 83.31 391 ALA A N 1
ATOM 2889 C CA . ALA A 1 391 ? -7.333 7.645 20.900 1.00 83.31 391 ALA A CA 1
ATOM 2890 C C . ALA A 1 391 ? -6.874 8.760 19.950 1.00 83.31 391 ALA A C 1
ATOM 2892 O O . ALA A 1 391 ? -6.044 9.599 20.303 1.00 83.31 391 ALA A O 1
ATOM 2893 N N . LEU A 1 392 ? -7.397 8.745 18.725 1.00 86.00 392 LEU A N 1
ATOM 2894 C CA . LEU A 1 392 ? -7.081 9.755 17.720 1.00 86.00 392 LEU A CA 1
ATOM 2895 C C . LEU A 1 392 ? -8.260 10.701 17.540 1.00 86.00 392 LEU A C 1
ATOM 2897 O O . LEU A 1 392 ? -9.388 10.248 17.332 1.00 86.00 392 LEU A O 1
ATOM 2901 N N . GLU A 1 393 ? -7.958 11.997 17.585 1.00 87.12 393 GLU A N 1
ATOM 2902 C CA . GLU A 1 393 ? -8.888 13.074 17.260 1.00 87.12 393 GLU A CA 1
ATOM 2903 C C . GLU A 1 393 ? -9.333 12.995 15.806 1.00 87.12 393 GLU A C 1
ATOM 2905 O O . GLU A 1 393 ? -8.525 12.814 14.892 1.00 87.12 393 GLU A O 1
ATOM 2910 N N . PHE A 1 394 ? -10.623 13.189 15.583 1.00 87.56 394 PHE A N 1
ATOM 2911 C CA . PHE A 1 394 ? -11.174 13.372 14.258 1.00 87.56 394 PHE A CA 1
ATOM 2912 C C . PHE A 1 394 ? -12.271 14.430 14.277 1.00 87.56 394 PHE A C 1
ATOM 2914 O O . PHE A 1 394 ? -12.975 14.615 15.268 1.00 87.56 394 PHE A O 1
ATOM 2921 N N . HIS A 1 395 ? -12.428 15.061 13.118 1.00 87.44 395 HIS A N 1
ATOM 2922 C CA . HIS A 1 395 ? -13.503 15.988 12.809 1.00 87.44 395 HIS A CA 1
ATOM 2923 C C . HIS A 1 395 ? -14.228 15.471 11.569 1.00 87.44 395 HIS A C 1
ATOM 2925 O O . HIS A 1 395 ? -13.629 15.326 10.499 1.00 87.44 395 HIS A O 1
ATOM 2931 N N . LEU A 1 396 ? -15.518 15.185 11.699 1.00 85.00 396 LEU A N 1
ATOM 2932 C CA . LEU A 1 396 ? -16.385 14.815 10.588 1.00 85.00 396 LEU A CA 1
ATOM 2933 C C . LEU A 1 396 ? -17.439 15.890 10.397 1.00 85.00 396 LEU A C 1
ATOM 2935 O O . LEU A 1 396 ? -18.257 16.107 11.275 1.00 85.00 396 LEU A O 1
ATOM 2939 N N . GLY A 1 397 ? -17.470 16.524 9.231 1.00 77.19 397 GLY A N 1
ATOM 2940 C CA . GLY A 1 397 ? -18.437 17.574 8.930 1.00 77.19 397 GLY A CA 1
ATOM 2941 C C . GLY A 1 397 ? -17.873 18.562 7.921 1.00 77.19 397 GLY A C 1
ATOM 2942 O O . GLY A 1 397 ? -16.670 18.605 7.671 1.00 77.19 397 GLY A O 1
ATOM 2943 N N . LYS A 1 398 ? -18.743 19.357 7.294 1.00 62.75 398 LYS A N 1
ATOM 2944 C CA . LYS A 1 398 ? -18.265 20.554 6.593 1.00 62.75 398 LYS A CA 1
ATOM 2945 C C . LYS A 1 398 ? -18.002 21.611 7.662 1.00 62.75 398 LYS A C 1
ATOM 2947 O O . LYS A 1 398 ? -18.867 21.758 8.524 1.00 62.75 398 LYS A O 1
ATOM 2952 N N . PRO A 1 399 ? -16.901 22.380 7.597 1.00 52.66 399 PRO A N 1
ATOM 2953 C CA . PRO A 1 399 ? -16.746 23.527 8.474 1.00 52.66 399 PRO A CA 1
ATOM 2954 C C . PRO A 1 399 ? -17.975 24.416 8.288 1.00 52.66 399 PRO A C 1
ATOM 2956 O O . PRO A 1 399 ? -18.195 24.976 7.209 1.00 52.66 399 PRO A O 1
ATOM 2959 N N . VAL A 1 400 ? -18.817 24.504 9.318 1.00 47.25 400 VAL A N 1
ATOM 2960 C CA . VAL A 1 400 ? -19.987 25.386 9.331 1.00 47.25 400 VAL A CA 1
ATOM 2961 C C . VAL A 1 400 ? -19.466 26.781 9.638 1.00 47.25 400 VAL A C 1
ATOM 2963 O O . VAL A 1 400 ? -19.612 27.328 10.722 1.00 47.25 400 VAL A O 1
ATOM 2966 N N . GLY A 1 401 ? -18.738 27.328 8.677 1.00 46.69 401 GLY A N 1
ATOM 2967 C CA . GLY A 1 401 ? -18.157 28.647 8.745 1.00 46.69 401 GLY A CA 1
ATOM 2968 C C . GLY A 1 401 ? -18.368 29.300 7.402 1.00 46.69 401 GLY A C 1
ATOM 2969 O O . GLY A 1 401 ? -17.814 28.866 6.397 1.00 46.69 401 GLY A O 1
ATOM 2970 N N . ASN A 1 402 ? -19.127 30.388 7.390 1.00 45.31 402 ASN A N 1
ATOM 2971 C CA . ASN A 1 402 ? -19.420 31.228 6.225 1.00 45.31 402 ASN A CA 1
ATOM 2972 C C . ASN A 1 402 ? -18.165 31.904 5.622 1.00 45.31 402 ASN A C 1
ATOM 2974 O O . ASN A 1 402 ? -18.258 32.831 4.820 1.00 45.31 402 ASN A O 1
ATOM 2978 N N . SER A 1 403 ? -16.974 31.453 6.007 1.00 53.38 403 SER A N 1
ATOM 2979 C CA . SER A 1 403 ? -15.705 31.823 5.419 1.00 53.38 403 SER A CA 1
ATOM 2980 C C . SER A 1 403 ? -15.498 30.987 4.163 1.00 53.38 403 SER A C 1
ATOM 2982 O O . SER A 1 403 ? -15.120 29.822 4.224 1.00 53.38 403 SER A O 1
ATOM 2984 N N . TRP A 1 404 ? -15.698 31.621 3.010 1.00 55.25 404 TRP A N 1
ATOM 2985 C CA . TRP A 1 404 ? -15.350 31.146 1.663 1.00 55.25 404 TRP A CA 1
ATOM 2986 C C . TRP A 1 404 ? -13.979 30.438 1.543 1.00 55.25 404 TRP A C 1
ATOM 2988 O O . TRP A 1 404 ? -13.776 29.648 0.625 1.00 55.25 404 TRP A O 1
ATOM 2998 N N . LEU A 1 405 ? -13.060 30.677 2.485 1.00 53.88 405 LEU A N 1
ATOM 2999 C CA . LEU A 1 405 ? -11.768 30.000 2.614 1.00 53.88 405 LEU A CA 1
ATOM 3000 C C . LEU A 1 405 ? -11.863 28.517 3.024 1.00 53.88 405 LEU A C 1
ATOM 3002 O O . LEU A 1 405 ? -11.029 27.730 2.591 1.00 53.88 405 LEU A O 1
ATOM 3006 N N . GLY A 1 406 ? -12.877 28.111 3.796 1.00 46.50 406 GLY A N 1
ATOM 3007 C CA . GLY A 1 406 ? -13.039 26.729 4.278 1.00 46.50 406 GLY A CA 1
ATOM 3008 C C . GLY A 1 406 ? -13.617 25.750 3.247 1.00 46.50 406 GLY A C 1
ATOM 3009 O O . GLY A 1 406 ? -13.560 24.543 3.447 1.00 46.50 406 GLY A O 1
ATOM 3010 N N . MET A 1 407 ? -14.158 26.250 2.129 1.00 48.03 407 MET A N 1
ATOM 3011 C CA . MET A 1 407 ? -14.680 25.422 1.025 1.00 48.03 407 MET A CA 1
ATOM 3012 C C . MET A 1 407 ? -13.638 25.132 -0.066 1.00 48.03 407 MET A C 1
ATOM 3014 O O . MET A 1 407 ? -13.932 24.458 -1.058 1.00 48.03 407 MET A O 1
ATOM 3018 N N . LEU A 1 408 ? -12.423 25.656 0.073 1.00 49.25 408 LEU A N 1
ATOM 3019 C CA . LEU A 1 408 ? -11.376 25.481 -0.920 1.00 49.25 408 LEU A CA 1
ATOM 3020 C C . LEU A 1 408 ? -10.575 24.222 -0.595 1.00 49.25 408 LEU A C 1
ATOM 3022 O O . LEU A 1 408 ? -9.735 24.225 0.298 1.00 49.25 408 LEU A O 1
ATOM 3026 N N . SER A 1 409 ? -10.815 23.141 -1.345 1.00 50.72 409 SER A N 1
ATOM 3027 C CA . SER A 1 409 ? -9.891 22.001 -1.354 1.00 50.72 409 SER A CA 1
ATOM 3028 C C . SER A 1 409 ? -8.485 22.475 -1.743 1.00 50.72 409 SER A C 1
ATOM 3030 O O . SER A 1 409 ? -8.344 23.470 -2.460 1.00 50.72 409 SER A O 1
ATOM 3032 N N . ALA A 1 410 ? -7.437 21.756 -1.330 1.00 53.28 410 ALA A N 1
ATOM 3033 C CA . ALA A 1 410 ? -6.055 22.092 -1.698 1.00 53.28 410 ALA A CA 1
ATOM 3034 C C . ALA A 1 410 ? -5.879 22.268 -3.223 1.00 53.28 410 ALA A C 1
ATOM 3036 O O . ALA A 1 410 ? -5.146 23.144 -3.677 1.00 53.28 410 ALA A O 1
ATOM 3037 N N . LEU A 1 411 ? -6.645 21.514 -4.021 1.00 47.19 411 LEU A N 1
ATOM 3038 C CA . LEU A 1 411 ? -6.689 21.633 -5.480 1.00 47.19 411 LEU A CA 1
ATOM 3039 C C . LEU A 1 411 ? -7.299 22.966 -5.961 1.00 47.19 411 LEU A C 1
ATOM 3041 O O . LEU A 1 411 ? -6.877 23.529 -6.972 1.00 47.19 411 LEU A O 1
ATOM 3045 N N . ASN A 1 412 ? -8.302 23.479 -5.248 1.00 58.97 412 ASN A N 1
ATOM 3046 C CA . ASN A 1 412 ? -8.903 24.781 -5.526 1.00 58.97 412 ASN A CA 1
ATOM 3047 C C . ASN A 1 412 ? -8.009 25.930 -5.045 1.00 58.97 412 ASN A C 1
ATOM 3049 O O . ASN A 1 412 ? -7.967 26.970 -5.702 1.00 58.97 412 ASN A O 1
ATOM 3053 N N . LEU A 1 413 ? -7.259 25.735 -3.956 1.00 69.00 413 LEU A N 1
ATOM 3054 C CA . LEU A 1 413 ? -6.253 26.690 -3.493 1.00 69.00 413 LEU A CA 1
ATOM 3055 C C . LEU A 1 413 ? -5.145 26.862 -4.539 1.00 69.00 413 LEU A C 1
ATOM 3057 O O . LEU A 1 413 ? -4.811 27.988 -4.894 1.00 69.00 413 LEU A O 1
ATOM 3061 N N . ASP A 1 414 ? -4.651 25.759 -5.102 1.00 63.75 414 ASP A N 1
ATOM 3062 C CA . ASP A 1 414 ? -3.614 25.781 -6.137 1.00 63.75 414 ASP A CA 1
ATOM 3063 C C . ASP A 1 414 ? -4.098 26.499 -7.414 1.00 63.75 414 ASP A C 1
ATOM 3065 O O . ASP A 1 414 ? -3.405 27.342 -7.987 1.00 63.75 414 ASP A O 1
ATOM 3069 N N . ARG A 1 415 ? -5.364 26.284 -7.807 1.00 72.88 415 ARG A N 1
ATOM 3070 C CA . ARG A 1 415 ? -5.996 27.041 -8.903 1.00 72.88 415 ARG A CA 1
ATOM 3071 C C . ARG A 1 415 ? -6.146 28.527 -8.590 1.00 72.88 415 ARG A C 1
ATOM 3073 O O . ARG A 1 415 ? -5.914 29.346 -9.474 1.00 72.88 415 ARG A O 1
ATOM 3080 N N . ILE A 1 416 ? -6.520 28.895 -7.367 1.00 77.12 416 ILE A N 1
ATOM 3081 C CA . ILE A 1 416 ? -6.625 30.304 -6.959 1.00 77.12 416 ILE A CA 1
ATOM 3082 C C . ILE A 1 416 ? -5.258 30.979 -6.971 1.00 77.12 416 ILE A C 1
ATOM 3084 O O . ILE A 1 416 ? -5.152 32.100 -7.466 1.00 77.12 416 ILE A O 1
ATOM 3088 N N . ILE A 1 417 ? -4.212 30.297 -6.497 1.00 82.50 417 ILE A N 1
ATOM 3089 C CA . ILE A 1 417 ? -2.835 30.794 -6.568 1.00 82.50 417 ILE A CA 1
ATOM 3090 C C . ILE A 1 417 ? -2.436 31.001 -8.032 1.00 82.50 417 ILE A C 1
ATOM 3092 O O . ILE A 1 417 ? -1.957 32.079 -8.385 1.00 82.50 417 ILE A O 1
ATOM 3096 N N . LEU A 1 418 ? -2.719 30.033 -8.910 1.00 84.69 418 LEU A N 1
ATOM 3097 C CA . LEU A 1 418 ? -2.450 30.144 -10.344 1.00 84.69 418 LEU A CA 1
ATOM 3098 C C . LEU A 1 418 ? -3.184 31.338 -10.981 1.00 84.69 418 LEU A C 1
ATOM 3100 O O . LEU A 1 418 ? -2.569 32.129 -11.697 1.00 84.69 418 LEU A O 1
ATOM 3104 N N . TYR A 1 419 ? -4.482 31.508 -10.709 1.00 86.56 419 TYR A N 1
ATOM 3105 C CA . TYR A 1 419 ? -5.248 32.656 -11.205 1.00 86.56 419 TYR A CA 1
ATOM 3106 C C . TYR A 1 419 ? -4.718 33.978 -10.643 1.00 86.56 419 TYR A C 1
ATOM 3108 O O . TYR A 1 419 ? -4.611 34.951 -11.389 1.00 86.56 419 TYR A O 1
ATOM 3116 N N . GLY A 1 420 ? -4.309 34.005 -9.372 1.00 91.88 420 GLY A N 1
ATOM 3117 C CA . GLY A 1 420 ? -3.637 35.145 -8.755 1.00 91.88 420 GLY A CA 1
ATOM 3118 C C . GLY A 1 420 ? -2.336 35.509 -9.474 1.00 91.88 420 GLY A C 1
ATOM 3119 O O . GLY A 1 420 ? -2.124 36.677 -9.805 1.00 91.88 420 GLY A O 1
ATOM 3120 N N . CYS A 1 421 ? -1.505 34.518 -9.810 1.00 89.12 421 CYS A N 1
ATOM 3121 C CA . CYS A 1 421 ? -0.292 34.720 -10.602 1.00 89.12 421 CYS A CA 1
ATOM 3122 C C . CYS A 1 421 ? -0.601 35.267 -12.004 1.00 89.12 421 CYS A C 1
ATOM 3124 O O . CYS A 1 421 ? 0.065 36.200 -12.451 1.00 89.12 421 CYS A O 1
ATOM 3126 N N . ILE A 1 422 ? -1.624 34.742 -12.688 1.00 90.44 422 ILE A N 1
ATOM 3127 C CA . ILE A 1 422 ? -2.038 35.228 -14.016 1.00 90.44 422 ILE A CA 1
ATOM 3128 C C . ILE A 1 422 ? -2.494 36.691 -13.939 1.00 90.44 422 ILE A C 1
ATOM 3130 O O . ILE A 1 422 ? -2.037 37.519 -14.727 1.00 90.44 422 ILE A O 1
ATOM 3134 N N . VAL A 1 423 ? -3.349 37.035 -12.970 1.00 92.94 423 VAL A N 1
ATOM 3135 C CA . VAL A 1 423 ? -3.822 38.413 -12.762 1.00 92.94 423 VAL A CA 1
ATOM 3136 C C . VAL A 1 423 ? -2.651 39.350 -12.466 1.00 92.94 423 VAL A C 1
ATOM 3138 O O . VAL A 1 423 ? -2.570 40.431 -13.049 1.00 92.94 423 VAL A O 1
ATOM 3141 N N . PHE A 1 424 ? -1.701 38.927 -11.629 1.00 93.88 424 PHE A N 1
ATOM 3142 C CA . PHE A 1 424 ? -0.503 39.708 -11.329 1.00 93.88 424 PHE A CA 1
ATOM 3143 C C . PHE A 1 424 ? 0.345 39.984 -12.581 1.00 93.88 424 PHE A C 1
ATOM 3145 O O . PHE A 1 424 ? 0.753 41.124 -12.806 1.00 93.88 424 PHE A O 1
ATOM 3152 N N . VAL A 1 425 ? 0.559 38.978 -13.438 1.00 93.56 425 VAL A N 1
ATOM 3153 C CA . VAL A 1 425 ? 1.292 39.136 -14.708 1.00 93.56 425 VAL A CA 1
ATOM 3154 C C . VAL A 1 425 ? 0.575 40.109 -15.650 1.00 93.56 425 VAL A C 1
ATOM 3156 O O . VAL A 1 425 ? 1.225 40.965 -16.254 1.00 93.56 425 VAL A O 1
ATOM 3159 N N . VAL A 1 426 ? -0.757 40.040 -15.741 1.00 93.88 426 VAL A N 1
ATOM 3160 C CA . VAL A 1 426 ? -1.554 40.975 -16.554 1.00 93.88 426 VAL A CA 1
ATOM 3161 C C . VAL A 1 426 ? -1.421 42.409 -16.033 1.00 93.88 426 VAL A C 1
ATOM 3163 O O . VAL A 1 426 ? -1.148 43.318 -16.819 1.00 93.88 426 VAL A O 1
ATOM 3166 N N . ILE A 1 427 ? -1.539 42.627 -14.718 1.00 94.12 427 ILE A N 1
ATOM 3167 C CA . ILE A 1 427 ? -1.380 43.955 -14.101 1.00 94.12 427 ILE A CA 1
ATOM 3168 C C . ILE A 1 427 ? 0.030 44.502 -14.351 1.00 94.12 427 ILE A C 1
ATOM 3170 O O . ILE A 1 427 ? 0.179 45.651 -14.773 1.00 94.12 427 ILE A O 1
ATOM 3174 N N . ALA A 1 428 ? 1.066 43.683 -14.151 1.00 93.25 428 ALA A N 1
ATOM 3175 C CA . ALA A 1 428 ? 2.448 44.071 -14.419 1.00 93.25 428 ALA A CA 1
ATOM 3176 C C . ALA A 1 428 ? 2.651 44.470 -15.892 1.00 93.25 428 ALA A C 1
ATOM 3178 O O . ALA A 1 428 ? 3.286 45.491 -16.170 1.00 93.25 428 ALA A O 1
ATOM 3179 N N . GLY A 1 429 ? 2.053 43.724 -16.829 1.00 95.50 429 GLY A N 1
ATOM 3180 C CA . GLY A 1 429 ? 2.053 44.047 -18.256 1.00 95.50 429 GLY A CA 1
ATOM 3181 C C . GLY A 1 429 ? 1.391 45.393 -18.569 1.00 95.50 429 GLY A C 1
ATOM 3182 O O . GLY A 1 429 ? 1.964 46.202 -19.300 1.00 95.50 429 GLY A O 1
ATOM 3183 N N . VAL A 1 430 ? 0.232 45.684 -17.969 1.00 95.88 430 VAL A N 1
ATOM 3184 C CA . VAL A 1 430 ? -0.473 46.970 -18.139 1.00 95.88 430 VAL A CA 1
ATOM 3185 C C . VAL A 1 430 ? 0.347 48.138 -17.583 1.00 95.88 430 VAL A C 1
ATOM 3187 O O . VAL A 1 430 ? 0.475 49.173 -18.241 1.00 95.88 430 VAL A O 1
ATOM 3190 N N . VAL A 1 431 ? 0.954 47.983 -16.402 1.00 95.00 431 VAL A N 1
ATOM 3191 C CA . VAL A 1 431 ? 1.808 49.018 -15.793 1.00 95.00 431 VAL A CA 1
ATOM 3192 C C . VAL A 1 431 ? 3.055 49.276 -16.644 1.00 95.00 431 VAL A C 1
ATOM 3194 O O . VAL A 1 431 ? 3.411 50.435 -16.883 1.00 95.00 431 VAL A O 1
ATOM 3197 N N . ALA A 1 432 ? 3.704 48.219 -17.138 1.00 93.75 432 ALA A N 1
ATOM 3198 C CA . ALA A 1 432 ? 4.847 48.340 -18.037 1.00 93.75 432 ALA A CA 1
ATOM 3199 C C . ALA A 1 432 ? 4.458 49.043 -19.349 1.00 93.75 432 ALA A C 1
ATOM 3201 O O . ALA A 1 432 ? 5.123 50.000 -19.751 1.00 93.75 432 ALA A O 1
ATOM 3202 N N . GLY A 1 433 ? 3.340 48.641 -19.962 1.00 94.81 433 GLY A N 1
ATOM 3203 C CA . GLY A 1 433 ? 2.804 49.262 -21.175 1.00 94.81 433 GLY A CA 1
ATOM 3204 C C . GLY A 1 433 ? 2.465 50.743 -20.989 1.00 94.81 433 GLY A C 1
ATOM 3205 O O . GLY A 1 433 ? 2.830 51.565 -21.827 1.00 94.81 433 GLY A O 1
ATOM 3206 N N . SER A 1 434 ? 1.856 51.114 -19.859 1.00 94.19 434 SER A N 1
ATOM 3207 C CA . SER A 1 434 ? 1.570 52.511 -19.497 1.00 94.19 434 SER A CA 1
ATOM 3208 C C . SER A 1 434 ? 2.844 53.360 -19.403 1.00 94.19 434 SER A C 1
ATOM 3210 O O . SER A 1 434 ? 2.915 54.452 -19.975 1.00 94.19 434 SER A O 1
ATOM 3212 N N . LYS A 1 435 ? 3.898 52.846 -18.751 1.00 93.62 435 LYS A N 1
ATOM 3213 C CA . LYS A 1 435 ? 5.197 53.538 -18.690 1.00 93.62 435 LYS A CA 1
ATOM 3214 C C . LYS A 1 435 ? 5.803 53.737 -20.078 1.00 93.62 435 LYS A C 1
ATOM 3216 O O . LYS A 1 435 ? 6.245 54.842 -20.390 1.00 93.62 435 LYS A O 1
ATOM 3221 N N . TRP A 1 436 ? 5.791 52.701 -20.916 1.00 94.31 436 TRP A N 1
ATOM 3222 C CA . TRP A 1 436 ? 6.290 52.782 -22.292 1.00 94.31 436 TRP A CA 1
ATOM 3223 C C . TRP A 1 436 ? 5.500 53.788 -23.133 1.00 94.31 436 TRP A C 1
ATOM 3225 O O . TRP A 1 436 ? 6.092 54.600 -23.842 1.00 94.31 436 TRP A O 1
ATOM 3235 N N . TYR A 1 437 ? 4.173 53.797 -23.003 1.00 94.31 437 TYR A N 1
ATOM 3236 C CA . TYR A 1 437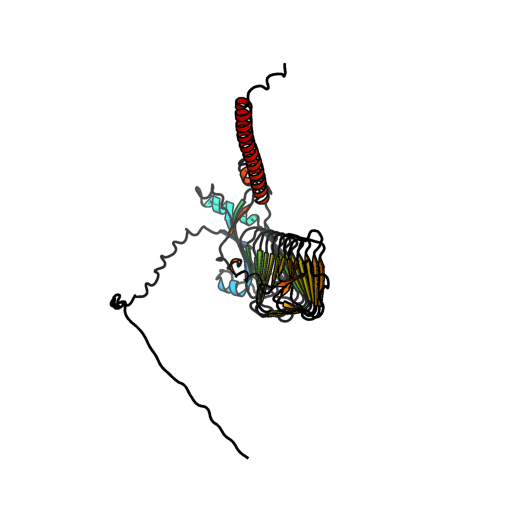 ? 3.306 54.746 -23.694 1.00 94.31 437 TYR A CA 1
ATOM 3237 C C . TYR A 1 437 ? 3.593 56.200 -23.294 1.00 94.31 437 TYR A C 1
ATOM 3239 O O . TYR A 1 437 ? 3.665 57.074 -24.158 1.00 94.31 437 TYR A O 1
ATOM 3247 N N . ASN A 1 438 ? 3.823 56.471 -22.007 1.00 92.56 438 ASN A N 1
ATOM 3248 C CA . ASN A 1 438 ? 4.176 57.813 -21.537 1.00 92.56 438 ASN A CA 1
ATOM 3249 C C . ASN A 1 438 ? 5.531 58.286 -22.083 1.00 92.56 438 ASN A C 1
ATOM 3251 O O . ASN A 1 438 ? 5.646 59.441 -22.497 1.00 92.56 438 ASN A O 1
ATOM 3255 N N . ILE A 1 439 ? 6.530 57.398 -22.158 1.00 91.06 439 ILE A N 1
ATOM 3256 C CA . ILE A 1 439 ? 7.827 57.702 -22.786 1.00 91.06 439 ILE A CA 1
ATOM 3257 C C . ILE A 1 439 ? 7.635 58.017 -24.273 1.00 91.06 439 ILE A C 1
ATOM 3259 O O . ILE A 1 439 ? 8.128 59.036 -24.757 1.00 91.06 439 ILE A O 1
ATOM 3263 N N . TYR A 1 440 ? 6.872 57.188 -24.991 1.00 90.25 440 TYR A N 1
ATOM 3264 C CA . TYR A 1 440 ? 6.563 57.413 -26.403 1.00 90.25 440 TYR A CA 1
ATOM 3265 C C . TYR A 1 440 ? 5.849 58.755 -26.629 1.00 90.25 440 TYR A C 1
ATOM 3267 O O . TYR A 1 440 ? 6.227 59.524 -27.513 1.00 90.25 440 TYR A O 1
ATOM 3275 N N . LYS A 1 441 ? 4.848 59.082 -25.803 1.00 90.12 441 LYS A N 1
ATOM 3276 C CA . LYS A 1 441 ? 4.110 60.350 -25.878 1.00 90.12 441 LYS A CA 1
ATOM 3277 C C . LYS A 1 441 ? 5.017 61.557 -25.612 1.00 90.12 441 LYS A C 1
ATOM 3279 O O . LYS A 1 441 ? 4.923 62.545 -26.339 1.00 90.12 441 LYS A O 1
ATOM 3284 N N . ALA A 1 442 ? 5.915 61.469 -24.628 1.00 88.12 442 ALA A N 1
ATOM 3285 C CA . ALA A 1 442 ? 6.899 62.514 -24.346 1.00 88.12 442 ALA A CA 1
ATOM 3286 C C . ALA A 1 442 ? 7.850 62.735 -25.536 1.00 88.12 442 ALA A C 1
ATOM 3288 O O . ALA A 1 442 ? 8.060 63.872 -25.955 1.00 88.12 442 ALA A O 1
ATOM 3289 N N . GLN A 1 443 ? 8.340 61.651 -26.149 1.00 85.94 443 GLN A N 1
ATOM 3290 C CA . GLN A 1 443 ? 9.188 61.716 -27.345 1.00 85.94 443 GLN A CA 1
ATOM 3291 C C . GLN A 1 443 ? 8.453 62.256 -28.580 1.00 85.94 443 GLN A C 1
ATOM 3293 O O . GLN A 1 443 ? 9.048 62.944 -29.411 1.00 85.94 443 GLN A O 1
ATOM 3298 N N . LYS A 1 444 ? 7.153 61.967 -28.717 1.00 81.75 444 LYS A N 1
ATOM 3299 C CA . LYS A 1 444 ? 6.320 62.528 -29.788 1.00 81.75 444 LYS A CA 1
ATOM 3300 C C . LYS A 1 444 ? 6.150 64.039 -29.619 1.00 81.75 444 LYS A C 1
ATOM 3302 O O . LYS A 1 444 ? 6.281 64.766 -30.595 1.00 81.75 444 LYS A O 1
ATOM 3307 N N . SER A 1 445 ? 5.934 64.514 -28.390 1.00 76.25 445 SER A N 1
ATOM 3308 C CA . SER A 1 445 ? 5.827 65.949 -28.096 1.00 76.25 445 SER A CA 1
ATOM 3309 C C . SER A 1 445 ? 7.139 66.705 -28.328 1.00 76.25 445 SER A C 1
ATOM 3311 O O . SER A 1 445 ? 7.101 67.873 -28.699 1.00 76.25 445 SER A O 1
ATOM 3313 N N . SER A 1 446 ? 8.296 66.059 -28.145 1.00 76.25 446 SER A N 1
ATOM 3314 C CA . SER A 1 446 ? 9.603 66.685 -28.389 1.00 76.25 446 SER A CA 1
ATOM 3315 C C . SER A 1 446 ? 10.012 66.729 -29.864 1.00 76.25 446 SER A C 1
ATOM 3317 O O . SER A 1 446 ? 10.984 67.399 -30.195 1.00 76.25 446 SER A O 1
ATOM 3319 N N . ARG A 1 447 ? 9.322 66.006 -30.757 1.00 70.50 447 ARG A N 1
ATOM 3320 C CA . ARG A 1 447 ? 9.677 65.946 -32.186 1.00 70.50 447 ARG A CA 1
ATOM 3321 C C . ARG A 1 447 ? 9.022 67.018 -33.061 1.00 70.50 447 ARG A C 1
ATOM 3323 O O . ARG A 1 447 ? 9.313 67.037 -34.249 1.00 70.50 447 ARG A O 1
ATOM 3330 N N . GLY A 1 448 ? 8.241 67.932 -32.479 1.00 62.81 448 GLY A N 1
ATOM 3331 C CA . GLY A 1 448 ? 7.578 69.014 -33.210 1.00 62.81 448 GLY A CA 1
ATOM 3332 C C . GLY A 1 448 ? 6.479 68.495 -34.141 1.00 62.81 448 GLY A C 1
ATOM 3333 O O . GLY A 1 448 ? 6.560 67.396 -34.689 1.00 62.81 448 GLY A O 1
ATOM 3334 N N . GLU A 1 449 ? 5.402 69.260 -34.291 1.00 57.00 449 GLU A N 1
ATOM 3335 C CA . GLU A 1 449 ? 4.422 68.988 -35.341 1.00 57.00 449 GLU A CA 1
ATOM 3336 C C . GLU A 1 449 ? 5.143 69.001 -36.690 1.00 57.00 449 GLU A C 1
ATOM 3338 O O . GLU A 1 449 ? 5.909 69.921 -36.980 1.00 57.00 449 GLU A O 1
ATOM 3343 N N . TYR A 1 450 ? 4.927 67.959 -37.498 1.00 56.78 450 TYR A N 1
ATOM 3344 C CA . TYR A 1 450 ? 5.348 67.963 -38.892 1.00 56.78 450 TYR A CA 1
ATOM 3345 C C . TYR A 1 450 ? 4.742 69.209 -39.534 1.00 56.78 450 TYR A C 1
ATOM 3347 O O . TYR A 1 450 ? 3.528 69.263 -39.734 1.00 56.78 450 TYR A O 1
ATOM 3355 N N . GLN A 1 451 ? 5.573 70.218 -39.810 1.00 51.59 451 GLN A N 1
ATOM 3356 C CA . GLN A 1 451 ? 5.127 71.355 -40.597 1.00 51.59 451 GLN A CA 1
ATOM 3357 C C . GLN A 1 451 ? 4.643 70.803 -41.941 1.00 51.59 451 GLN A C 1
ATOM 3359 O O . GLN A 1 451 ? 5.378 70.036 -42.575 1.00 51.59 451 GLN A O 1
ATOM 3364 N N . PRO A 1 452 ? 3.403 71.111 -42.357 1.00 53.19 452 PRO A N 1
ATOM 3365 C CA . PRO A 1 452 ? 2.934 70.710 -43.669 1.00 53.19 452 PRO A CA 1
ATOM 3366 C C . PRO A 1 452 ? 3.869 71.333 -44.704 1.00 53.19 452 PRO A C 1
ATOM 3368 O O . PRO A 1 452 ? 4.150 72.530 -44.647 1.00 53.19 452 PRO A O 1
ATOM 3371 N N . LEU A 1 453 ? 4.385 70.489 -45.599 1.00 55.25 453 LEU A N 1
ATOM 3372 C CA . LEU A 1 453 ? 5.197 70.899 -46.741 1.00 55.25 453 LEU A CA 1
ATOM 3373 C C . LEU A 1 453 ? 4.423 71.975 -47.520 1.00 55.25 453 LEU A C 1
ATOM 3375 O O . LEU A 1 453 ? 3.374 71.668 -48.089 1.00 55.25 453 LEU A O 1
ATOM 3379 N N . GLN A 1 454 ? 4.914 73.218 -47.466 1.00 51.53 454 GLN A N 1
ATOM 3380 C CA . GLN A 1 454 ? 4.477 74.315 -48.334 1.00 51.53 454 GLN A CA 1
ATOM 3381 C C . GLN A 1 454 ? 5.120 74.200 -49.710 1.00 51.53 454 GLN A C 1
ATOM 3383 O O . GLN A 1 454 ? 6.316 73.825 -49.767 1.00 51.53 454 GLN A O 1
#

InterPro domains:
  IPR021255 Putative auto-transporter adhesin, head GIN domain [PF10988] (251-356)

Organism: NCBI:txid157072

Radius of gyration: 32.61 Å; chains: 1; bounding box: 96×100×83 Å